Protein AF-A0A0B2UEQ8-F1 (afdb_monomer)

Mean predicted aligned error: 12.4 Å

Organism: NCBI:txid1354746

Solvent-accessible surface area (backbone atoms only — not comparable to full-atom values): 24844 Å² total; per-residue (Å²): 132,61,66,64,58,51,50,46,59,63,57,70,63,56,57,65,55,48,56,54,29,52,53,25,48,52,38,38,74,72,67,39,63,51,69,59,20,54,49,49,36,51,52,36,47,51,52,34,62,76,64,73,51,82,57,58,58,57,49,50,37,61,76,67,45,43,64,60,52,43,55,56,50,28,76,74,86,41,37,67,64,32,51,53,49,52,35,58,52,64,72,68,57,51,70,77,63,50,66,70,42,51,70,60,50,56,55,59,33,66,51,87,66,64,80,56,43,61,48,49,33,45,48,29,52,48,29,56,78,68,69,47,82,68,52,70,52,50,53,57,41,36,60,75,32,41,84,42,73,60,71,55,8,51,42,23,45,52,28,49,57,42,34,54,73,30,69,66,34,36,53,51,42,56,75,64,48,41,64,61,53,51,48,51,50,48,42,48,46,71,73,37,95,64,29,80,85,38,46,72,52,48,41,52,48,53,46,49,51,50,51,51,43,53,51,52,52,53,52,51,52,50,53,57,52,55,56,65,71,57,76,67,86,75,79,92,60,87,83,62,76,72,72,69,90,77,68,64,90,61,60,77,48,80,53,86,57,90,89,49,87,49,81,45,60,63,72,74,75,62,71,57,78,83,78,77,58,63,67,58,52,51,53,50,53,72,69,45,84,48,66,70,59,45,44,51,49,50,49,34,47,63,75,67,66,59,102,42,73,60,50,52,51,49,51,50,49,33,46,75,79,37,42,83,67,48,47,36,32,52,48,50,87,72,70,61,96,58,53,74,64,61,54,51,60,62,53,71,78,67,84,76,77,94,57,86,76,91,68,78,89,61,77,83,71,76,85,80,53,79,46,49,45,61,58,38,58,78,69,64,62,84,50,58,68,62,57,55,40,31,42,61,58,34,53,61,37,40,40,35,42,37,73,61,52,47,68,70,43,72,86,42,56,54,48,57,53,41,51,51,50,60,66,74,77,108

Secondary structure (DSSP, 8-state):
-HHHHHHHHHHTTS-HHHHHHHHHHHHHHTT-SHHHHHHHHHHHHHHHHHHT---HHHHHHHHTTHHHHHHHHTTTT-HHHHHHHHHHHHTT--HHHHHTTHHHHHHHTT---STTHHHHHHHHHHHHHHTPPPPHHHHHHHHTTTT-SSHHHHHHHHHHHHHHTSHHHHHHHHHTTHHHHHHHHHHHHHTSTTHHHHHHHHHHHHHHHHHHHHHHHHHHHHHHHHHHHT-S-----TT---------SS----B-STT--BPPPGGGG----S-S-HHHHHHHHHH---HHHHH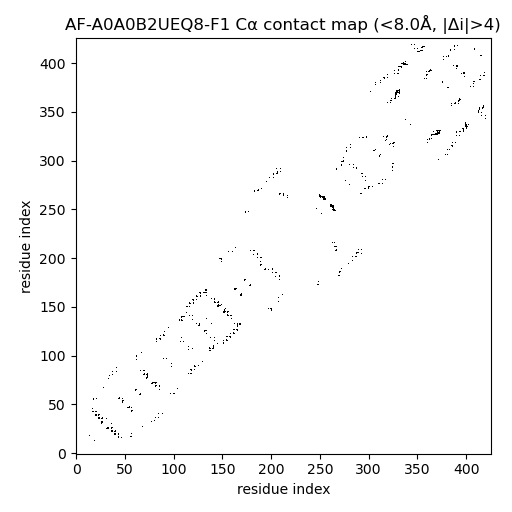HHHHHHHTT--SSHHHHHHHHHHHHH-HHHHHHHH---------HHHHHHHHTT---------PPP-------S---HHHHHHTT---HHHHHHHHHH-HHHHHHTHHHHHHHHTT-HHHHHHHHHHHHT-

Structure (mmCIF, N/CA/C/O backbone):
data_AF-A0A0B2UEQ8-F1
#
_entry.id   AF-A0A0B2UEQ8-F1
#
loop_
_atom_site.group_PDB
_atom_site.id
_atom_site.type_symbol
_atom_site.label_atom_id
_atom_site.label_alt_id
_atom_site.label_comp_id
_atom_site.label_asym_id
_atom_site.label_entity_id
_atom_site.label_seq_id
_atom_site.pdbx_PDB_ins_code
_atom_site.Cartn_x
_atom_site.Cartn_y
_atom_site.Cartn_z
_atom_site.occupancy
_atom_site.B_iso_or_equiv
_atom_site.auth_seq_id
_atom_site.auth_comp_id
_atom_site.auth_asym_id
_atom_site.auth_atom_id
_atom_site.pdbx_PDB_model_num
ATOM 1 N N . MET A 1 1 ? -13.756 -19.568 71.125 1.00 52.19 1 MET A N 1
ATOM 2 C CA . MET A 1 1 ? -13.970 -18.316 70.375 1.00 52.19 1 MET A CA 1
ATOM 3 C C . MET A 1 1 ? -14.085 -18.618 68.867 1.00 52.19 1 MET A C 1
ATOM 5 O O . MET A 1 1 ? -13.214 -18.201 68.130 1.00 52.19 1 MET A O 1
ATOM 9 N N . PRO A 1 2 ? -15.109 -19.362 68.379 1.00 66.31 2 PRO A N 1
ATOM 10 C CA . PRO A 1 2 ? -15.034 -19.987 67.044 1.00 66.31 2 PRO A CA 1
ATOM 11 C C . PRO A 1 2 ? -15.929 -19.342 65.970 1.00 66.31 2 PRO A C 1
ATOM 13 O O . PRO A 1 2 ? -15.647 -19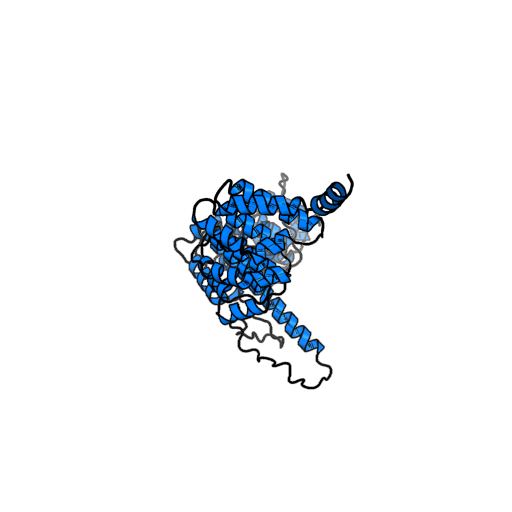.467 64.786 1.00 66.31 2 PRO A O 1
ATOM 16 N N . LEU A 1 3 ? -17.011 -18.649 66.350 1.00 45.44 3 LEU A N 1
ATOM 17 C CA . LEU A 1 3 ? -17.973 -18.103 65.383 1.00 45.44 3 LEU A CA 1
ATOM 18 C C . LEU A 1 3 ? -17.423 -16.861 64.665 1.00 45.44 3 LEU A C 1
ATOM 20 O O . LEU A 1 3 ? -17.676 -16.678 63.481 1.00 45.44 3 LEU A O 1
ATOM 24 N N . VAL A 1 4 ? -16.637 -16.040 65.372 1.00 52.25 4 VAL A N 1
ATOM 25 C CA . VAL A 1 4 ? -15.970 -14.866 64.793 1.00 52.25 4 VAL A CA 1
ATOM 26 C C . VAL A 1 4 ? -14.886 -15.314 63.818 1.00 52.25 4 VAL A C 1
ATOM 28 O O . VAL A 1 4 ? -14.927 -14.873 62.687 1.00 52.25 4 VAL A O 1
ATOM 31 N N . GLU A 1 5 ? -14.017 -16.269 64.170 1.00 47.88 5 GLU A N 1
ATOM 32 C CA . GLU A 1 5 ? -13.024 -16.826 63.232 1.00 47.88 5 GLU A CA 1
ATOM 33 C C . GLU A 1 5 ? -13.669 -17.544 62.034 1.00 47.88 5 GLU A C 1
ATOM 35 O O . GLU A 1 5 ? -13.173 -17.438 60.916 1.00 47.88 5 GLU A O 1
ATOM 40 N N . PHE A 1 6 ? -14.812 -18.213 62.226 1.00 51.78 6 PHE A N 1
ATOM 41 C CA . PHE A 1 6 ? -15.571 -18.839 61.141 1.00 51.78 6 PHE A CA 1
ATOM 42 C C . PHE A 1 6 ? -16.191 -17.800 60.193 1.00 51.78 6 PHE A C 1
ATOM 44 O O . PHE A 1 6 ? -16.035 -17.912 58.977 1.00 51.78 6 PHE A O 1
ATOM 51 N N . ILE A 1 7 ? -16.813 -16.742 60.725 1.00 51.69 7 ILE A N 1
ATOM 52 C CA . ILE A 1 7 ? -17.332 -15.617 59.931 1.00 51.69 7 ILE A CA 1
ATOM 53 C C . ILE A 1 7 ? -16.173 -14.864 59.261 1.00 51.69 7 ILE A C 1
ATOM 55 O O . ILE A 1 7 ? -16.246 -14.596 58.069 1.00 51.69 7 ILE A O 1
ATOM 59 N N . SER A 1 8 ? -15.060 -14.617 59.956 1.00 43.53 8 SER A N 1
ATOM 60 C CA . SER A 1 8 ? -13.831 -14.032 59.403 1.00 43.53 8 SER A CA 1
ATOM 61 C C . SER A 1 8 ? -13.186 -14.911 58.331 1.00 43.53 8 SER A C 1
ATOM 63 O O . SER A 1 8 ? -12.588 -14.377 57.408 1.00 43.53 8 SER A O 1
ATOM 65 N N . SER A 1 9 ? -13.336 -16.238 58.385 1.00 42.56 9 SER A N 1
ATOM 66 C CA . SER A 1 9 ? -12.863 -17.150 57.330 1.00 42.56 9 SER A CA 1
ATOM 67 C C . SER A 1 9 ? -13.749 -17.133 56.075 1.00 42.56 9 SER A C 1
ATOM 69 O O . SER A 1 9 ? -13.271 -17.421 54.976 1.00 42.56 9 SER A O 1
ATOM 71 N N . PHE A 1 10 ? -15.024 -16.751 56.223 1.00 44.25 10 PHE A N 1
ATOM 72 C CA . PHE A 1 10 ? -15.961 -16.527 55.118 1.00 44.25 10 PHE A CA 1
ATOM 73 C C . PHE A 1 10 ? -15.875 -15.101 54.553 1.00 44.25 10 PHE A C 1
ATOM 75 O O . PHE A 1 10 ? -15.985 -14.922 53.343 1.00 44.25 10 PHE A O 1
ATOM 82 N N . VAL A 1 11 ? -15.619 -14.103 55.403 1.00 45.91 11 VAL A N 1
ATOM 83 C CA . VAL A 1 11 ? -15.390 -12.699 55.022 1.00 45.91 11 VAL A CA 1
ATOM 84 C C . VAL A 1 11 ? -13.975 -12.508 54.455 1.00 45.91 11 VAL A C 1
ATOM 86 O O . VAL A 1 11 ? -13.795 -11.782 53.491 1.00 45.91 11 VAL A O 1
ATOM 89 N N . GLY A 1 12 ? -12.975 -13.241 54.951 1.00 43.78 12 GLY A N 1
ATOM 90 C CA . GLY A 1 12 ? -11.571 -13.202 54.510 1.00 43.78 12 GLY A CA 1
ATOM 91 C C . GLY A 1 12 ? -11.271 -13.940 53.199 1.00 43.78 12 GLY A C 1
ATOM 92 O O . GLY A 1 12 ? -10.117 -14.021 52.787 1.00 43.78 12 GLY A O 1
ATOM 93 N N . LYS A 1 13 ? -12.300 -14.470 52.527 1.00 44.12 13 LYS A N 1
ATOM 94 C CA . LYS A 1 13 ? -12.254 -14.834 51.099 1.00 44.12 13 LYS A CA 1
ATOM 95 C C . LYS A 1 13 ? -12.948 -13.781 50.229 1.00 44.12 13 LYS A C 1
ATOM 97 O O . LYS A 1 13 ? -13.421 -14.096 49.137 1.00 44.12 13 LYS A O 1
ATOM 102 N N . GLN A 1 14 ? -13.029 -12.543 50.713 1.00 50.50 14 GLN A N 1
ATOM 103 C CA . GLN A 1 14 ? -13.178 -11.387 49.844 1.00 50.50 14 GLN A CA 1
ATOM 104 C C . GLN A 1 14 ? -12.040 -11.413 48.819 1.00 50.50 14 GLN A C 1
ATOM 106 O O . GLN A 1 14 ? -10.875 -11.651 49.146 1.00 50.50 14 GLN A O 1
ATOM 111 N N . ASP A 1 15 ? -12.416 -11.320 47.548 1.00 68.25 15 ASP A N 1
ATOM 112 C CA . ASP A 1 15 ? -11.486 -11.371 46.432 1.00 68.25 15 ASP A CA 1
ATOM 113 C C . ASP A 1 15 ? -10.651 -10.092 46.521 1.00 68.25 15 ASP A C 1
ATOM 115 O O . ASP A 1 15 ? -11.119 -9.034 46.118 1.00 68.25 15 ASP A O 1
ATOM 119 N N . THR A 1 16 ? -9.456 -10.158 47.114 1.00 79.31 16 THR A N 1
ATOM 120 C CA . THR A 1 16 ? -8.614 -8.977 47.393 1.00 79.31 16 THR A CA 1
ATOM 121 C C . THR A 1 16 ? -8.403 -8.105 46.155 1.00 79.31 16 THR A C 1
ATOM 123 O O . THR A 1 16 ? -8.253 -6.896 46.262 1.00 79.31 16 THR A O 1
ATOM 126 N N . VAL A 1 17 ? -8.458 -8.707 44.964 1.00 83.75 17 VAL A N 1
ATOM 127 C CA . VAL A 1 17 ? -8.426 -8.010 43.673 1.00 83.75 17 VAL A CA 1
ATOM 128 C C . VAL A 1 17 ? -9.648 -7.106 43.466 1.00 83.75 17 VAL A C 1
ATOM 130 O O . VAL A 1 17 ? -9.498 -5.988 42.984 1.00 83.75 17 VAL A O 1
ATOM 133 N N . TYR A 1 18 ? -10.846 -7.568 43.826 1.00 84.56 18 TYR A N 1
ATOM 134 C CA . TYR A 1 18 ? -12.084 -6.800 43.699 1.00 84.56 18 TYR A CA 1
ATOM 135 C C . TYR A 1 18 ? -12.126 -5.620 44.668 1.00 84.56 18 TYR A C 1
ATOM 137 O O . TYR A 1 18 ? -12.512 -4.526 44.266 1.00 84.56 18 TYR A O 1
ATOM 145 N N . ASP A 1 19 ? -11.685 -5.808 45.912 1.00 84.06 19 ASP A N 1
ATOM 146 C CA . ASP A 1 19 ? -11.668 -4.717 46.893 1.00 84.06 19 ASP A CA 1
ATOM 147 C C . ASP A 1 19 ? -10.685 -3.613 46.475 1.00 84.06 19 ASP A C 1
ATOM 149 O O . ASP A 1 19 ? -11.060 -2.440 46.454 1.00 84.06 19 ASP A O 1
ATOM 153 N N . ILE A 1 20 ? -9.481 -3.991 46.018 1.00 89.00 20 ILE A N 1
ATOM 154 C CA . ILE A 1 20 ? -8.488 -3.057 45.456 1.00 89.00 20 ILE A CA 1
ATOM 155 C C . ILE A 1 20 ? -9.055 -2.326 44.230 1.00 89.00 20 ILE A C 1
ATOM 157 O O . ILE A 1 20 ? -8.870 -1.118 44.074 1.00 89.00 20 ILE A O 1
ATOM 161 N N . PHE A 1 21 ? -9.769 -3.038 43.353 1.00 90.50 21 PHE A N 1
ATOM 162 C CA . PHE A 1 21 ? -10.419 -2.434 42.192 1.00 90.50 21 PHE A CA 1
ATOM 163 C C . PHE A 1 21 ? -11.474 -1.394 42.600 1.00 90.50 21 PHE A C 1
ATOM 165 O O . PHE A 1 21 ? -11.519 -0.309 42.021 1.00 90.50 21 PHE A O 1
ATOM 172 N N . VAL A 1 22 ? -12.325 -1.712 43.581 1.00 88.62 22 VAL A N 1
ATOM 173 C CA . VAL A 1 22 ? -13.390 -0.814 44.047 1.00 88.62 22 VAL A CA 1
ATOM 174 C C . VAL A 1 22 ? -12.799 0.428 44.714 1.00 88.62 22 VAL A C 1
ATOM 176 O O . VAL A 1 22 ? -13.274 1.531 44.448 1.00 88.62 22 VAL A O 1
ATOM 179 N N . GLU A 1 23 ? -11.750 0.277 45.522 1.00 89.06 23 GLU A N 1
ATOM 180 C CA . GLU A 1 23 ? -11.034 1.396 46.145 1.00 89.06 23 GLU A CA 1
ATOM 181 C C . GLU A 1 23 ? -10.433 2.336 45.090 1.00 89.06 23 GLU A C 1
ATOM 183 O O . GLU A 1 23 ? -10.725 3.534 45.090 1.00 89.06 23 GLU A O 1
ATOM 188 N N . ALA A 1 24 ? -9.703 1.788 44.113 1.00 90.38 24 ALA A N 1
ATOM 189 C CA . ALA A 1 24 ? -9.145 2.568 43.008 1.00 90.38 24 ALA A CA 1
ATOM 190 C C . ALA A 1 24 ? -10.236 3.249 42.160 1.00 90.38 24 ALA A C 1
ATOM 192 O O . ALA A 1 24 ? -10.066 4.375 41.691 1.00 90.38 24 ALA A O 1
ATOM 193 N N . TRP A 1 25 ? -11.389 2.600 41.975 1.00 90.94 25 TRP A N 1
ATOM 194 C CA . TRP A 1 25 ? -12.541 3.215 41.317 1.00 90.94 25 TRP A CA 1
ATOM 195 C C . TRP A 1 25 ? -13.111 4.395 42.113 1.00 90.94 25 TRP A C 1
ATOM 197 O O . TRP A 1 25 ? -13.446 5.421 41.517 1.00 90.94 25 TRP A O 1
ATOM 207 N N . PHE A 1 26 ? -13.207 4.290 43.440 1.00 89.38 26 PHE A N 1
ATOM 208 C CA . PHE A 1 26 ? -13.657 5.400 44.279 1.00 89.38 26 PHE A CA 1
ATOM 209 C C . PHE A 1 26 ? -12.692 6.586 44.226 1.00 89.38 26 PHE A C 1
ATOM 211 O O . PHE A 1 26 ? -13.152 7.712 44.028 1.00 89.38 26 PHE A O 1
ATOM 218 N N . GLU A 1 27 ? -11.378 6.346 44.301 1.00 88.94 27 GLU A N 1
ATOM 219 C CA . GLU A 1 27 ? -10.378 7.409 44.125 1.00 88.94 27 GLU A CA 1
ATOM 220 C C . GLU A 1 27 ? -10.525 8.101 42.764 1.00 88.94 27 GLU A C 1
ATOM 222 O O . GLU A 1 27 ? -10.573 9.333 42.684 1.00 88.94 27 GLU A O 1
ATOM 227 N N . LEU A 1 28 ? -10.687 7.310 41.697 1.00 87.69 28 LEU A N 1
ATOM 228 C CA . LEU A 1 28 ? -10.875 7.825 40.345 1.00 87.69 28 LEU A CA 1
ATOM 229 C C . LEU A 1 28 ? -12.146 8.672 40.221 1.00 87.69 28 LEU A C 1
ATOM 231 O O . LEU A 1 28 ? -12.130 9.724 39.580 1.00 87.69 28 LEU A O 1
ATOM 235 N N . LYS A 1 29 ? -13.247 8.230 40.837 1.00 86.31 29 LYS A N 1
ATOM 236 C CA . LYS A 1 29 ? -14.534 8.935 40.827 1.00 86.31 29 LYS A CA 1
ATOM 237 C C . LYS A 1 29 ? -14.454 10.297 41.517 1.00 86.31 29 LYS A C 1
ATOM 239 O O . LYS A 1 29 ? -15.135 11.232 41.103 1.00 86.31 29 LYS A O 1
ATOM 244 N N . GLU A 1 30 ? -13.616 10.410 42.538 1.00 86.31 30 GLU A N 1
ATOM 245 C CA . GLU A 1 30 ? -13.347 11.661 43.249 1.00 86.31 30 GLU A CA 1
ATOM 246 C C . GLU A 1 30 ? -12.275 12.529 42.570 1.00 86.31 30 GLU A C 1
ATOM 248 O O . GLU A 1 30 ? -11.943 13.602 43.071 1.00 86.31 30 GLU A O 1
ATOM 253 N N . GLY A 1 31 ? -11.736 12.090 41.427 1.00 78.62 31 GLY A N 1
ATOM 254 C CA . GLY A 1 31 ? -10.714 12.816 40.673 1.00 78.62 31 GLY A CA 1
ATOM 255 C C . GLY A 1 31 ? -9.330 12.793 41.326 1.00 78.62 31 GLY A C 1
ATOM 256 O O . GLY A 1 31 ? -8.487 13.626 40.997 1.00 78.62 31 GLY A O 1
ATOM 257 N N . ARG A 1 32 ? -9.078 11.861 42.252 1.00 82.75 32 ARG A N 1
ATOM 258 C CA . ARG A 1 32 ? -7.807 11.733 42.975 1.00 82.75 32 ARG A CA 1
ATOM 259 C C . ARG A 1 32 ? -6.915 10.689 42.305 1.00 82.75 32 ARG A C 1
ATOM 261 O O . ARG A 1 32 ? -7.401 9.687 41.787 1.00 82.75 32 ARG A O 1
ATOM 268 N N . ASN A 1 33 ? -5.600 10.937 42.291 1.00 84.44 33 ASN A N 1
ATOM 269 C CA . ASN A 1 33 ? -4.583 9.994 41.804 1.00 84.44 33 ASN A CA 1
ATOM 270 C C . ASN A 1 33 ? -4.928 9.330 40.453 1.00 84.44 33 ASN A C 1
ATOM 272 O O . ASN A 1 33 ? -4.734 8.127 40.294 1.00 84.44 33 ASN A O 1
ATOM 276 N N . ILE A 1 34 ? -5.459 10.087 39.483 1.00 83.75 34 ILE A N 1
ATOM 277 C CA . ILE A 1 34 ? -6.109 9.544 38.272 1.00 83.75 34 ILE A CA 1
ATOM 278 C C . ILE A 1 34 ? -5.236 8.502 37.557 1.00 83.75 34 ILE A C 1
ATOM 280 O O . ILE A 1 34 ? -5.715 7.418 37.228 1.00 83.75 34 ILE A O 1
ATOM 284 N N . HIS A 1 35 ? -3.948 8.794 37.357 1.00 86.38 35 HIS A N 1
ATOM 285 C CA . HIS A 1 35 ? -3.027 7.881 36.677 1.00 86.38 35 HIS A CA 1
ATOM 286 C C . HIS A 1 35 ? -2.806 6.568 37.444 1.00 86.38 35 HIS A C 1
ATOM 288 O O . HIS A 1 35 ? -2.888 5.488 36.854 1.00 86.38 35 HIS A O 1
ATOM 294 N N . ASN A 1 36 ? -2.578 6.649 38.758 1.00 88.50 36 ASN A N 1
ATOM 295 C CA . ASN A 1 36 ? -2.389 5.468 39.601 1.00 88.50 36 ASN A CA 1
ATOM 296 C C . ASN A 1 36 ? -3.683 4.656 39.677 1.00 88.50 36 ASN A C 1
ATOM 298 O O . ASN A 1 36 ? -3.650 3.458 39.430 1.00 88.50 36 ASN A O 1
ATOM 302 N N . SER A 1 37 ? -4.825 5.312 39.892 1.00 89.62 37 SER A N 1
ATOM 303 C CA . SER A 1 37 ? -6.136 4.663 39.957 1.00 89.62 37 SER A CA 1
ATOM 304 C C . SER A 1 37 ? -6.473 3.909 38.669 1.00 89.62 37 SER A C 1
ATOM 306 O O . SER A 1 37 ? -6.866 2.744 38.714 1.00 89.62 37 SER A O 1
ATOM 308 N N . ILE A 1 38 ? -6.256 4.527 37.500 1.00 88.62 38 ILE A N 1
ATOM 309 C CA . ILE A 1 38 ? -6.434 3.870 36.195 1.00 88.62 38 ILE A CA 1
ATOM 310 C C . ILE A 1 38 ? -5.497 2.662 36.053 1.00 88.62 38 ILE A C 1
ATOM 312 O O . ILE A 1 38 ? -5.922 1.605 35.583 1.00 88.62 38 ILE A O 1
ATOM 316 N N . THR A 1 39 ? -4.240 2.797 36.480 1.00 89.25 39 THR A N 1
ATOM 317 C CA . THR A 1 39 ? -3.243 1.718 36.415 1.00 89.25 39 THR A CA 1
ATOM 318 C C . THR A 1 39 ? -3.643 0.541 37.305 1.00 89.25 39 THR A C 1
ATOM 320 O O . THR A 1 39 ? -3.698 -0.592 36.829 1.00 89.25 39 THR A O 1
ATOM 323 N N . THR A 1 40 ? -4.027 0.800 38.556 1.00 90.50 40 THR A N 1
ATOM 324 C CA . THR A 1 40 ? -4.488 -0.216 39.510 1.00 90.50 40 THR A CA 1
ATOM 325 C C . THR A 1 40 ? -5.743 -0.929 39.009 1.00 90.50 40 THR A C 1
ATOM 327 O O . THR A 1 40 ? -5.809 -2.160 39.035 1.00 90.50 40 THR A O 1
ATOM 330 N N . ILE A 1 41 ? -6.715 -0.186 38.468 1.00 90.56 41 ILE A N 1
ATOM 331 C CA . ILE A 1 41 ? -7.907 -0.764 37.831 1.00 90.56 41 ILE A CA 1
ATOM 332 C C . ILE A 1 41 ? -7.503 -1.697 36.681 1.00 90.56 41 ILE A C 1
ATOM 334 O O . ILE A 1 41 ? -8.006 -2.820 36.578 1.00 90.56 41 ILE A O 1
ATOM 338 N N . GLN A 1 42 ? -6.576 -1.264 35.824 1.00 88.12 42 GLN A N 1
ATOM 339 C CA . GLN A 1 42 ? -6.103 -2.057 34.691 1.00 88.12 42 GLN A CA 1
ATOM 340 C C . GLN A 1 42 ? -5.414 -3.357 35.142 1.00 88.12 42 GLN A C 1
ATOM 342 O O . GLN A 1 42 ? -5.646 -4.416 34.554 1.00 88.12 42 GLN A O 1
ATOM 347 N N . GLU A 1 43 ? -4.582 -3.297 36.182 1.00 88.31 43 GLU A N 1
ATOM 348 C CA . GLU A 1 43 ? -3.905 -4.463 36.756 1.00 88.31 43 GLU A CA 1
ATOM 349 C C . GLU A 1 43 ? -4.895 -5.467 37.347 1.00 88.31 43 GLU A C 1
ATOM 351 O O . GLU A 1 43 ? -4.769 -6.670 37.101 1.00 88.31 43 GLU A O 1
ATOM 356 N N . CYS A 1 44 ? -5.923 -4.989 38.054 1.00 88.19 44 CYS A N 1
ATOM 357 C CA . CYS A 1 44 ? -6.977 -5.843 38.596 1.00 88.19 44 CYS A CA 1
ATOM 358 C C . CYS A 1 44 ? -7.723 -6.591 37.481 1.00 88.19 44 CYS A C 1
ATOM 360 O O . CYS A 1 44 ? -7.874 -7.813 37.543 1.00 88.19 44 CYS A O 1
ATOM 362 N N . LEU A 1 45 ? -8.098 -5.890 36.406 1.00 87.00 45 LEU A N 1
ATOM 363 C CA . LEU A 1 45 ? -8.782 -6.491 35.255 1.00 87.00 45 LEU A CA 1
ATOM 364 C C . LEU A 1 45 ? -7.898 -7.507 34.515 1.00 87.00 45 LEU A C 1
ATOM 366 O O . LEU A 1 45 ? -8.369 -8.577 34.123 1.00 87.00 45 LEU A O 1
ATOM 370 N N . LYS A 1 46 ? -6.601 -7.217 34.363 1.00 84.12 46 LYS A N 1
ATOM 371 C CA . LYS A 1 46 ? -5.633 -8.153 33.772 1.00 84.12 46 LYS A CA 1
ATOM 372 C C . LYS A 1 46 ? -5.455 -9.403 34.639 1.00 84.12 46 LYS A C 1
ATOM 374 O O . LYS A 1 46 ? -5.371 -10.513 34.113 1.00 84.12 46 LYS A O 1
ATOM 379 N N . ASN A 1 47 ? -5.429 -9.239 35.959 1.00 83.56 47 ASN A N 1
ATOM 380 C CA . ASN A 1 47 ? -5.341 -10.349 36.904 1.00 83.56 47 ASN A CA 1
ATOM 381 C C . ASN A 1 47 ? -6.577 -11.258 36.841 1.00 83.56 47 ASN A C 1
ATOM 383 O O . ASN A 1 47 ? -6.420 -12.481 36.883 1.00 83.56 47 ASN A O 1
ATOM 387 N N . GLU A 1 48 ? -7.782 -10.695 36.699 1.00 82.50 48 GLU A N 1
ATOM 388 C CA . GLU A 1 48 ? -9.004 -11.485 36.483 1.00 82.50 48 GLU A CA 1
ATOM 389 C C . GLU A 1 48 ? -8.955 -12.275 35.170 1.00 82.50 48 GLU A C 1
ATOM 391 O O . GLU A 1 48 ? -9.301 -13.457 35.150 1.00 82.50 48 GLU A O 1
ATOM 396 N N . GLN A 1 49 ? -8.479 -11.647 34.089 1.00 78.50 49 GLN A N 1
ATOM 397 C CA . GLN A 1 49 ? -8.333 -12.280 32.775 1.00 78.50 49 GLN A CA 1
ATOM 398 C C . GLN A 1 49 ? -7.364 -13.470 32.799 1.00 78.50 49 GLN A C 1
ATOM 400 O O . GLN A 1 49 ? -7.701 -14.543 32.311 1.00 78.50 49 GLN A O 1
ATOM 405 N N . ILE A 1 50 ? -6.178 -13.315 33.399 1.00 78.38 50 ILE A N 1
ATOM 406 C CA . ILE A 1 50 ? -5.160 -14.382 33.448 1.00 78.38 50 ILE A CA 1
ATOM 407 C C . ILE A 1 50 ? -5.639 -15.576 34.279 1.00 78.38 50 ILE A C 1
ATOM 409 O O . ILE A 1 50 ? -5.355 -16.727 33.950 1.00 78.38 50 ILE A O 1
ATOM 413 N N . LYS A 1 51 ? -6.349 -15.315 35.380 1.00 75.12 51 LYS A N 1
ATOM 414 C CA . LYS A 1 51 ? -6.743 -16.362 36.327 1.00 75.12 51 LYS A CA 1
ATOM 415 C C . LYS A 1 51 ? -7.985 -17.148 35.887 1.00 75.12 51 LYS A C 1
ATOM 417 O O . LYS A 1 51 ? -8.305 -18.116 36.572 1.00 75.12 51 LYS A O 1
ATOM 422 N N . ASN A 1 52 ? -8.673 -16.762 34.800 1.00 63.22 52 ASN A N 1
ATOM 423 C CA . ASN A 1 52 ? -9.943 -17.362 34.345 1.00 63.22 52 ASN A CA 1
ATOM 424 C C . ASN A 1 52 ? -10.957 -17.570 35.494 1.00 63.22 52 ASN A C 1
ATOM 426 O O . ASN A 1 52 ? -11.686 -18.561 35.542 1.00 63.22 52 ASN A O 1
ATOM 430 N N . LYS A 1 53 ? -10.969 -16.649 36.465 1.00 62.75 53 LYS A N 1
ATOM 431 C CA . LYS A 1 53 ? -11.922 -16.636 37.584 1.00 62.75 53 LYS A CA 1
ATOM 432 C C . LYS A 1 53 ? -13.141 -15.783 37.217 1.00 62.75 53 LYS A C 1
ATOM 434 O O . LYS A 1 53 ? -13.169 -15.168 36.155 1.00 62.75 53 LYS A O 1
ATOM 439 N N . HIS A 1 54 ? -14.152 -15.748 38.089 1.00 66.12 54 HIS A N 1
ATOM 440 C CA . HIS A 1 54 ? -15.300 -14.847 37.942 1.00 66.12 54 HIS A CA 1
ATOM 441 C C . HIS A 1 54 ? -14.846 -13.418 37.586 1.00 66.12 54 HIS A C 1
ATOM 443 O O . HIS A 1 54 ? -14.041 -12.834 38.302 1.00 66.12 54 HIS A O 1
ATOM 449 N N . HIS A 1 55 ? -15.371 -12.865 36.490 1.00 77.94 55 HIS A N 1
ATOM 450 C CA . HIS A 1 55 ? -15.020 -11.540 35.960 1.00 77.94 55 HIS A CA 1
ATOM 451 C C . HIS A 1 55 ? -15.738 -10.401 36.708 1.00 77.94 55 HIS A C 1
ATOM 453 O O . HIS A 1 55 ? -16.427 -9.589 36.089 1.00 77.94 55 HIS A O 1
ATOM 459 N N . ARG A 1 56 ? -15.648 -10.369 38.042 1.00 80.62 56 ARG A N 1
ATOM 460 C CA . ARG A 1 56 ? -16.429 -9.449 38.888 1.00 80.62 56 ARG A CA 1
ATOM 461 C C . ARG A 1 56 ? -16.043 -7.985 38.691 1.00 80.62 56 ARG A C 1
ATOM 463 O O . ARG A 1 56 ? -16.937 -7.148 38.599 1.00 80.62 56 ARG A O 1
ATOM 470 N N . CYS A 1 57 ? -14.753 -7.666 38.594 1.00 85.12 57 CYS A N 1
ATOM 471 C CA . CYS A 1 57 ? -14.284 -6.301 38.342 1.00 85.12 57 CYS A CA 1
ATOM 472 C C . CYS A 1 57 ? -14.745 -5.827 36.961 1.00 85.12 57 CYS A C 1
ATOM 474 O O . CYS A 1 57 ? -15.267 -4.721 36.819 1.00 85.12 57 CYS A O 1
ATOM 476 N N . LEU A 1 58 ? -14.607 -6.681 35.939 1.00 85.12 58 LEU A N 1
ATOM 477 C CA . LEU A 1 58 ? -15.059 -6.352 34.585 1.00 85.12 58 LEU A CA 1
ATOM 478 C C . LEU A 1 58 ? -16.581 -6.156 34.521 1.00 85.12 58 LEU A C 1
ATOM 480 O O . LEU A 1 58 ? -17.057 -5.233 33.859 1.00 85.12 58 LEU A O 1
ATOM 484 N N . GLU A 1 59 ? -17.344 -7.010 35.202 1.00 85.00 59 GLU A N 1
ATOM 485 C CA . GLU A 1 59 ? -18.797 -6.877 35.315 1.00 85.00 59 GLU A CA 1
ATOM 486 C C . GLU A 1 59 ? -19.189 -5.574 35.990 1.00 85.00 59 GLU A C 1
ATOM 488 O O . GLU A 1 59 ? -19.950 -4.803 35.408 1.00 85.00 59 GLU A O 1
ATOM 493 N N . TYR A 1 60 ? -18.590 -5.276 37.142 1.00 85.81 60 TYR A N 1
ATOM 494 C CA . TYR A 1 60 ? -18.824 -4.024 37.846 1.00 85.81 60 TYR A CA 1
ATOM 495 C C . TYR A 1 60 ? -18.519 -2.814 36.959 1.00 85.81 60 TYR A C 1
ATOM 497 O O . TYR A 1 60 ? -19.313 -1.874 36.898 1.00 85.81 60 TYR A O 1
ATOM 505 N N . MET A 1 61 ? -17.393 -2.838 36.243 1.00 86.75 61 MET A N 1
ATOM 506 C CA . MET A 1 61 ? -16.967 -1.751 35.365 1.00 86.75 61 MET A CA 1
ATOM 507 C C . MET A 1 61 ? -17.992 -1.466 34.257 1.00 86.75 61 MET A C 1
ATOM 509 O O . MET A 1 61 ? -18.292 -0.304 33.966 1.00 86.75 61 MET A O 1
ATOM 513 N N . ILE A 1 62 ? -18.538 -2.517 33.642 1.00 84.12 62 ILE A N 1
ATOM 514 C CA . ILE A 1 62 ? -19.538 -2.399 32.574 1.00 84.12 62 ILE A CA 1
ATOM 515 C C . ILE A 1 62 ? -20.888 -1.964 33.145 1.00 84.12 62 ILE A C 1
ATOM 517 O O . ILE A 1 62 ? -21.519 -1.062 32.596 1.00 84.12 62 ILE A O 1
ATOM 521 N N . ASP A 1 63 ? -21.318 -2.569 34.252 1.00 83.81 63 ASP A N 1
ATOM 522 C CA . ASP A 1 63 ? -22.628 -2.325 34.863 1.00 83.81 63 ASP A CA 1
ATOM 523 C C . ASP A 1 63 ? -22.745 -0.903 35.425 1.00 83.81 63 ASP A C 1
ATOM 525 O O . ASP A 1 63 ? -23.802 -0.281 35.330 1.00 83.81 63 ASP A O 1
ATOM 529 N N . ASN A 1 64 ? -21.643 -0.354 35.943 1.00 82.62 64 ASN A N 1
ATOM 530 C CA . ASN A 1 64 ? -21.600 0.980 36.544 1.00 82.62 64 ASN A CA 1
ATOM 531 C C . ASN A 1 64 ? -21.145 2.081 35.571 1.00 82.62 64 ASN A C 1
ATOM 533 O O . ASN A 1 64 ? -20.856 3.196 36.003 1.00 82.62 64 ASN A O 1
ATOM 537 N N . ASN A 1 65 ? -21.090 1.806 34.261 1.00 80.88 65 ASN A N 1
ATOM 538 C CA . ASN A 1 65 ? -20.671 2.764 33.226 1.00 80.88 65 ASN A CA 1
ATOM 539 C C . ASN A 1 65 ? -19.306 3.427 33.505 1.00 80.88 65 ASN A C 1
ATOM 541 O O . ASN A 1 65 ? -19.074 4.575 33.117 1.00 80.88 65 ASN A O 1
ATOM 545 N N . VAL A 1 66 ? -18.382 2.705 34.144 1.00 83.06 66 VAL A N 1
ATOM 546 C CA . VAL A 1 66 ? -17.046 3.216 34.493 1.00 83.06 66 VAL A CA 1
ATOM 547 C C . VAL A 1 66 ? -16.308 3.695 33.242 1.00 83.06 66 VAL A C 1
ATOM 549 O O . VAL A 1 66 ? -15.714 4.767 33.247 1.00 83.06 66 VAL A O 1
ATOM 552 N N . LEU A 1 67 ? -16.431 2.973 32.124 1.00 85.31 67 LEU A N 1
ATOM 553 C CA . LEU A 1 67 ? -15.821 3.353 30.842 1.00 85.31 67 LEU A CA 1
ATOM 554 C C . LEU A 1 67 ? -16.282 4.727 30.341 1.00 85.31 67 LEU A C 1
ATOM 556 O O . LEU A 1 67 ? -15.481 5.507 29.832 1.00 85.31 67 LEU A O 1
ATOM 560 N N . TYR A 1 68 ? -17.564 5.047 30.516 1.00 85.62 68 TYR A N 1
ATOM 561 C CA . TYR A 1 68 ? -18.100 6.351 30.137 1.00 85.62 68 TYR A CA 1
ATOM 562 C C . TYR A 1 68 ? -17.553 7.467 31.030 1.00 85.62 68 TYR A C 1
ATOM 564 O O . TYR A 1 68 ? -17.238 8.553 30.544 1.00 85.62 68 TYR A O 1
ATOM 572 N N . PHE A 1 69 ? -17.401 7.196 32.326 1.00 85.00 69 PHE A N 1
ATOM 573 C CA . PHE A 1 69 ? -16.776 8.139 33.244 1.00 85.00 69 PHE A CA 1
ATOM 574 C C . PHE A 1 69 ? -15.308 8.392 32.881 1.00 85.00 69 PHE A C 1
ATOM 576 O O . PHE A 1 69 ? -14.905 9.546 32.765 1.00 85.00 69 PHE A O 1
ATOM 583 N N . VAL A 1 70 ? -14.533 7.335 32.614 1.00 84.69 70 VAL A N 1
ATOM 584 C CA . VAL A 1 70 ? -13.129 7.471 32.192 1.00 84.69 70 VAL A CA 1
ATOM 585 C C . VAL A 1 70 ? -13.014 8.246 30.881 1.00 84.69 70 VAL A C 1
ATOM 587 O O . VAL A 1 70 ? -12.162 9.122 30.764 1.00 84.69 70 VAL A O 1
ATOM 590 N N . TYR A 1 71 ? -13.909 8.002 29.921 1.00 85.06 71 TYR A N 1
ATOM 591 C CA . TYR A 1 71 ? -13.953 8.787 28.687 1.00 85.06 71 TYR A CA 1
ATOM 592 C C . TYR A 1 71 ? -14.170 10.284 28.962 1.00 85.06 71 TYR A C 1
ATOM 594 O O . TYR A 1 71 ? -13.454 11.118 28.414 1.00 85.06 71 TYR A O 1
ATOM 602 N N . LYS A 1 72 ? -15.083 10.633 29.878 1.00 83.12 72 LYS A N 1
ATOM 603 C CA . LYS A 1 72 ? -15.317 12.026 30.290 1.00 83.12 72 LYS A CA 1
ATOM 604 C C . LYS A 1 72 ? -14.138 12.665 31.019 1.00 83.12 72 LYS A C 1
ATOM 606 O O . LYS A 1 72 ? -13.896 13.851 30.816 1.00 83.12 72 LYS A O 1
ATOM 611 N N . LEU A 1 73 ? -13.397 11.910 31.834 1.00 75.94 73 LEU A N 1
ATOM 612 C CA . LEU A 1 73 ? -12.161 12.402 32.460 1.00 75.94 73 LEU A CA 1
ATOM 613 C C . LEU A 1 73 ? -11.121 12.825 31.413 1.00 75.94 73 LEU A C 1
ATOM 615 O O . LEU A 1 73 ? -10.350 13.758 31.637 1.00 75.94 73 LEU A O 1
ATOM 619 N N . GLY A 1 74 ? -11.134 12.180 30.243 1.00 65.88 74 GLY A N 1
ATOM 620 C CA . GLY A 1 74 ? -10.286 12.544 29.115 1.00 65.88 74 GLY A CA 1
ATOM 621 C C . GLY A 1 74 ? -10.546 13.943 28.542 1.00 65.88 74 GLY A C 1
ATOM 622 O O . GLY A 1 74 ? -9.694 14.457 27.827 1.00 65.88 74 GLY A O 1
ATOM 623 N N . CYS A 1 75 ? -11.669 14.591 28.864 1.00 66.44 75 CYS A N 1
ATOM 624 C CA . CYS A 1 75 ? -11.995 15.936 28.379 1.00 66.44 75 CYS A CA 1
ATOM 625 C C . CYS A 1 75 ? -11.352 17.078 29.190 1.00 66.44 75 CYS A C 1
ATOM 627 O O . CYS A 1 75 ? -11.582 18.235 28.848 1.00 66.44 75 CYS A O 1
ATOM 629 N N . VAL A 1 76 ? -10.604 16.777 30.261 1.00 67.75 76 VAL A N 1
ATOM 630 C CA . VAL A 1 76 ? -10.054 17.790 31.181 1.00 67.75 76 VAL A CA 1
ATOM 631 C C . VAL A 1 76 ? -8.527 17.888 31.044 1.00 67.75 76 VAL A C 1
ATOM 633 O O . VAL A 1 76 ? -8.063 18.814 30.392 1.00 67.75 76 VAL A O 1
ATOM 636 N N . GLU A 1 77 ? -7.741 16.927 31.562 1.00 62.91 77 GLU A N 1
ATOM 637 C CA . GLU A 1 77 ? -6.253 16.980 31.520 1.00 62.91 77 GLU A CA 1
ATOM 638 C C . GLU A 1 77 ? -5.545 15.611 31.348 1.00 62.91 77 GLU A C 1
ATOM 640 O O . GLU A 1 77 ? -4.320 15.535 31.278 1.00 62.91 77 GLU A O 1
ATOM 645 N N . HIS A 1 78 ? -6.284 14.502 31.207 1.00 74.00 78 HIS A N 1
ATOM 646 C CA . HIS A 1 78 ? -5.703 13.145 31.145 1.00 74.00 78 HIS A CA 1
ATOM 647 C C . HIS A 1 78 ? -6.140 12.341 29.918 1.00 74.00 78 HIS A C 1
ATOM 649 O O . HIS A 1 78 ? -6.279 11.117 29.979 1.00 74.00 78 HIS A O 1
ATOM 655 N N . LYS A 1 79 ? -6.349 13.026 28.788 1.00 79.69 79 LYS A N 1
ATOM 656 C CA . LYS A 1 79 ? -6.910 12.427 27.570 1.00 79.69 79 LYS A CA 1
ATOM 657 C C . LYS A 1 79 ? -6.154 11.186 27.105 1.00 79.69 79 LYS A C 1
ATOM 659 O O . LYS A 1 79 ? -6.769 10.140 26.935 1.00 79.69 79 LYS A O 1
ATOM 664 N N . HIS A 1 80 ? -4.831 11.268 26.972 1.00 82.12 80 HIS A N 1
ATOM 665 C CA . HIS A 1 80 ? -4.019 10.137 26.510 1.00 82.12 80 HIS A CA 1
ATOM 666 C C . HIS A 1 80 ? -4.107 8.926 27.446 1.00 82.12 80 HIS A C 1
ATOM 668 O O . HIS A 1 80 ? -4.342 7.816 26.983 1.00 82.12 80 HIS A O 1
ATOM 674 N N . VAL A 1 81 ? -4.021 9.140 28.764 1.00 84.19 81 VAL A N 1
ATOM 675 C CA . VAL A 1 81 ? -4.118 8.061 29.765 1.00 84.19 81 VAL A CA 1
ATOM 676 C C . VAL A 1 81 ? -5.492 7.386 29.709 1.00 84.19 81 VAL A C 1
ATOM 678 O O . VAL A 1 81 ? -5.583 6.159 29.749 1.00 84.19 81 VAL A O 1
ATOM 681 N N . ALA A 1 82 ? -6.561 8.178 29.581 1.00 85.50 82 ALA A N 1
ATOM 682 C CA . ALA A 1 82 ? -7.923 7.670 29.472 1.00 85.50 82 ALA A CA 1
ATOM 683 C C . ALA A 1 82 ? -8.138 6.874 28.175 1.00 85.50 82 ALA A C 1
ATOM 685 O O . ALA A 1 82 ? -8.663 5.763 28.223 1.00 85.50 82 ALA A O 1
ATOM 686 N N . ILE A 1 83 ? -7.713 7.407 27.024 1.00 86.94 83 ILE A N 1
ATOM 687 C CA . ILE A 1 83 ? -7.850 6.737 25.723 1.00 86.94 83 ILE A CA 1
ATOM 688 C C . ILE A 1 83 ? -7.030 5.441 25.683 1.00 86.94 83 ILE A C 1
ATOM 690 O O . ILE A 1 83 ? -7.566 4.411 25.277 1.00 86.94 83 ILE A O 1
ATOM 694 N N . ASP A 1 84 ? -5.789 5.448 26.171 1.00 86.06 84 ASP A N 1
ATOM 695 C CA . ASP A 1 84 ? -4.937 4.254 26.221 1.00 86.06 84 ASP A CA 1
ATOM 696 C C . ASP A 1 84 ? -5.531 3.162 27.109 1.00 86.06 84 ASP A C 1
ATOM 698 O O . ASP A 1 84 ? -5.532 1.982 26.745 1.00 86.06 84 ASP A O 1
ATOM 702 N N . PHE A 1 85 ? -6.055 3.543 28.276 1.00 88.94 85 PHE A N 1
ATOM 703 C CA . PHE A 1 85 ? -6.768 2.618 29.144 1.00 88.94 85 PHE A CA 1
ATOM 704 C C . PHE A 1 85 ? -7.977 2.020 28.421 1.00 88.94 85 PHE A C 1
ATOM 706 O O . PHE A 1 85 ? -8.089 0.799 28.322 1.00 88.94 85 PHE A O 1
ATOM 713 N N . LEU A 1 86 ? -8.847 2.859 27.855 1.00 89.94 86 LEU A N 1
ATOM 714 C CA . LEU A 1 86 ? -10.047 2.413 27.146 1.00 89.94 86 LEU A CA 1
ATOM 715 C C . LEU A 1 86 ? -9.707 1.478 25.975 1.00 89.94 86 LEU A C 1
ATOM 717 O O . LEU A 1 86 ? -10.345 0.434 25.832 1.00 89.94 86 LEU A O 1
ATOM 721 N N . ALA A 1 87 ? -8.673 1.796 25.195 1.00 88.81 87 ALA A N 1
ATOM 722 C CA . ALA A 1 87 ? -8.193 0.974 24.088 1.00 88.81 87 ALA A CA 1
ATOM 723 C C . ALA A 1 87 ? -7.734 -0.412 24.567 1.00 88.81 87 ALA A C 1
ATOM 725 O O . ALA A 1 87 ? -8.141 -1.434 24.007 1.00 88.81 87 ALA A O 1
ATOM 726 N N . LYS A 1 88 ? -6.936 -0.463 25.643 1.00 88.62 88 LYS A N 1
ATOM 727 C CA . LYS A 1 88 ? -6.470 -1.722 26.246 1.00 88.62 88 LYS A CA 1
ATOM 728 C C . LYS A 1 88 ? -7.626 -2.554 26.775 1.00 88.62 88 LYS A C 1
ATOM 730 O O . LYS A 1 88 ? -7.664 -3.751 26.535 1.00 88.62 88 LYS A O 1
ATOM 735 N N . ILE A 1 89 ? -8.575 -1.935 27.467 1.00 88.12 89 ILE A N 1
ATOM 736 C CA . ILE A 1 89 ? -9.741 -2.641 27.991 1.00 88.12 89 ILE A CA 1
ATOM 737 C C . ILE A 1 89 ? -10.578 -3.234 26.849 1.00 88.12 89 ILE A C 1
ATOM 739 O O . ILE A 1 89 ? -10.898 -4.423 26.852 1.00 88.12 89 ILE A O 1
ATOM 743 N N . MET A 1 90 ? -10.887 -2.444 25.820 1.00 87.69 90 MET A N 1
ATOM 744 C CA . MET A 1 90 ? -11.675 -2.904 24.670 1.00 87.69 90 MET A CA 1
ATOM 745 C C . MET A 1 90 ? -11.004 -4.041 23.892 1.00 87.69 90 MET A C 1
ATOM 747 O O . MET A 1 90 ? -11.702 -4.859 23.290 1.00 87.69 90 MET A O 1
ATOM 751 N N . SER A 1 91 ? -9.673 -4.142 23.937 1.00 86.12 91 SER A N 1
ATOM 752 C CA . SER A 1 91 ? -8.918 -5.199 23.265 1.00 86.12 91 SER A CA 1
ATOM 753 C C . SER A 1 91 ? -8.899 -6.546 24.010 1.00 86.12 91 SER A C 1
ATOM 755 O O . SER A 1 91 ? -8.293 -7.502 23.529 1.00 86.12 91 SER A O 1
ATOM 757 N N . PHE A 1 92 ? -9.581 -6.706 25.143 1.00 84.69 92 PHE A N 1
ATOM 758 C CA . PHE A 1 92 ? -9.682 -8.028 25.785 1.00 84.69 92 PHE A CA 1
ATOM 759 C C . PHE A 1 92 ? -11.072 -8.388 26.309 1.00 84.69 92 PHE A C 1
ATOM 761 O O . PHE A 1 92 ? -11.287 -9.500 26.797 1.00 84.69 92 PHE A O 1
ATOM 768 N N . ILE A 1 93 ? -12.039 -7.477 26.199 1.00 86.62 93 ILE A N 1
ATOM 769 C CA . ILE A 1 93 ? -13.423 -7.754 26.584 1.00 86.62 93 ILE A CA 1
ATOM 770 C C . ILE A 1 93 ? -14.011 -8.873 25.702 1.00 86.62 93 ILE A C 1
ATOM 772 O O . ILE A 1 93 ? -13.796 -8.903 24.489 1.00 86.62 93 ILE A O 1
ATOM 776 N N . SER A 1 94 ? -14.769 -9.788 26.317 1.00 86.50 94 SER A N 1
ATOM 777 C CA . SER A 1 94 ? -15.485 -10.866 25.625 1.00 86.50 94 SER A CA 1
ATOM 778 C C . SER A 1 94 ? -16.658 -10.347 24.787 1.00 86.50 94 SER A C 1
ATOM 780 O O . SER A 1 94 ? -17.174 -9.257 25.028 1.00 86.50 94 SER A O 1
ATOM 782 N N . TYR A 1 95 ? -17.125 -11.149 23.828 1.00 88.12 95 TYR A N 1
ATOM 783 C CA . TYR A 1 95 ? -18.220 -10.780 22.925 1.00 88.12 95 TYR A CA 1
ATOM 784 C C . TYR A 1 95 ? -19.455 -10.221 23.658 1.00 88.12 95 TYR A C 1
ATOM 786 O O . TYR A 1 95 ? -19.877 -9.098 23.383 1.00 88.12 95 TYR A O 1
ATOM 794 N N . ASP A 1 96 ? -19.993 -10.952 24.641 1.00 87.94 96 ASP A N 1
ATOM 795 C CA . ASP A 1 96 ? -21.229 -10.566 25.343 1.00 87.94 96 ASP A CA 1
ATOM 796 C C . ASP A 1 96 ? -21.097 -9.214 26.042 1.00 87.94 96 ASP A C 1
ATOM 798 O O . ASP A 1 96 ? -21.991 -8.370 26.011 1.00 87.94 96 ASP A O 1
ATOM 802 N N . LYS A 1 97 ? -19.941 -8.995 26.664 1.00 86.56 97 LYS A N 1
ATOM 803 C CA . LYS A 1 97 ? -1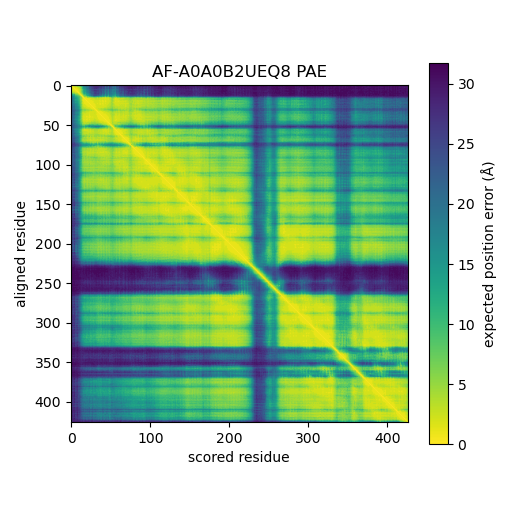9.618 -7.769 27.382 1.00 86.56 97 LYS A CA 1
ATOM 804 C C . LYS A 1 97 ? -19.371 -6.611 26.407 1.00 86.56 97 LYS A C 1
ATOM 806 O O . LYS A 1 97 ? -19.855 -5.508 26.649 1.00 86.56 97 LYS A O 1
ATOM 811 N N . PHE A 1 98 ? -18.724 -6.865 25.270 1.00 89.12 98 PHE A N 1
ATOM 812 C CA . PHE A 1 98 ? -18.507 -5.883 24.204 1.00 89.12 98 PHE A CA 1
ATOM 813 C C . PHE A 1 98 ? -19.836 -5.404 23.603 1.00 89.12 98 PHE A C 1
ATOM 815 O O . PHE A 1 98 ? -20.041 -4.207 23.399 1.00 89.12 98 PHE A O 1
ATOM 822 N N . MET A 1 99 ? -20.791 -6.317 23.403 1.00 88.69 99 MET A N 1
ATOM 823 C CA . MET A 1 99 ? -22.127 -5.997 22.888 1.00 88.69 99 MET A CA 1
ATOM 824 C C . MET A 1 99 ? -22.960 -5.112 23.823 1.00 88.69 99 MET A C 1
ATOM 826 O O . MET A 1 99 ? -23.898 -4.455 23.370 1.00 88.69 99 MET A O 1
ATOM 830 N N . ARG A 1 100 ? -22.612 -5.017 25.108 1.00 89.00 100 ARG A N 1
ATOM 831 C CA . ARG A 1 100 ? -23.265 -4.090 26.046 1.00 89.00 100 ARG A CA 1
ATOM 832 C C . ARG A 1 100 ? -22.763 -2.650 25.904 1.00 89.00 100 ARG A C 1
ATOM 834 O O . ARG A 1 100 ? -23.451 -1.727 26.327 1.00 89.00 100 ARG A O 1
ATOM 841 N N . LEU A 1 101 ? -21.618 -2.442 25.250 1.00 88.75 101 LEU A N 1
ATOM 842 C CA . LEU A 1 101 ? -20.983 -1.130 25.074 1.00 88.75 101 LEU A CA 1
ATOM 843 C C . LEU A 1 101 ? -21.447 -0.380 23.819 1.00 88.75 101 LEU A C 1
ATOM 845 O O . LEU A 1 101 ? -20.921 0.677 23.489 1.00 88.75 101 LEU A O 1
ATOM 849 N N . GLN A 1 102 ? -22.457 -0.879 23.112 1.00 86.56 102 GLN A N 1
ATOM 850 C CA . GLN A 1 102 ? -22.862 -0.304 21.828 1.00 86.56 102 GLN A CA 1
ATOM 851 C C . GLN A 1 102 ? -23.315 1.160 21.925 1.00 86.56 102 GLN A C 1
ATOM 853 O O . GLN A 1 102 ? -22.946 1.962 21.074 1.00 86.56 102 GLN A O 1
ATOM 858 N N . LYS A 1 103 ? -24.029 1.542 22.994 1.00 86.81 103 LYS A N 1
ATOM 859 C CA . LYS A 1 103 ? -24.413 2.949 23.229 1.00 86.81 103 LYS A CA 1
ATOM 860 C C . LYS A 1 103 ? -23.207 3.856 23.479 1.00 86.81 103 LYS A C 1
ATOM 862 O O . LYS A 1 103 ? -23.216 5.013 23.072 1.00 86.81 103 LYS A O 1
ATOM 867 N N . PHE A 1 104 ? -22.183 3.332 24.154 1.00 89.06 104 PHE A N 1
ATOM 868 C CA . PHE A 1 104 ? -20.930 4.049 24.372 1.00 89.06 104 PHE A CA 1
ATOM 869 C C . PHE A 1 104 ? -20.226 4.305 23.032 1.00 89.06 104 PHE A C 1
ATOM 871 O O . PHE A 1 104 ? -19.806 5.426 22.763 1.00 89.06 104 PHE A O 1
ATOM 878 N N . PHE A 1 105 ? -20.181 3.299 22.156 1.00 89.81 105 PHE A N 1
ATOM 879 C CA . PHE A 1 105 ? -19.597 3.444 20.826 1.00 89.81 105 PHE A CA 1
ATOM 880 C C . PHE A 1 105 ? -20.375 4.406 19.925 1.00 89.81 105 PHE A C 1
ATOM 882 O O . PHE A 1 105 ? -19.758 5.229 19.259 1.00 89.81 105 PHE A O 1
ATOM 889 N N . ASP A 1 106 ? -21.710 4.365 19.935 1.00 88.25 106 ASP A N 1
ATOM 890 C CA . ASP A 1 106 ? -22.521 5.310 19.154 1.00 88.25 106 ASP A CA 1
ATOM 891 C C . ASP A 1 106 ? -22.232 6.759 19.544 1.00 88.25 106 ASP A C 1
ATOM 893 O O . ASP A 1 106 ? -22.064 7.610 18.676 1.00 88.25 106 ASP A O 1
ATOM 897 N N . MET A 1 107 ? -22.102 7.030 20.844 1.00 88.19 107 MET A N 1
ATOM 898 C CA . MET A 1 107 ? -21.704 8.346 21.331 1.00 88.19 107 MET A CA 1
ATOM 899 C C . MET A 1 107 ? -20.299 8.725 20.851 1.00 88.19 107 MET A C 1
ATOM 901 O O . MET A 1 107 ? -20.107 9.818 20.323 1.00 88.19 107 MET A O 1
ATOM 905 N N . LEU A 1 108 ? -19.332 7.816 20.980 1.00 89.38 108 LEU A N 1
ATOM 906 C CA . LEU A 1 108 ? -17.955 8.045 20.549 1.00 89.38 108 LEU A CA 1
ATOM 907 C C . LEU A 1 108 ? -17.873 8.388 19.053 1.00 89.38 108 LEU A C 1
ATOM 909 O O . LEU A 1 108 ? -17.207 9.346 18.674 1.00 89.38 108 LEU A O 1
ATOM 913 N N . PHE A 1 109 ? -18.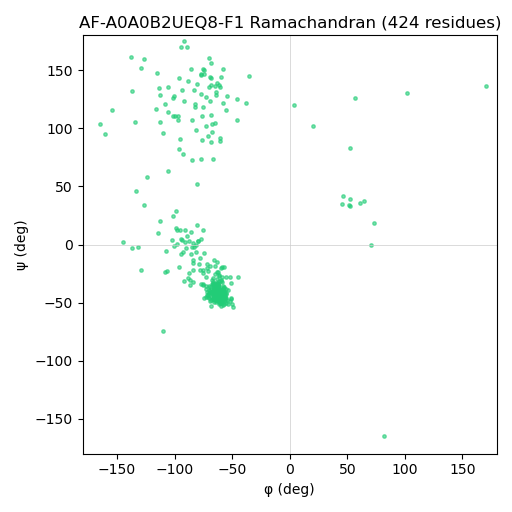621 7.680 18.203 1.00 91.19 109 PHE A N 1
ATOM 914 C CA . PHE A 1 109 ? -18.635 7.914 16.754 1.00 91.19 109 PHE A CA 1
ATOM 915 C C . PHE A 1 109 ? -19.410 9.171 16.331 1.00 91.19 109 PHE A C 1
ATOM 917 O O . PHE A 1 109 ? -19.369 9.559 15.165 1.00 91.19 109 PHE A O 1
ATOM 924 N N . THR A 1 110 ? -20.103 9.844 17.254 1.00 89.25 110 THR A N 1
ATOM 925 C CA . THR A 1 110 ? -20.666 11.180 16.991 1.00 89.25 110 THR A CA 1
ATOM 926 C C . THR A 1 110 ? -19.678 12.318 17.256 1.00 89.25 110 THR A C 1
ATOM 928 O O . THR A 1 110 ? -19.958 13.452 16.864 1.00 89.25 110 THR A O 1
ATOM 931 N N . SER A 1 111 ? -18.510 12.027 17.847 1.00 83.81 111 SER A N 1
ATOM 932 C CA . SER A 1 111 ? -17.451 13.007 18.118 1.00 83.81 111 SER A CA 1
ATOM 933 C C . SER A 1 111 ? -16.958 13.713 16.847 1.00 83.81 111 SER A C 1
ATOM 935 O O . SER A 1 111 ? -16.989 13.171 15.738 1.00 83.81 111 SER A O 1
ATOM 937 N N . ILE A 1 112 ? -16.489 14.951 17.018 1.00 83.56 112 ILE A N 1
ATOM 938 C CA . ILE A 1 112 ? -15.818 15.749 15.980 1.00 83.56 112 ILE A CA 1
ATOM 939 C C . ILE A 1 112 ? -14.288 15.624 16.100 1.00 83.56 112 ILE A C 1
ATOM 941 O O . ILE A 1 112 ? -13.575 15.901 15.142 1.00 83.56 112 ILE A O 1
ATOM 945 N N . SER A 1 113 ? -13.769 15.196 17.255 1.00 86.56 113 SER A N 1
ATOM 946 C CA . SER A 1 113 ? -12.329 15.083 17.498 1.00 86.56 113 SER A CA 1
ATOM 947 C C . SER A 1 113 ? -11.743 13.839 16.820 1.00 86.56 113 SER A C 1
ATOM 949 O O . SER A 1 113 ? -12.403 12.808 16.696 1.00 86.56 113 SER A O 1
ATOM 951 N N . SER A 1 114 ? -10.490 13.939 16.365 1.00 88.25 114 SER A N 1
ATOM 952 C CA . SER A 1 114 ? -9.715 12.808 15.836 1.00 88.25 114 SER A CA 1
ATOM 953 C C . SER A 1 114 ? -9.138 11.910 16.928 1.00 88.25 114 SER A C 1
ATOM 955 O O . SER A 1 114 ? -8.626 10.835 16.629 1.00 88.25 114 SER A O 1
ATOM 957 N N . ASP A 1 115 ? -9.180 12.339 18.187 1.00 83.62 115 ASP A N 1
ATOM 958 C CA . ASP A 1 115 ? -8.467 11.666 19.275 1.00 83.62 115 ASP A CA 1
ATOM 959 C C . ASP A 1 115 ? -9.108 10.318 19.626 1.00 83.62 115 ASP A C 1
ATOM 961 O O . ASP A 1 115 ? -8.447 9.417 20.141 1.00 83.62 115 ASP A O 1
ATOM 965 N N . GLU A 1 116 ? -10.391 10.141 19.299 1.00 88.12 116 GLU A N 1
ATOM 966 C CA . GLU A 1 116 ? -11.090 8.871 19.471 1.00 88.12 116 GLU A CA 1
ATOM 967 C C . GLU A 1 116 ? -10.828 7.856 18.341 1.00 88.12 116 GLU A C 1
ATOM 969 O O . GLU A 1 116 ? -11.310 6.722 18.419 1.00 88.12 116 GLU A O 1
ATOM 974 N N . LEU A 1 117 ? -10.018 8.190 17.325 1.00 91.06 117 LEU A N 1
ATOM 975 C CA . LEU A 1 117 ? -9.672 7.260 16.241 1.00 91.06 117 LEU A CA 1
ATOM 976 C C . LEU A 1 117 ? -8.935 6.014 16.738 1.00 91.06 117 LEU A C 1
ATOM 978 O O . LEU A 1 117 ? -9.131 4.937 16.178 1.00 91.06 117 LEU A O 1
ATOM 982 N N . ALA A 1 118 ? -8.150 6.121 17.813 1.00 88.06 118 ALA A N 1
ATOM 983 C CA . ALA A 1 118 ? -7.525 4.956 18.439 1.00 88.06 118 ALA A CA 1
ATOM 984 C C . ALA A 1 118 ? -8.581 3.961 18.957 1.00 88.06 118 ALA A C 1
ATOM 986 O O . ALA A 1 118 ? -8.465 2.753 18.754 1.00 88.06 118 ALA A O 1
ATOM 987 N N . LEU A 1 119 ? -9.664 4.461 19.558 1.00 90.81 119 LEU A N 1
ATOM 988 C CA . LEU A 1 119 ? -10.777 3.630 20.026 1.00 90.81 119 LEU A CA 1
ATOM 989 C C . LEU A 1 119 ? -11.611 3.090 18.860 1.00 90.81 119 LEU A C 1
ATOM 991 O O . LEU A 1 119 ? -12.056 1.941 18.905 1.00 90.81 119 LEU A O 1
ATOM 995 N N . ALA A 1 120 ? -11.781 3.876 17.793 1.00 93.19 120 ALA A N 1
ATOM 996 C CA . ALA A 1 120 ? -12.404 3.408 16.558 1.00 93.19 120 ALA A CA 1
ATOM 997 C C . ALA A 1 120 ? -11.604 2.265 15.912 1.00 93.19 120 ALA A C 1
ATOM 999 O O . ALA A 1 120 ? -12.205 1.301 15.438 1.00 93.19 120 ALA A O 1
ATOM 1000 N N . LEU A 1 121 ? -10.269 2.321 15.950 1.00 92.75 121 LEU A N 1
ATOM 1001 C CA . LEU A 1 121 ? -9.403 1.258 15.440 1.00 92.75 121 LEU A CA 1
ATOM 1002 C C . LEU A 1 121 ? -9.587 -0.039 16.230 1.00 92.75 121 LEU A C 1
ATOM 1004 O O . LEU A 1 121 ? -9.858 -1.081 15.635 1.00 92.75 121 LEU A O 1
ATOM 1008 N N . VAL A 1 122 ? -9.543 0.036 17.564 1.00 91.75 122 VAL A N 1
ATOM 1009 C CA . VAL A 1 122 ? -9.792 -1.126 18.435 1.00 91.75 122 VAL A CA 1
ATOM 1010 C C . VAL A 1 122 ? -11.190 -1.696 18.196 1.00 91.75 122 VAL A C 1
ATOM 1012 O O . VAL A 1 122 ? -11.364 -2.915 18.134 1.00 91.75 122 VAL A O 1
ATOM 1015 N N . TYR A 1 123 ? -12.198 -0.838 18.006 1.00 92.75 123 TYR A N 1
ATOM 1016 C CA . TYR A 1 123 ? -13.534 -1.289 17.627 1.00 92.75 123 TYR A CA 1
ATOM 1017 C C . TYR A 1 123 ? -13.518 -2.038 16.292 1.00 92.75 123 TYR A C 1
ATOM 1019 O O . TYR A 1 123 ? -14.125 -3.102 16.194 1.00 92.75 123 TYR A O 1
ATOM 1027 N N . CYS A 1 124 ? -12.831 -1.513 15.273 1.00 92.75 124 CYS A N 1
ATOM 1028 C CA . CYS A 1 124 ? -12.743 -2.148 13.961 1.00 92.75 124 CYS A CA 1
ATOM 1029 C C . CYS A 1 124 ? -12.096 -3.536 14.050 1.00 92.75 124 CYS A C 1
ATOM 1031 O O . CYS A 1 124 ? -12.617 -4.494 13.480 1.00 92.75 124 CYS A O 1
ATOM 1033 N N . GLU A 1 125 ? -11.014 -3.667 14.817 1.00 91.06 125 GLU A N 1
ATOM 1034 C CA . GLU A 1 125 ? -10.355 -4.947 15.083 1.00 91.06 125 GLU A CA 1
ATOM 1035 C C . GLU A 1 125 ? -11.300 -5.941 15.762 1.00 91.06 125 GLU A C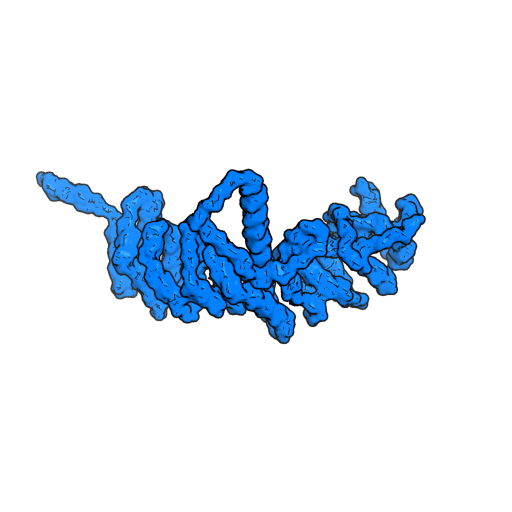 1
ATOM 1037 O O . GLU A 1 125 ? -11.458 -7.077 15.307 1.00 91.06 125 GLU A O 1
ATOM 1042 N N . ARG A 1 126 ? -11.987 -5.506 16.825 1.00 90.06 126 ARG A N 1
ATOM 1043 C CA . ARG A 1 126 ? -12.969 -6.335 17.537 1.00 90.06 126 ARG A CA 1
ATOM 1044 C C . ARG A 1 126 ? -14.132 -6.727 16.641 1.00 90.06 126 ARG A C 1
ATOM 1046 O O . ARG A 1 126 ? -14.569 -7.869 16.696 1.00 90.06 126 ARG A O 1
ATOM 1053 N N . ALA A 1 127 ? -14.610 -5.819 15.796 1.00 88.50 127 ALA A N 1
ATOM 1054 C CA . ALA A 1 127 ? -15.684 -6.098 14.856 1.00 88.50 127 ALA A CA 1
ATOM 1055 C C . ALA A 1 127 ? -15.290 -7.181 13.845 1.00 88.50 127 ALA A C 1
ATOM 1057 O O . ALA A 1 127 ? -16.114 -8.046 13.556 1.00 88.50 127 ALA A O 1
ATOM 1058 N N . VAL A 1 128 ? -14.039 -7.199 13.375 1.00 88.25 128 VAL A N 1
ATOM 1059 C CA . VAL A 1 128 ? -13.523 -8.289 12.531 1.00 88.25 128 VAL A CA 1
ATOM 1060 C C . VAL A 1 128 ? -13.465 -9.605 13.312 1.00 88.25 128 VAL A C 1
ATOM 1062 O O . VAL A 1 128 ? -13.986 -10.612 12.837 1.00 88.25 128 VAL A O 1
ATOM 1065 N N . VAL A 1 129 ? -12.882 -9.604 14.517 1.00 89.25 129 VAL A N 1
ATOM 1066 C CA . VAL A 1 129 ? -12.734 -10.813 15.356 1.00 89.25 129 VAL A CA 1
ATOM 1067 C C . VAL A 1 129 ? -14.087 -11.427 15.719 1.00 89.25 129 VAL A C 1
ATOM 1069 O O . VAL A 1 129 ? -14.257 -12.642 15.681 1.00 89.25 129 VAL A O 1
ATOM 1072 N N . PHE A 1 130 ? -15.057 -10.588 16.064 1.00 89.19 130 PHE A N 1
ATOM 1073 C CA . PHE A 1 130 ? -16.387 -11.001 16.501 1.00 89.19 130 PHE A CA 1
ATOM 1074 C C . PHE A 1 130 ? -17.396 -11.149 15.357 1.00 89.19 130 PHE A C 1
ATOM 1076 O O . PHE A 1 130 ? -18.540 -11.522 15.612 1.00 89.19 130 PHE A O 1
ATOM 1083 N N . GLY A 1 131 ? -17.012 -10.848 14.113 1.00 85.69 131 GLY A N 1
ATOM 1084 C CA . GLY A 1 131 ? -17.926 -10.879 12.969 1.00 85.69 131 GLY A CA 1
ATOM 1085 C C . GLY A 1 131 ? -19.101 -9.905 13.108 1.00 85.69 131 GLY A C 1
ATOM 1086 O O . GLY A 1 131 ? -20.222 -10.222 12.709 1.00 85.69 131 GLY A O 1
ATOM 1087 N N . LEU A 1 132 ? -18.872 -8.734 13.710 1.00 85.75 132 LEU A N 1
ATOM 1088 C CA . LEU A 1 132 ? -19.915 -7.734 13.925 1.00 85.75 132 LEU A CA 1
ATOM 1089 C C . LEU A 1 132 ? -20.274 -7.018 12.630 1.00 85.75 132 LEU A C 1
ATOM 1091 O O . LEU A 1 132 ? -19.418 -6.715 11.794 1.00 85.75 132 LEU A O 1
ATOM 1095 N N . LYS A 1 133 ? -21.552 -6.645 12.526 1.00 83.94 133 LYS A N 1
ATOM 1096 C CA . LYS A 1 133 ? -21.996 -5.713 11.496 1.00 83.94 133 LYS A CA 1
ATOM 1097 C C . LYS A 1 133 ? -21.440 -4.317 11.795 1.00 83.94 133 LYS A C 1
ATOM 1099 O O . LYS A 1 133 ? -21.692 -3.786 12.881 1.00 83.94 133 LYS A O 1
ATOM 1104 N N . PRO A 1 134 ? -20.698 -3.717 10.858 1.00 81.62 134 PRO A N 1
ATOM 1105 C CA . PRO A 1 134 ? -20.125 -2.399 11.040 1.00 81.62 134 PRO A CA 1
ATOM 1106 C C . PRO A 1 134 ? -21.214 -1.329 11.043 1.00 81.62 134 PRO A C 1
ATOM 1108 O O . PRO A 1 134 ? -22.223 -1.418 10.343 1.00 81.62 134 PRO A O 1
ATOM 1111 N N . ARG A 1 135 ? -21.007 -0.310 11.875 1.00 84.50 135 ARG A N 1
ATOM 1112 C CA . ARG A 1 135 ? -21.984 0.752 12.117 1.00 84.50 135 ARG A CA 1
ATOM 1113 C C . ARG A 1 135 ? -21.814 1.883 11.115 1.00 84.50 135 ARG A C 1
ATOM 1115 O O . ARG A 1 135 ? -20.697 2.313 10.843 1.00 84.50 135 ARG A O 1
ATOM 1122 N N . HIS A 1 136 ? -22.928 2.444 10.652 1.00 86.25 136 HIS A N 1
ATOM 1123 C CA . HIS A 1 136 ? -22.901 3.606 9.760 1.00 86.25 136 HIS A CA 1
ATOM 1124 C C . HIS A 1 136 ? -22.249 4.833 10.422 1.00 86.25 136 HIS A C 1
ATOM 1126 O O . HIS A 1 136 ? -21.516 5.573 9.770 1.00 86.25 136 HIS A O 1
ATOM 1132 N N . LEU A 1 137 ? -22.478 5.039 11.727 1.00 89.81 137 LEU A N 1
ATOM 1133 C CA . LEU A 1 137 ? -21.856 6.133 12.484 1.00 89.81 137 LEU A CA 1
ATOM 1134 C C . LEU A 1 137 ? -20.328 6.011 12.517 1.00 89.81 137 LEU A C 1
ATOM 1136 O O . LEU A 1 137 ? -19.642 7.000 12.289 1.00 89.81 137 LEU A O 1
ATOM 1140 N N . LEU A 1 138 ? -19.806 4.797 12.722 1.00 91.94 138 LEU A N 1
ATOM 1141 C CA . LEU A 1 138 ? -18.368 4.520 12.695 1.00 91.94 138 LEU A CA 1
ATOM 1142 C C . LEU A 1 138 ? -17.760 4.873 11.336 1.00 91.94 138 LEU A C 1
ATOM 1144 O O . LEU A 1 138 ? -16.746 5.559 11.278 1.00 91.94 138 LEU A O 1
ATOM 1148 N N . ILE A 1 139 ? -18.383 4.422 10.245 1.00 89.88 139 ILE A N 1
ATOM 1149 C CA . ILE A 1 139 ? -17.879 4.692 8.894 1.00 89.88 139 ILE A CA 1
ATOM 1150 C C . ILE A 1 139 ? -17.871 6.198 8.631 1.00 89.88 139 ILE A C 1
ATOM 1152 O O . ILE A 1 139 ? -16.834 6.736 8.261 1.00 89.88 139 ILE A O 1
ATOM 1156 N N . ASN A 1 140 ? -18.970 6.899 8.920 1.00 89.88 140 ASN A N 1
ATOM 1157 C CA . ASN A 1 140 ? -19.026 8.356 8.782 1.00 89.88 140 ASN A CA 1
ATOM 1158 C C . ASN A 1 140 ? -17.944 9.066 9.602 1.00 89.88 140 ASN A C 1
ATOM 1160 O O . ASN A 1 140 ? -17.337 10.015 9.113 1.00 89.88 140 ASN A O 1
ATOM 1164 N N . TYR A 1 141 ? -17.711 8.620 10.838 1.00 94.00 141 TYR A N 1
ATOM 1165 C CA . TYR A 1 141 ? -16.679 9.170 11.710 1.00 94.00 141 TYR A CA 1
ATOM 1166 C C . TYR A 1 141 ? -15.282 9.005 11.103 1.00 94.00 141 TYR A C 1
ATOM 1168 O O . TYR A 1 141 ? -14.563 9.989 10.951 1.00 94.00 141 TYR A O 1
ATOM 1176 N N . ILE A 1 142 ? -14.927 7.787 10.681 1.00 94.06 142 ILE A N 1
ATOM 1177 C CA . ILE A 1 142 ? -13.624 7.487 10.073 1.00 94.06 142 ILE A CA 1
ATOM 1178 C C . ILE A 1 142 ? -13.410 8.307 8.792 1.00 94.06 142 ILE A C 1
ATOM 1180 O O . ILE A 1 142 ? -12.335 8.871 8.582 1.00 94.06 142 ILE A O 1
ATOM 1184 N N . LEU A 1 143 ? -14.434 8.395 7.937 1.00 91.62 143 LEU A N 1
ATOM 1185 C CA . LEU A 1 143 ? -14.336 9.056 6.634 1.00 91.62 143 LEU A CA 1
ATOM 1186 C C . LEU A 1 143 ? -13.997 10.548 6.729 1.00 91.62 143 LEU A C 1
ATOM 1188 O O . LEU A 1 143 ? -13.345 11.067 5.825 1.00 91.62 143 LEU A O 1
ATOM 1192 N N . ARG A 1 144 ? -14.348 11.224 7.831 1.00 91.69 144 ARG A N 1
ATOM 1193 C CA . ARG A 1 144 ? -13.991 12.638 8.066 1.00 91.69 144 ARG A CA 1
ATOM 1194 C C . ARG A 1 144 ? -12.486 12.882 8.079 1.00 91.69 144 ARG A C 1
ATOM 1196 O O . ARG A 1 144 ? -12.049 13.961 7.701 1.00 91.69 144 ARG A O 1
ATOM 1203 N N . PHE A 1 145 ? -11.709 11.895 8.518 1.00 94.62 145 PHE A N 1
ATOM 1204 C CA . PHE A 1 145 ? -10.261 12.021 8.682 1.00 94.62 145 PHE A CA 1
ATOM 1205 C C . PHE A 1 145 ? -9.479 11.243 7.621 1.00 94.62 145 PHE A C 1
ATOM 1207 O O . PHE A 1 145 ? -8.261 11.356 7.562 1.00 94.62 145 PHE A O 1
ATOM 1214 N N . PHE A 1 146 ? -10.151 10.466 6.766 1.00 94.62 146 PHE A N 1
ATOM 1215 C CA . PHE A 1 146 ? -9.512 9.533 5.833 1.00 94.62 146 PHE A CA 1
ATOM 1216 C C . PHE A 1 146 ? -8.472 10.190 4.910 1.00 94.62 146 PHE A C 1
ATOM 1218 O O . PHE A 1 146 ? -7.421 9.604 4.648 1.00 94.62 146 PHE A O 1
ATOM 1225 N N . PHE A 1 147 ? -8.747 11.412 4.446 1.00 93.75 147 PHE A N 1
ATOM 1226 C CA . PHE A 1 147 ? -7.861 12.177 3.562 1.00 93.75 147 PHE A CA 1
ATOM 1227 C C . PHE A 1 147 ? -6.921 13.132 4.305 1.00 93.75 147 PHE A C 1
ATOM 1229 O O . PHE A 1 147 ? -6.172 13.862 3.660 1.00 93.75 147 PHE A O 1
ATOM 1236 N N . ASN A 1 148 ? -6.931 13.138 5.640 1.00 92.12 148 ASN A N 1
ATOM 1237 C CA . ASN A 1 148 ? -6.003 13.967 6.394 1.00 92.12 148 ASN A CA 1
ATOM 1238 C C . ASN A 1 148 ? -4.575 13.446 6.221 1.00 92.12 148 ASN A C 1
ATOM 1240 O O . ASN A 1 148 ? -4.326 12.231 6.178 1.00 92.12 148 ASN A O 1
ATOM 1244 N N . ASN A 1 149 ? -3.633 14.383 6.154 1.00 85.25 149 ASN A N 1
ATOM 1245 C CA . ASN A 1 149 ? -2.221 14.064 6.273 1.00 85.25 149 ASN A CA 1
ATOM 1246 C C . ASN A 1 149 ? -1.872 13.775 7.750 1.00 85.25 149 ASN A C 1
ATOM 1248 O O . ASN A 1 149 ? -2.512 14.302 8.663 1.00 85.25 149 ASN A O 1
ATOM 1252 N N . GLY A 1 150 ? -0.869 12.929 7.985 1.00 87.25 150 GLY A N 1
ATOM 1253 C CA . GLY A 1 150 ? -0.393 12.562 9.321 1.00 87.25 150 GLY A CA 1
ATOM 1254 C C . GLY A 1 150 ? -1.192 11.467 10.044 1.00 87.25 150 GLY A C 1
ATOM 1255 O O . GLY A 1 150 ? -1.996 10.739 9.457 1.00 87.25 150 GLY A O 1
ATOM 1256 N N . ILE A 1 151 ? -0.947 11.366 11.356 1.00 88.88 151 ILE A N 1
ATOM 1257 C CA . ILE A 1 151 ? -1.323 10.229 12.217 1.00 88.88 151 ILE A CA 1
ATOM 1258 C C . ILE A 1 151 ? -2.837 9.976 12.250 1.00 88.88 151 ILE A C 1
ATOM 1260 O O . ILE A 1 151 ? -3.275 8.826 12.241 1.00 88.88 151 ILE A O 1
ATOM 1264 N N . SER A 1 152 ? -3.666 11.022 12.292 1.00 90.69 152 SER A N 1
ATOM 1265 C CA . SER A 1 152 ? -5.128 10.857 12.312 1.00 90.69 152 SER A CA 1
ATOM 1266 C C . SER A 1 152 ? -5.636 10.220 11.016 1.00 90.69 152 SER A C 1
ATOM 1268 O O . SER A 1 152 ? -6.426 9.278 11.049 1.00 90.69 152 SER A O 1
ATOM 1270 N N . GLY A 1 153 ? -5.119 10.659 9.868 1.00 92.25 153 GLY A N 1
ATOM 1271 C CA . GLY A 1 153 ? -5.445 10.046 8.587 1.00 92.25 153 GLY A CA 1
ATOM 1272 C C . GLY A 1 153 ? -4.962 8.604 8.476 1.00 92.25 153 GLY A C 1
ATOM 1273 O O . GLY A 1 153 ? -5.685 7.760 7.953 1.00 92.25 153 GLY A O 1
ATOM 1274 N N . GLU A 1 154 ? -3.777 8.288 9.002 1.00 90.56 154 GLU A N 1
ATOM 1275 C CA . GLU A 1 154 ? -3.257 6.915 9.017 1.00 90.56 154 GLU A CA 1
ATOM 1276 C C . GLU A 1 154 ? -4.154 5.972 9.821 1.00 90.56 154 GLU A C 1
ATOM 1278 O O . GLU A 1 154 ? -4.547 4.920 9.312 1.00 90.56 154 GLU A O 1
ATOM 1283 N N . HIS A 1 155 ? -4.562 6.378 11.027 1.00 92.19 155 HIS A N 1
ATOM 1284 C CA . HIS A 1 155 ? -5.515 5.611 11.830 1.00 92.19 155 HIS A CA 1
ATOM 1285 C C . HIS A 1 155 ? -6.851 5.436 11.106 1.00 92.19 155 HIS A C 1
ATOM 1287 O O . HIS A 1 155 ? -7.403 4.335 11.091 1.00 92.19 155 HIS A O 1
ATOM 1293 N N . ALA A 1 156 ? -7.362 6.491 10.466 1.00 94.50 156 ALA A N 1
ATOM 1294 C CA . ALA A 1 156 ? -8.608 6.420 9.715 1.00 94.50 156 ALA A CA 1
ATOM 1295 C C . ALA A 1 156 ? -8.513 5.432 8.538 1.00 94.50 156 ALA A C 1
ATOM 1297 O O . ALA A 1 156 ? -9.381 4.573 8.367 1.00 94.50 156 ALA A O 1
ATOM 1298 N N . ARG A 1 157 ? -7.425 5.485 7.762 1.00 93.81 157 ARG A N 1
ATOM 1299 C CA . ARG A 1 157 ? -7.166 4.539 6.666 1.00 93.81 157 ARG A CA 1
ATOM 1300 C C . ARG A 1 157 ? -7.037 3.103 7.183 1.00 93.81 157 ARG A C 1
ATOM 1302 O O . ARG A 1 157 ? -7.650 2.204 6.605 1.00 93.81 157 ARG A O 1
ATOM 1309 N N . ALA A 1 158 ? -6.339 2.885 8.299 1.00 93.00 158 ALA A N 1
ATOM 1310 C CA . ALA A 1 158 ? -6.235 1.574 8.944 1.00 93.00 158 ALA A CA 1
ATOM 1311 C C . ALA A 1 158 ? -7.605 1.031 9.395 1.00 93.00 158 ALA A C 1
ATOM 1313 O O . ALA A 1 158 ? -7.917 -0.137 9.152 1.00 93.00 158 ALA A O 1
ATOM 1314 N N . CYS A 1 159 ? -8.467 1.882 9.962 1.00 93.69 159 CYS A N 1
ATOM 1315 C CA . CYS A 1 159 ? -9.836 1.505 10.312 1.00 93.69 159 CYS A CA 1
ATOM 1316 C C . CYS A 1 159 ? -10.613 1.016 9.081 1.00 93.69 159 CYS A C 1
ATOM 1318 O O . CYS A 1 159 ? -11.225 -0.050 9.125 1.00 93.69 159 CYS A O 1
ATOM 1320 N N . ILE A 1 160 ? -10.555 1.742 7.955 1.00 92.62 160 ILE A N 1
ATOM 1321 C CA . ILE A 1 160 ? -11.234 1.317 6.721 1.00 92.62 160 ILE A CA 1
ATOM 1322 C C . ILE A 1 160 ? -10.671 -0.012 6.196 1.00 92.62 160 ILE A C 1
ATOM 1324 O O . ILE A 1 160 ? -11.447 -0.851 5.742 1.00 92.62 160 ILE A O 1
ATOM 1328 N N . VAL A 1 161 ? -9.360 -0.257 6.292 1.00 90.81 161 VAL A N 1
ATOM 1329 C CA . VAL A 1 161 ? -8.754 -1.547 5.902 1.00 90.81 161 VAL A CA 1
ATOM 1330 C C . VAL A 1 161 ? -9.339 -2.711 6.711 1.00 90.81 161 VAL A C 1
ATOM 1332 O O . VAL A 1 161 ? -9.720 -3.735 6.131 1.00 90.81 161 VAL A O 1
ATOM 1335 N N . TYR A 1 162 ? -9.483 -2.551 8.030 1.00 90.00 162 TYR A N 1
ATOM 1336 C CA . TYR A 1 162 ? -10.179 -3.538 8.857 1.00 90.00 162 TYR A CA 1
ATOM 1337 C C . TYR A 1 162 ? -11.647 -3.683 8.446 1.00 90.00 162 TYR A C 1
ATOM 1339 O O . TYR A 1 162 ? -12.129 -4.801 8.277 1.00 90.00 162 TYR A O 1
ATOM 1347 N N . MET A 1 163 ? -12.348 -2.574 8.200 1.00 88.38 163 MET A N 1
ATOM 1348 C CA . MET A 1 163 ? -13.760 -2.600 7.809 1.00 88.38 163 MET A CA 1
ATOM 1349 C C . MET A 1 163 ? -14.010 -3.263 6.460 1.00 88.38 163 MET A C 1
ATOM 1351 O O . MET A 1 163 ? -14.954 -4.035 6.345 1.00 88.38 163 MET A O 1
ATOM 1355 N N . ILE A 1 164 ? -13.142 -3.084 5.467 1.00 85.56 164 ILE A N 1
ATOM 1356 C CA . ILE A 1 164 ? -13.246 -3.789 4.178 1.00 85.56 164 ILE A CA 1
ATOM 1357 C C . ILE A 1 164 ? -13.117 -5.312 4.348 1.00 85.56 164 ILE A C 1
ATOM 1359 O O . ILE A 1 164 ? -13.613 -6.076 3.521 1.00 85.56 164 ILE A O 1
ATOM 1363 N N . SER A 1 165 ? -12.487 -5.783 5.428 1.00 82.25 165 SER A N 1
ATOM 1364 C CA . SER A 1 165 ? -12.446 -7.217 5.735 1.00 82.25 165 SER A CA 1
ATOM 1365 C C . SER A 1 165 ? -13.798 -7.765 6.217 1.00 82.25 165 SER A C 1
ATOM 1367 O O . SER A 1 165 ? -14.014 -8.976 6.144 1.00 82.25 165 SER A O 1
ATOM 1369 N N . CYS A 1 166 ? -14.728 -6.902 6.637 1.00 81.75 166 CYS A N 1
ATOM 1370 C CA . CYS A 1 166 ? -16.110 -7.250 6.955 1.00 81.75 166 CYS A CA 1
ATOM 1371 C C . CYS A 1 166 ? -17.010 -7.081 5.719 1.00 81.75 166 CYS A C 1
ATOM 1373 O O . CYS A 1 166 ? -17.122 -5.986 5.167 1.00 81.75 166 CYS A O 1
ATOM 1375 N N . LYS A 1 167 ? -17.717 -8.149 5.317 1.00 75.12 167 LYS A N 1
ATOM 1376 C CA . LYS A 1 167 ? -18.573 -8.159 4.112 1.00 75.12 167 LYS A CA 1
ATOM 1377 C C . LYS A 1 167 ? -19.574 -6.993 4.082 1.00 75.12 167 LYS A C 1
ATOM 1379 O O . LYS A 1 167 ? -19.635 -6.272 3.091 1.00 75.12 167 LYS A O 1
ATOM 1384 N N . ASP A 1 168 ? -20.291 -6.779 5.182 1.00 75.69 168 ASP A N 1
ATOM 1385 C CA . ASP A 1 168 ? -21.337 -5.754 5.281 1.00 75.69 168 ASP A CA 1
ATOM 1386 C C . ASP A 1 168 ? -20.769 -4.318 5.196 1.00 75.69 168 ASP A C 1
ATOM 1388 O O . ASP A 1 168 ? -21.396 -3.442 4.604 1.00 75.69 168 ASP A O 1
ATOM 1392 N N . ALA A 1 169 ? -19.562 -4.057 5.724 1.00 76.62 169 ALA A N 1
ATOM 1393 C CA . ALA A 1 169 ? -18.912 -2.742 5.571 1.00 76.62 169 ALA A CA 1
ATOM 1394 C C . ALA A 1 169 ? -18.465 -2.516 4.140 1.00 76.62 169 ALA A C 1
ATOM 1396 O O . ALA A 1 169 ? -18.600 -1.414 3.620 1.00 76.62 169 ALA A O 1
ATOM 1397 N N . TYR A 1 170 ? -17.902 -3.544 3.515 1.00 79.31 170 TYR A N 1
ATOM 1398 C CA . TYR A 1 170 ? -17.468 -3.448 2.136 1.00 79.31 170 TYR A CA 1
ATOM 1399 C C . TYR A 1 170 ? -18.652 -3.144 1.203 1.00 79.31 170 TYR A C 1
ATOM 1401 O O . TYR A 1 170 ? -18.544 -2.252 0.364 1.00 79.31 170 TYR A O 1
ATOM 1409 N N . GLU A 1 171 ? -19.805 -3.793 1.395 1.00 76.81 171 GLU A N 1
ATOM 1410 C CA . GLU A 1 171 ? -21.041 -3.462 0.668 1.00 76.81 171 GLU A CA 1
ATOM 1411 C C . GLU A 1 171 ? -21.489 -2.012 0.915 1.00 76.81 171 GLU A C 1
ATOM 1413 O O . GLU A 1 171 ? -21.805 -1.293 -0.037 1.00 76.81 171 GLU A O 1
ATOM 1418 N N . LEU A 1 172 ? -21.433 -1.542 2.164 1.00 78.50 172 LEU A N 1
ATOM 1419 C CA . LEU A 1 172 ? -21.770 -0.160 2.506 1.00 78.50 172 LEU A CA 1
ATOM 1420 C C . LEU A 1 172 ? -20.823 0.849 1.835 1.00 78.50 172 LEU A C 1
ATOM 1422 O O . LEU A 1 172 ? -21.286 1.796 1.203 1.00 78.50 172 LEU A O 1
ATOM 1426 N N . LEU A 1 173 ? -19.509 0.621 1.879 1.00 80.31 173 LEU A N 1
ATOM 1427 C CA . LEU A 1 173 ? -18.518 1.483 1.225 1.00 80.31 173 LEU A CA 1
ATOM 1428 C C . LEU A 1 173 ? -18.704 1.516 -0.299 1.00 80.31 173 LEU A C 1
ATOM 1430 O O . LEU A 1 173 ? -18.535 2.565 -0.920 1.00 80.31 173 LEU A O 1
ATOM 1434 N N . ARG A 1 174 ? -19.090 0.391 -0.913 1.00 77.00 174 ARG A N 1
ATOM 1435 C CA . ARG A 1 174 ? -19.425 0.347 -2.346 1.00 77.00 174 ARG A CA 1
ATOM 1436 C C . ARG A 1 174 ? -20.654 1.171 -2.673 1.00 77.00 174 ARG A C 1
ATOM 1438 O O . ARG A 1 174 ? -20.624 1.916 -3.645 1.00 77.00 174 ARG A O 1
ATOM 1445 N N . SER A 1 175 ? -21.707 1.071 -1.861 1.00 69.50 175 SER A N 1
ATOM 1446 C CA . SER A 1 175 ? -22.929 1.852 -2.078 1.00 69.50 175 SER A CA 1
ATOM 1447 C C . SER A 1 175 ? -22.652 3.361 -2.061 1.00 69.50 175 SER A C 1
ATOM 1449 O O . SER A 1 175 ? -23.244 4.114 -2.829 1.00 69.50 175 SER A O 1
ATOM 1451 N N . MET A 1 176 ? -21.665 3.789 -1.269 1.00 68.94 176 MET A N 1
ATOM 1452 C CA . MET A 1 176 ? -21.228 5.181 -1.161 1.00 68.94 176 MET A CA 1
ATOM 1453 C C . MET A 1 176 ? -20.310 5.645 -2.302 1.00 68.94 176 MET A C 1
ATOM 1455 O O . MET A 1 176 ? -19.812 6.764 -2.237 1.00 68.94 176 MET A O 1
ATOM 1459 N N . HIS A 1 177 ? -20.032 4.808 -3.312 1.00 77.81 177 HIS A N 1
ATOM 1460 C CA . HIS A 1 177 ? -19.080 5.119 -4.394 1.00 77.81 177 HIS A CA 1
ATOM 1461 C C . HIS A 1 177 ? -17.716 5.575 -3.832 1.00 77.81 177 HIS A C 1
ATOM 1463 O O . HIS A 1 177 ? -17.015 6.434 -4.373 1.00 77.81 177 HIS A O 1
ATOM 1469 N N . PHE A 1 178 ? -17.341 4.996 -2.684 1.00 85.62 178 PHE A N 1
ATOM 1470 C CA . PHE A 1 178 ? -16.249 5.505 -1.864 1.00 85.62 178 PHE A CA 1
ATOM 1471 C C . PHE A 1 178 ? -14.908 5.436 -2.596 1.00 85.62 178 PHE A C 1
ATOM 1473 O O . PHE A 1 178 ? -14.156 6.405 -2.627 1.00 85.62 178 PHE A O 1
ATOM 1480 N N . ILE A 1 179 ? -14.613 4.304 -3.231 1.00 88.38 179 ILE A N 1
ATOM 1481 C CA . ILE A 1 179 ? -13.337 4.107 -3.924 1.00 88.38 179 ILE A CA 1
ATOM 1482 C C . ILE A 1 179 ? -13.184 5.005 -5.158 1.00 88.38 179 ILE A C 1
ATOM 1484 O O . ILE A 1 179 ? -12.069 5.428 -5.442 1.00 88.38 179 ILE A O 1
ATOM 1488 N N . GLU A 1 180 ? -14.270 5.371 -5.844 1.00 86.31 180 GLU A N 1
ATOM 1489 C CA . GLU A 1 180 ? -14.220 6.355 -6.935 1.00 86.31 180 GLU A CA 1
ATOM 1490 C C . GLU A 1 180 ? -13.806 7.726 -6.401 1.00 86.31 180 GLU A C 1
ATOM 1492 O O . GLU A 1 180 ? -12.921 8.367 -6.965 1.00 86.31 180 GLU A O 1
ATOM 1497 N N . THR A 1 181 ? -14.361 8.126 -5.251 1.00 89.69 181 THR A N 1
ATOM 1498 C CA . THR A 1 181 ? -13.938 9.339 -4.533 1.00 89.69 181 THR A CA 1
ATOM 1499 C C . THR A 1 181 ? -12.460 9.269 -4.150 1.00 89.69 181 THR A C 1
ATOM 1501 O O . THR A 1 181 ? -11.721 10.230 -4.362 1.00 89.69 181 THR A O 1
ATOM 1504 N N . VAL A 1 182 ? -11.994 8.126 -3.630 1.00 93.00 182 VAL A N 1
ATOM 1505 C CA . VAL A 1 182 ? -10.581 7.934 -3.269 1.00 93.00 182 VAL A CA 1
ATOM 1506 C C . VAL A 1 182 ? -9.675 8.050 -4.495 1.00 93.00 182 VAL A C 1
ATOM 1508 O O . VAL A 1 182 ? -8.661 8.741 -4.430 1.00 93.00 182 VAL A O 1
ATOM 1511 N N . ILE A 1 183 ? -10.035 7.429 -5.619 1.00 91.94 183 ILE A N 1
ATOM 1512 C CA . ILE A 1 183 ? -9.267 7.501 -6.868 1.00 91.94 183 ILE A CA 1
ATOM 1513 C C . ILE A 1 183 ? -9.266 8.925 -7.425 1.00 91.94 183 ILE A C 1
ATOM 1515 O O . ILE A 1 183 ? -8.200 9.427 -7.779 1.00 91.94 183 ILE A O 1
ATOM 1519 N N . SER A 1 184 ? -10.422 9.595 -7.458 1.00 92.06 184 SER A N 1
ATOM 1520 C CA . SER A 1 184 ? -10.525 10.998 -7.876 1.00 92.06 184 SER A CA 1
ATOM 1521 C C . SER A 1 184 ? -9.596 11.866 -7.042 1.00 92.06 184 SER A C 1
ATOM 1523 O O . SER A 1 184 ? -8.753 12.571 -7.591 1.00 92.06 184 SER A O 1
ATOM 1525 N N . LYS A 1 185 ? -9.657 11.729 -5.713 1.00 93.44 185 LYS A N 1
ATOM 1526 C CA . LYS A 1 185 ? -8.821 12.517 -4.812 1.00 93.44 185 LYS A CA 1
ATOM 1527 C C . LYS A 1 185 ? -7.336 12.194 -4.943 1.00 93.44 185 LYS A C 1
ATOM 1529 O O . LYS A 1 185 ? -6.505 13.090 -4.875 1.00 93.44 185 LYS A O 1
ATOM 1534 N N . THR A 1 186 ? -6.997 10.928 -5.171 1.00 95.31 186 THR A N 1
ATOM 1535 C CA . THR A 1 186 ? -5.614 10.495 -5.416 1.00 95.31 186 THR A CA 1
ATOM 1536 C C . THR A 1 186 ? -5.068 11.113 -6.703 1.00 95.31 186 THR A C 1
ATOM 1538 O O . THR A 1 186 ? -3.947 11.615 -6.711 1.00 95.31 186 THR A O 1
ATOM 1541 N N . ASN A 1 187 ? -5.870 11.135 -7.772 1.00 94.75 187 ASN A N 1
ATOM 1542 C CA . ASN A 1 187 ? -5.512 11.783 -9.032 1.00 94.75 187 ASN A CA 1
ATOM 1543 C C . ASN A 1 187 ? -5.400 13.313 -8.879 1.00 94.75 187 ASN A C 1
ATOM 1545 O O . ASN A 1 187 ? -4.480 13.899 -9.436 1.00 94.75 187 ASN A O 1
ATOM 1549 N N . GLU A 1 188 ? -6.287 13.955 -8.111 1.00 94.19 188 GLU A N 1
ATOM 1550 C CA . GLU A 1 188 ? -6.200 15.392 -7.803 1.00 94.19 188 GLU A CA 1
ATOM 1551 C C . GLU A 1 188 ? -4.913 15.739 -7.053 1.00 94.19 188 GLU A C 1
ATOM 1553 O O . GLU A 1 188 ? -4.225 16.682 -7.435 1.00 94.19 188 GLU A O 1
ATOM 1558 N N . ILE A 1 189 ? -4.576 14.969 -6.008 1.00 94.50 189 ILE A N 1
ATOM 1559 C CA . ILE A 1 189 ? -3.335 15.146 -5.239 1.00 94.50 189 ILE A CA 1
ATOM 1560 C C . ILE A 1 189 ? -2.132 15.044 -6.173 1.00 94.50 189 ILE A C 1
ATOM 1562 O O . ILE A 1 189 ? -1.249 15.891 -6.111 1.00 94.50 189 ILE A O 1
ATOM 1566 N N . TYR A 1 190 ? -2.125 14.052 -7.068 1.00 93.62 190 TYR A N 1
ATOM 1567 C CA . TYR A 1 190 ? -1.041 13.859 -8.028 1.00 93.62 190 TYR A CA 1
ATOM 1568 C C . TYR A 1 190 ? -0.808 15.075 -8.929 1.00 93.62 190 TYR A C 1
ATOM 1570 O O . TYR A 1 190 ? 0.328 15.347 -9.295 1.00 93.62 190 TYR A O 1
ATOM 1578 N N . THR A 1 191 ? -1.862 15.794 -9.309 1.00 93.19 191 THR A N 1
ATOM 1579 C CA . THR A 1 191 ? -1.766 16.984 -10.169 1.00 93.19 191 THR A CA 1
ATOM 1580 C C . THR A 1 191 ? -1.700 18.300 -9.393 1.00 93.19 191 THR A C 1
ATOM 1582 O O . THR A 1 191 ? -1.776 19.358 -10.006 1.00 93.19 191 THR A O 1
ATOM 1585 N N . SER A 1 192 ? -1.630 18.248 -8.062 1.00 91.94 192 SER A N 1
ATOM 1586 C CA . SER A 1 192 ? -1.632 19.433 -7.203 1.00 91.94 192 SER A CA 1
ATOM 1587 C C . SER A 1 192 ? -0.274 20.134 -7.204 1.00 91.94 192 SER A C 1
ATOM 1589 O O . SER A 1 192 ? 0.763 19.474 -7.187 1.00 91.94 192 SER A O 1
ATOM 1591 N N . ASP A 1 193 ? -0.279 21.463 -7.102 1.00 88.69 193 ASP A N 1
ATOM 1592 C CA . ASP A 1 193 ? 0.944 22.270 -6.987 1.00 88.69 193 ASP A CA 1
ATOM 1593 C C . ASP A 1 193 ? 1.736 21.964 -5.698 1.00 88.69 193 ASP A C 1
ATOM 1595 O O . ASP A 1 193 ? 2.946 22.156 -5.648 1.00 88.69 193 ASP A O 1
ATOM 1599 N N . CYS A 1 194 ? 1.071 21.446 -4.658 1.00 87.88 194 CYS A N 1
ATOM 1600 C CA . CYS A 1 194 ? 1.688 21.017 -3.395 1.00 87.88 194 CYS A CA 1
ATOM 1601 C C . CYS A 1 194 ? 1.921 19.496 -3.313 1.00 87.88 194 CYS A C 1
ATOM 1603 O O . CYS A 1 194 ? 1.880 18.914 -2.224 1.00 87.88 194 CYS A O 1
ATOM 1605 N N . PHE A 1 195 ? 2.121 18.824 -4.456 1.00 92.69 195 PHE A N 1
ATOM 1606 C CA . PHE A 1 195 ? 2.275 17.367 -4.499 1.00 92.69 195 PHE A CA 1
ATOM 1607 C C . PHE A 1 195 ? 3.403 16.855 -3.598 1.00 92.69 195 PHE A C 1
ATOM 1609 O O . PHE A 1 195 ? 3.190 15.873 -2.888 1.00 92.69 195 PHE A O 1
ATOM 1616 N N . ASP A 1 196 ? 4.547 17.543 -3.567 1.00 88.56 196 ASP A N 1
ATOM 1617 C CA . ASP A 1 196 ? 5.722 17.127 -2.792 1.00 88.56 196 ASP A CA 1
ATOM 1618 C C . ASP A 1 196 ? 5.417 16.991 -1.287 1.00 88.56 196 ASP A C 1
ATOM 1620 O O . ASP A 1 196 ? 5.814 16.018 -0.648 1.00 88.56 196 ASP A O 1
ATOM 1624 N N . GLU A 1 197 ? 4.610 17.895 -0.721 1.00 89.69 197 GLU A N 1
ATOM 1625 C CA . GLU A 1 197 ? 4.164 17.826 0.684 1.00 89.69 197 GLU A CA 1
ATOM 1626 C C . GLU A 1 197 ? 3.147 16.696 0.931 1.00 89.69 197 GLU A C 1
ATOM 1628 O O . GLU A 1 197 ? 2.939 16.242 2.062 1.00 89.69 197 GLU A O 1
ATOM 1633 N N . CYS A 1 198 ? 2.499 16.235 -0.138 1.00 92.31 198 CYS A N 1
ATOM 1634 C CA . CYS A 1 198 ? 1.451 15.227 -0.116 1.00 92.31 198 CYS A CA 1
ATOM 1635 C C . CYS A 1 198 ? 1.939 13.826 -0.509 1.00 92.31 198 CYS A C 1
ATOM 1637 O O . CYS A 1 198 ? 1.127 12.897 -0.464 1.00 92.31 198 CYS A O 1
ATOM 1639 N N . ILE A 1 199 ? 3.219 13.629 -0.854 1.00 92.19 199 ILE A N 1
ATOM 1640 C CA . ILE A 1 199 ? 3.762 12.319 -1.262 1.00 92.19 199 ILE A CA 1
ATOM 1641 C C . ILE A 1 199 ? 3.427 11.206 -0.251 1.00 92.19 199 ILE A C 1
ATOM 1643 O O . ILE A 1 199 ? 2.931 10.159 -0.685 1.00 92.19 199 ILE A O 1
ATOM 1647 N N . PRO A 1 200 ? 3.586 11.390 1.080 1.00 91.94 200 PRO A N 1
ATOM 1648 C CA . PRO A 1 200 ? 3.257 10.337 2.045 1.00 91.94 200 PRO A CA 1
ATOM 1649 C C . PRO A 1 200 ? 1.781 9.921 1.992 1.00 91.94 200 PRO A C 1
ATOM 1651 O O . PRO A 1 200 ? 1.454 8.730 1.965 1.00 91.94 200 PRO A O 1
ATOM 1654 N N . LEU A 1 201 ? 0.877 10.903 1.914 1.00 94.06 201 LEU A N 1
ATOM 1655 C CA . LEU A 1 201 ? -0.555 10.656 1.770 1.00 94.06 201 LEU A CA 1
ATOM 1656 C C . LEU A 1 201 ? -0.852 9.962 0.438 1.00 94.06 201 LEU A C 1
ATOM 1658 O O . LEU A 1 201 ? -1.561 8.959 0.419 1.00 94.06 201 LEU A O 1
ATOM 1662 N N . TYR A 1 202 ? -0.288 10.459 -0.661 1.00 94.88 202 TYR A N 1
ATOM 1663 C CA . TYR A 1 202 ? -0.468 9.902 -1.996 1.00 94.88 202 TYR A CA 1
ATOM 1664 C C . TYR A 1 202 ? -0.070 8.423 -2.055 1.00 94.88 202 TYR A C 1
ATOM 1666 O O . TYR A 1 202 ? -0.854 7.584 -2.500 1.00 94.88 202 TYR A O 1
ATOM 1674 N N . VAL A 1 203 ? 1.106 8.074 -1.527 1.00 93.88 203 VAL A N 1
ATOM 1675 C CA . VAL A 1 203 ? 1.566 6.683 -1.448 1.00 93.88 203 VAL A CA 1
ATOM 1676 C C . VAL A 1 203 ? 0.626 5.838 -0.587 1.00 93.88 203 VAL A C 1
ATOM 1678 O O . VAL A 1 203 ? 0.267 4.727 -0.984 1.00 93.88 203 VAL A O 1
ATOM 1681 N N . SER A 1 204 ? 0.180 6.355 0.563 1.00 93.19 204 SER A N 1
ATOM 1682 C CA . SER A 1 204 ? -0.785 5.659 1.424 1.00 93.19 204 SER A CA 1
ATOM 1683 C C . SER A 1 204 ? -2.101 5.367 0.687 1.00 93.19 204 SER A C 1
ATOM 1685 O O . SER A 1 204 ? -2.638 4.260 0.780 1.00 93.19 204 SER A O 1
ATOM 1687 N N . LEU A 1 205 ? -2.589 6.315 -0.120 1.00 95.06 205 LEU A N 1
ATOM 1688 C CA . LEU A 1 205 ? -3.780 6.131 -0.949 1.00 95.06 205 LEU A CA 1
ATOM 1689 C C . LEU A 1 205 ? -3.552 5.110 -2.074 1.00 95.06 205 LEU A C 1
ATOM 1691 O O . LEU A 1 205 ? -4.405 4.250 -2.283 1.00 95.06 205 LEU A O 1
ATOM 1695 N N . LEU A 1 206 ? -2.395 5.115 -2.745 1.00 94.81 206 LEU A N 1
ATOM 1696 C CA . LEU A 1 206 ? -2.048 4.090 -3.742 1.00 94.81 206 LEU A CA 1
ATOM 1697 C C . LEU A 1 206 ? -2.024 2.679 -3.134 1.00 94.81 206 LEU A C 1
ATOM 1699 O O . LEU A 1 206 ? -2.542 1.727 -3.727 1.00 94.81 206 LEU A O 1
ATOM 1703 N N . GLN A 1 207 ? -1.448 2.533 -1.939 1.00 91.88 207 GLN A N 1
ATOM 1704 C CA . GLN A 1 207 ? -1.438 1.265 -1.207 1.00 91.88 207 GLN A CA 1
ATOM 1705 C C . GLN A 1 207 ? -2.860 0.823 -0.844 1.00 91.88 207 GLN A C 1
ATOM 1707 O O . GLN A 1 207 ? -3.216 -0.339 -1.061 1.00 91.88 207 GLN A O 1
ATOM 1712 N N . PHE A 1 208 ? -3.689 1.750 -0.357 1.00 91.69 208 PHE A N 1
ATOM 1713 C CA . PHE A 1 208 ? -5.093 1.495 -0.058 1.00 91.69 208 PHE A CA 1
ATOM 1714 C C . PHE A 1 208 ? -5.873 1.034 -1.298 1.00 91.69 208 PHE A C 1
ATOM 1716 O O . PHE A 1 208 ? -6.533 -0.004 -1.253 1.00 91.69 208 PHE A O 1
ATOM 1723 N N . ILE A 1 209 ? -5.761 1.749 -2.422 1.00 91.56 209 ILE A N 1
ATOM 1724 C CA . ILE A 1 209 ? -6.445 1.400 -3.676 1.00 91.56 209 ILE A CA 1
ATOM 1725 C C . ILE A 1 209 ? -5.989 0.019 -4.159 1.00 91.56 209 ILE A C 1
ATOM 1727 O O . ILE A 1 209 ? -6.815 -0.807 -4.547 1.00 91.56 209 ILE A O 1
ATOM 1731 N N . SER A 1 210 ? -4.688 -0.284 -4.080 1.00 90.00 210 SER A N 1
ATOM 1732 C CA . SER A 1 210 ? -4.186 -1.613 -4.439 1.00 90.00 210 SER A CA 1
ATOM 1733 C C . SER A 1 210 ? -4.734 -2.717 -3.536 1.00 90.00 210 SER A C 1
ATOM 1735 O O . SER A 1 210 ? -4.991 -3.821 -4.019 1.00 90.00 210 SER A O 1
ATOM 1737 N N . TYR A 1 211 ? -4.878 -2.459 -2.235 1.00 88.69 211 TYR A N 1
ATOM 1738 C CA . TYR A 1 211 ? -5.478 -3.414 -1.309 1.00 88.69 211 TYR A CA 1
ATOM 1739 C C . TYR A 1 211 ? -6.958 -3.638 -1.637 1.00 88.69 211 TYR A C 1
ATOM 1741 O O . TYR A 1 211 ? -7.406 -4.785 -1.708 1.00 88.69 211 TYR A O 1
ATOM 1749 N N . TYR A 1 212 ? -7.693 -2.553 -1.892 1.00 87.31 212 TYR A N 1
ATOM 1750 C CA . TYR A 1 212 ? -9.099 -2.590 -2.276 1.00 87.31 212 TYR A CA 1
ATOM 1751 C C . TYR A 1 212 ? -9.313 -3.406 -3.558 1.00 87.31 212 TYR A C 1
ATOM 1753 O O . TYR A 1 212 ? -10.100 -4.350 -3.550 1.00 87.31 212 TYR A O 1
ATOM 1761 N N . SER A 1 213 ? -8.546 -3.115 -4.615 1.00 84.38 213 SER A N 1
ATOM 1762 C CA . SER A 1 213 ? -8.551 -3.859 -5.885 1.00 84.38 213 SER A CA 1
ATOM 1763 C C . SER A 1 213 ? -8.407 -5.369 -5.668 1.00 84.38 213 SER A C 1
ATOM 1765 O O . SER A 1 213 ? -9.232 -6.169 -6.116 1.00 84.38 213 SER A O 1
ATOM 1767 N N . LYS A 1 214 ? -7.389 -5.773 -4.897 1.00 83.81 214 LYS A N 1
ATOM 1768 C CA . LYS A 1 214 ? -7.135 -7.185 -4.605 1.00 83.81 214 LYS A CA 1
ATOM 1769 C C . LYS A 1 214 ? -8.318 -7.837 -3.887 1.00 83.81 214 LYS A C 1
ATOM 1771 O O . LYS A 1 214 ? -8.690 -8.962 -4.217 1.00 83.81 214 LYS A O 1
ATOM 1776 N N . LYS A 1 215 ? -8.924 -7.134 -2.926 1.00 82.75 215 LYS A N 1
ATOM 1777 C CA . LYS A 1 215 ? -10.104 -7.624 -2.202 1.00 82.75 215 LYS A CA 1
ATOM 1778 C C . LYS A 1 215 ? -11.317 -7.788 -3.110 1.00 82.75 215 LYS A C 1
ATOM 1780 O O . LYS A 1 215 ? -12.008 -8.797 -2.985 1.00 82.75 215 LYS A O 1
ATOM 1785 N N . GLU A 1 216 ? -11.554 -6.863 -4.036 1.00 78.75 216 GLU A N 1
ATOM 1786 C CA . GLU A 1 216 ? -12.640 -6.998 -5.012 1.00 78.75 216 GLU A CA 1
ATOM 1787 C C . GLU A 1 216 ? -12.461 -8.240 -5.891 1.00 78.75 216 GLU A C 1
ATOM 1789 O O . GLU A 1 216 ? -13.392 -9.035 -6.044 1.00 78.75 216 GLU A O 1
ATOM 1794 N N . ILE A 1 217 ? -11.248 -8.446 -6.414 1.00 78.06 217 ILE A N 1
ATOM 1795 C CA . ILE A 1 217 ? -10.905 -9.609 -7.242 1.00 78.06 217 ILE A CA 1
ATOM 1796 C C . ILE A 1 217 ? -11.094 -10.910 -6.449 1.00 78.06 217 ILE A C 1
ATOM 1798 O O . ILE A 1 217 ? -11.672 -11.872 -6.959 1.00 78.06 217 ILE A O 1
ATOM 1802 N N . ASP A 1 218 ? -10.655 -10.948 -5.188 1.00 79.06 218 ASP A N 1
ATOM 1803 C CA . ASP A 1 218 ? -10.829 -12.110 -4.312 1.00 79.06 218 ASP A CA 1
ATOM 1804 C C . ASP A 1 218 ? -12.314 -12.435 -4.075 1.00 79.06 218 ASP A C 1
ATOM 1806 O O . ASP A 1 218 ? -12.707 -13.605 -4.115 1.00 79.06 218 ASP A O 1
ATOM 1810 N N . ILE A 1 219 ? -13.152 -11.419 -3.849 1.00 75.06 219 ILE A N 1
ATOM 1811 C CA . ILE A 1 219 ? -14.601 -11.585 -3.656 1.00 75.06 219 ILE A CA 1
ATOM 1812 C C . ILE A 1 219 ? -15.257 -12.093 -4.941 1.00 75.06 219 ILE A C 1
ATOM 1814 O O . ILE A 1 219 ? -16.013 -13.066 -4.895 1.00 75.06 219 ILE A O 1
ATOM 1818 N N . TYR A 1 220 ? -14.926 -11.497 -6.087 1.00 72.25 220 TYR A N 1
ATOM 1819 C CA . TYR A 1 220 ? -15.422 -11.928 -7.393 1.00 72.25 220 TYR A CA 1
ATOM 1820 C C . TYR A 1 220 ?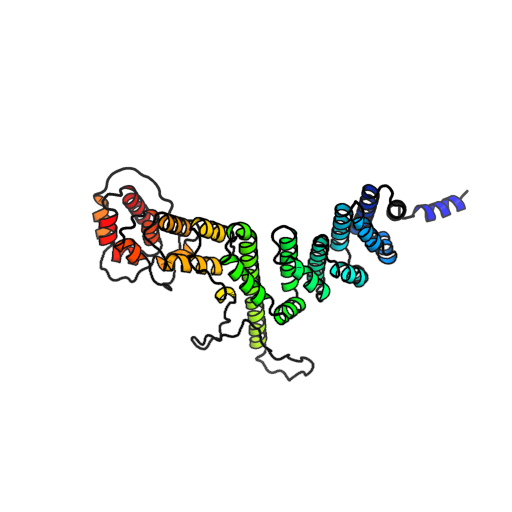 -15.070 -13.396 -7.679 1.00 72.25 220 TYR A C 1
ATOM 1822 O O . TYR A 1 220 ? -15.939 -14.208 -8.005 1.00 72.25 220 TYR A O 1
ATOM 1830 N N . ASN A 1 221 ? -13.809 -13.775 -7.456 1.00 75.00 221 ASN A N 1
ATOM 1831 C CA . ASN A 1 221 ? -13.341 -15.146 -7.648 1.00 75.00 221 ASN A CA 1
ATOM 1832 C C . ASN A 1 221 ? -14.050 -16.148 -6.726 1.00 75.00 221 ASN A C 1
ATOM 1834 O O . ASN A 1 221 ? -14.310 -17.278 -7.138 1.00 75.00 221 ASN A O 1
ATOM 1838 N N . ARG A 1 222 ? -14.383 -15.763 -5.486 1.00 73.44 222 ARG A N 1
ATOM 1839 C CA . ARG A 1 222 ? -15.161 -16.616 -4.569 1.00 73.44 222 ARG A CA 1
ATOM 1840 C C . ARG A 1 222 ? -16.584 -16.846 -5.074 1.00 73.44 222 ARG A C 1
ATOM 1842 O O . ARG A 1 222 ? -17.044 -17.984 -5.035 1.00 73.44 222 ARG A O 1
ATOM 1849 N N . ILE A 1 223 ? -17.249 -15.802 -5.569 1.00 69.19 223 ILE A N 1
ATOM 1850 C CA . ILE A 1 223 ? -18.613 -15.896 -6.112 1.00 69.19 223 ILE A CA 1
ATOM 1851 C C . ILE A 1 223 ? -18.634 -16.812 -7.345 1.00 69.19 223 ILE A C 1
ATOM 1853 O O . ILE A 1 223 ? -19.433 -17.745 -7.386 1.00 69.19 223 ILE A O 1
ATOM 1857 N N . ASN A 1 224 ? -17.703 -16.627 -8.287 1.00 65.69 224 ASN A N 1
ATOM 1858 C CA . ASN A 1 224 ? -17.607 -17.466 -9.488 1.00 65.69 224 ASN A CA 1
ATOM 1859 C C . ASN A 1 224 ? -17.261 -18.934 -9.186 1.00 65.69 224 ASN A C 1
ATOM 1861 O O . ASN A 1 224 ? -17.700 -19.845 -9.883 1.00 65.69 224 ASN A O 1
ATOM 1865 N N . ARG A 1 225 ? -16.462 -19.199 -8.145 1.00 62.88 225 ARG A N 1
ATOM 1866 C CA . ARG A 1 225 ? -16.186 -20.580 -7.715 1.00 62.88 225 ARG A CA 1
ATOM 1867 C C . ARG A 1 225 ? -17.416 -21.230 -7.086 1.00 62.88 225 ARG A C 1
ATOM 1869 O O . ARG A 1 225 ? -17.671 -22.399 -7.353 1.00 62.88 225 ARG A O 1
ATOM 1876 N N . ALA A 1 226 ? -18.185 -20.486 -6.292 1.00 59.62 226 ALA A N 1
ATOM 1877 C CA . ALA A 1 226 ? -19.416 -20.989 -5.684 1.00 59.62 226 ALA A CA 1
ATOM 1878 C C . ALA A 1 226 ? -20.500 -21.299 -6.733 1.00 59.62 226 ALA A C 1
ATOM 1880 O O . ALA A 1 226 ? -21.184 -22.313 -6.610 1.00 59.62 226 ALA A O 1
ATOM 1881 N N . SER A 1 227 ? -20.622 -20.487 -7.789 1.00 55.25 227 SER A N 1
ATOM 1882 C CA . SER A 1 227 ? -21.563 -20.748 -8.888 1.00 55.25 227 SER A CA 1
ATOM 1883 C C . SER A 1 227 ? -21.156 -21.946 -9.753 1.00 55.25 227 SER A C 1
ATOM 1885 O O . SER A 1 227 ? -22.020 -22.721 -10.157 1.00 55.25 227 SER A O 1
ATOM 1887 N N . ASN A 1 228 ? -19.857 -22.165 -9.979 1.00 50.72 228 ASN A N 1
ATOM 1888 C CA . ASN A 1 228 ? -19.377 -23.301 -10.774 1.00 50.72 228 ASN A CA 1
ATOM 1889 C C . ASN A 1 228 ? -19.512 -24.657 -10.057 1.00 50.72 228 ASN A C 1
ATOM 1891 O O . ASN A 1 228 ? -19.692 -25.678 -10.718 1.00 50.72 228 ASN A O 1
ATOM 1895 N N . ILE A 1 229 ? -19.483 -24.677 -8.719 1.00 51.72 229 ILE A N 1
ATOM 1896 C CA . ILE A 1 229 ? -19.686 -25.898 -7.915 1.00 51.72 229 ILE A CA 1
ATOM 1897 C C . ILE A 1 229 ? -21.183 -26.270 -7.815 1.00 51.72 229 ILE A C 1
ATOM 1899 O O . ILE A 1 229 ? -21.518 -27.433 -7.613 1.00 51.72 229 ILE A O 1
ATOM 1903 N N . GLY A 1 230 ? -22.098 -25.316 -8.026 1.00 41.25 230 GLY A N 1
ATOM 1904 C CA . GLY A 1 230 ? -23.554 -25.512 -7.947 1.00 41.25 230 GLY A CA 1
ATOM 1905 C C . GLY A 1 230 ? -24.241 -26.018 -9.224 1.00 41.25 230 GLY A C 1
ATOM 1906 O O . GLY A 1 230 ? -25.466 -26.021 -9.285 1.00 41.25 230 GLY A O 1
ATOM 1907 N N . SER A 1 231 ? -23.497 -26.451 -10.247 1.00 37.00 231 SER A N 1
ATOM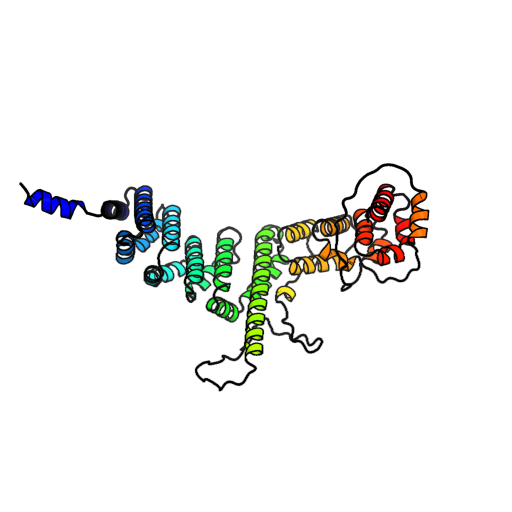 1908 C CA . SER A 1 231 ? -24.063 -26.932 -11.524 1.00 37.00 231 SER A CA 1
ATOM 1909 C C . SER A 1 231 ? -24.581 -28.384 -11.493 1.00 37.00 231 SER A C 1
ATOM 1911 O O . SER A 1 231 ? -24.849 -28.976 -12.536 1.00 37.00 231 SER A O 1
ATOM 1913 N N . GLY A 1 232 ? -24.794 -28.948 -10.300 1.00 35.09 232 GLY A N 1
ATOM 1914 C CA . GLY A 1 232 ? -25.551 -30.181 -10.086 1.00 35.09 232 GLY A CA 1
ATOM 1915 C C . GLY A 1 232 ? -26.873 -29.885 -9.381 1.00 35.09 232 GLY A C 1
ATOM 1916 O O . GLY A 1 232 ? -26.886 -29.751 -8.166 1.00 35.09 232 GLY A O 1
ATOM 1917 N N . ILE A 1 233 ? -27.949 -29.753 -10.166 1.00 44.62 233 ILE A N 1
ATOM 1918 C CA . ILE A 1 233 ? -29.383 -29.825 -9.810 1.00 44.62 233 ILE A CA 1
ATOM 1919 C C . ILE A 1 233 ? -29.697 -29.602 -8.317 1.00 44.62 233 ILE A C 1
ATOM 1921 O O . ILE A 1 233 ? -29.638 -30.547 -7.535 1.00 44.62 233 ILE A O 1
ATOM 1925 N N . GLN A 1 234 ? -30.174 -28.410 -7.935 1.00 32.16 234 GLN A N 1
ATOM 1926 C CA . GLN A 1 234 ? -31.031 -28.282 -6.749 1.00 32.16 234 GLN A CA 1
ATOM 1927 C C . GLN A 1 234 ? -31.966 -27.061 -6.802 1.00 32.16 234 GLN A C 1
ATOM 1929 O O . GLN A 1 234 ? -31.549 -25.909 -6.834 1.00 32.16 234 GLN A O 1
ATOM 1934 N N . VAL A 1 235 ? -33.257 -27.402 -6.845 1.00 33.00 235 VAL A N 1
ATOM 1935 C CA . VAL A 1 235 ? -34.469 -26.707 -6.386 1.00 33.00 235 VAL A CA 1
ATOM 1936 C C . VAL A 1 235 ? -34.267 -25.295 -5.816 1.00 33.00 235 VAL A C 1
ATOM 1938 O O . VAL A 1 235 ? -33.639 -25.108 -4.775 1.00 33.00 235 VAL A O 1
ATOM 1941 N N . PHE A 1 236 ? -34.916 -24.320 -6.463 1.00 28.89 236 PHE A N 1
ATOM 1942 C CA . PHE A 1 236 ? -35.142 -22.964 -5.959 1.00 28.89 236 PHE A CA 1
ATOM 1943 C C . PHE A 1 236 ? -35.633 -22.995 -4.505 1.00 28.89 236 PHE A C 1
ATOM 1945 O O . PHE A 1 236 ? -36.780 -23.340 -4.227 1.00 28.89 236 PHE A O 1
ATOM 1952 N N . ASN A 1 237 ? -34.764 -22.608 -3.574 1.00 27.66 237 ASN A N 1
ATOM 1953 C CA . ASN A 1 237 ? -35.118 -22.395 -2.179 1.00 27.66 237 ASN A CA 1
ATOM 1954 C C . ASN A 1 237 ? -35.369 -20.885 -1.981 1.00 27.66 237 ASN A C 1
ATOM 1956 O O . ASN A 1 237 ? -34.411 -20.108 -1.999 1.00 27.66 237 ASN A O 1
ATOM 1960 N N . PRO A 1 238 ? -36.623 -20.420 -1.808 1.00 31.69 238 PRO A N 1
ATOM 1961 C CA . PRO A 1 238 ? -36.982 -18.997 -1.872 1.00 31.69 238 PRO A CA 1
ATOM 1962 C C . PRO A 1 238 ? -36.560 -18.182 -0.633 1.00 31.69 238 PRO A C 1
ATOM 1964 O O . PRO A 1 238 ? -36.987 -17.044 -0.468 1.00 31.69 238 PRO A O 1
ATOM 1967 N N . LYS A 1 239 ? -35.710 -18.732 0.246 1.00 27.11 239 LYS A N 1
ATOM 1968 C CA . LYS A 1 239 ? -35.110 -18.002 1.379 1.00 27.11 239 LYS A CA 1
ATOM 1969 C C . LYS A 1 239 ? -33.744 -17.386 1.072 1.00 27.11 239 LYS A C 1
ATOM 1971 O O . LYS A 1 239 ? -33.243 -16.613 1.882 1.00 27.11 239 LYS A O 1
ATOM 1976 N N . TYR A 1 240 ? -33.173 -17.667 -0.096 1.00 29.41 240 TYR A N 1
ATOM 1977 C CA . TYR A 1 240 ? -32.107 -16.845 -0.653 1.00 29.41 240 TYR A CA 1
ATOM 1978 C C . TYR A 1 240 ? -32.751 -15.849 -1.605 1.00 29.41 240 TYR A C 1
ATOM 1980 O O . TYR A 1 240 ? -32.906 -16.118 -2.795 1.00 29.41 240 TYR A O 1
ATOM 1988 N N . THR A 1 241 ? -33.126 -14.678 -1.092 1.00 26.44 241 THR A N 1
ATOM 1989 C CA . THR A 1 241 ? -33.198 -13.488 -1.937 1.00 26.44 241 THR A CA 1
ATOM 1990 C C . THR A 1 241 ? -31.790 -13.262 -2.471 1.00 26.44 241 THR A C 1
ATOM 1992 O O . THR A 1 241 ? -30.955 -12.615 -1.841 1.00 26.44 241 THR A O 1
ATOM 1995 N N . CYS A 1 242 ? -31.500 -13.885 -3.613 1.00 31.55 242 CYS A N 1
ATOM 1996 C CA . CYS A 1 242 ? -30.415 -13.497 -4.483 1.00 31.55 242 CYS A CA 1
ATOM 1997 C C . CYS A 1 242 ? -30.745 -12.061 -4.880 1.00 31.55 242 CYS A C 1
ATOM 1999 O O . CYS A 1 242 ? -31.543 -11.815 -5.784 1.00 31.55 242 CYS A O 1
ATOM 2001 N N . HIS A 1 243 ? -30.230 -11.102 -4.111 1.00 29.95 243 HIS A N 1
ATOM 2002 C CA . HIS A 1 243 ? -30.152 -9.744 -4.596 1.00 29.95 243 HIS A CA 1
ATOM 2003 C C . HIS A 1 243 ? -29.379 -9.846 -5.903 1.00 29.95 243 HIS A C 1
ATOM 2005 O O . HIS A 1 243 ? -28.233 -10.305 -5.917 1.00 29.95 243 HIS A O 1
ATOM 2011 N N . ASN A 1 244 ? -30.066 -9.504 -6.995 1.00 30.06 244 ASN A N 1
ATOM 2012 C CA . ASN A 1 244 ? -29.461 -9.245 -8.290 1.00 30.06 244 ASN A CA 1
ATOM 2013 C C . ASN A 1 244 ? -28.101 -8.565 -8.080 1.00 30.06 244 ASN A C 1
ATOM 2015 O O . ASN A 1 244 ? -27.993 -7.739 -7.165 1.00 30.06 244 ASN A O 1
ATOM 2019 N N . PRO A 1 245 ? -27.087 -8.841 -8.916 1.00 35.44 245 PRO A N 1
ATOM 2020 C CA . PRO A 1 245 ? -25.874 -8.041 -8.959 1.00 35.44 245 PRO A CA 1
ATOM 2021 C C . PRO A 1 245 ? -26.246 -6.646 -9.484 1.00 35.44 245 PRO A C 1
ATOM 2023 O O . PRO A 1 245 ? -25.998 -6.297 -10.632 1.00 35.44 245 PRO A O 1
ATOM 2026 N N . ALA A 1 246 ? -26.910 -5.854 -8.649 1.00 33.47 246 ALA A N 1
ATOM 2027 C CA . ALA A 1 246 ? -27.117 -4.444 -8.847 1.00 33.47 246 ALA A CA 1
ATOM 2028 C C . ALA A 1 246 ? -25.747 -3.801 -8.637 1.00 33.47 246 ALA A C 1
ATOM 2030 O O . ALA A 1 246 ? -25.306 -3.559 -7.516 1.00 33.47 246 ALA A O 1
ATOM 2031 N N . THR A 1 247 ? -25.060 -3.652 -9.770 1.00 39.91 247 THR A N 1
ATOM 2032 C CA . THR A 1 247 ? -24.106 -2.583 -10.065 1.00 39.91 247 THR A CA 1
ATOM 2033 C C . THR A 1 247 ? -23.011 -2.401 -9.019 1.00 39.91 247 THR A C 1
ATOM 2035 O O . THR A 1 247 ? -23.052 -1.504 -8.182 1.00 39.91 247 THR A O 1
ATOM 2038 N N . SER A 1 248 ? -21.960 -3.217 -9.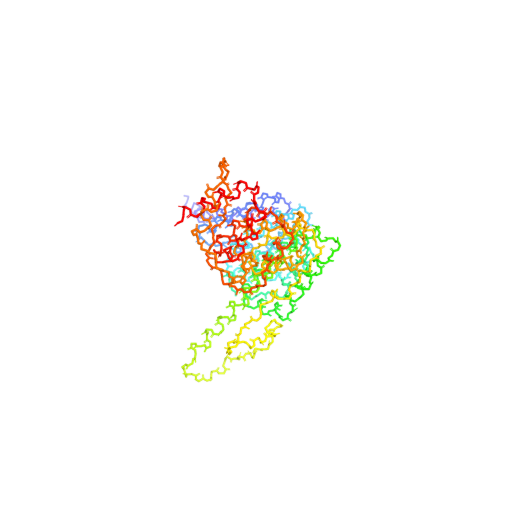139 1.00 36.94 248 SER A N 1
ATOM 2039 C CA . SER A 1 248 ? -20.623 -2.733 -8.793 1.00 36.94 248 SER A CA 1
ATOM 2040 C C . SER A 1 248 ? -20.340 -1.501 -9.661 1.00 36.94 248 SER A C 1
ATOM 2042 O O . SER A 1 248 ? -20.338 -1.672 -10.882 1.00 36.94 248 SER A O 1
ATOM 2044 N N . PRO A 1 249 ? -20.047 -0.314 -9.105 1.00 39.81 249 PRO A N 1
ATOM 2045 C CA . PRO A 1 249 ? -19.653 0.852 -9.909 1.00 39.81 249 PRO A CA 1
ATOM 2046 C C . PRO A 1 249 ? -18.391 0.581 -10.758 1.00 39.81 249 PRO A C 1
ATOM 2048 O O . PRO A 1 249 ? -18.143 1.193 -11.787 1.00 39.81 249 PRO A O 1
ATOM 2051 N N . ILE A 1 250 ? -17.627 -0.439 -10.368 1.00 45.31 250 ILE A N 1
ATOM 2052 C CA . ILE A 1 250 ? -16.246 -0.668 -10.785 1.00 45.31 250 ILE A CA 1
ATOM 2053 C C . ILE A 1 250 ? -16.076 -1.815 -11.784 1.00 45.31 250 ILE A C 1
ATOM 2055 O O . ILE A 1 250 ? -15.106 -1.856 -12.534 1.00 45.31 250 ILE A O 1
ATOM 2059 N N . LEU A 1 251 ? -17.027 -2.755 -11.830 1.00 41.50 251 LEU A N 1
ATOM 2060 C CA . LEU A 1 251 ? -16.981 -3.868 -12.790 1.00 41.50 251 LEU A CA 1
ATOM 2061 C C . LEU A 1 251 ? -17.701 -3.538 -14.102 1.00 41.50 251 LEU A C 1
ATOM 2063 O O . LEU A 1 251 ? -17.920 -4.425 -14.927 1.00 41.50 251 LEU A O 1
ATOM 2067 N N . HIS A 1 252 ? -18.041 -2.271 -14.337 1.00 36.62 252 HIS A N 1
ATOM 2068 C CA . HIS A 1 252 ? -18.534 -1.830 -15.633 1.00 36.62 252 HIS A CA 1
ATOM 2069 C C . HIS A 1 252 ? -17.374 -1.503 -16.577 1.00 36.62 252 HIS A C 1
ATOM 2071 O O . HIS A 1 252 ? -17.107 -0.358 -16.916 1.00 36.62 252 HIS A O 1
ATOM 2077 N N . THR A 1 253 ? -16.705 -2.552 -17.053 1.00 37.47 253 THR A N 1
ATOM 2078 C CA . THR A 1 253 ? -16.320 -2.674 -18.469 1.00 37.47 253 THR A CA 1
ATOM 2079 C C . THR A 1 253 ? -15.931 -4.121 -18.748 1.00 37.47 253 THR A C 1
ATOM 2081 O O . THR A 1 253 ? -14.866 -4.602 -18.372 1.00 37.47 253 THR A O 1
ATOM 2084 N N . LEU A 1 254 ? -16.848 -4.834 -19.398 1.00 38.09 254 LEU A N 1
ATOM 2085 C CA . LEU A 1 254 ? -16.637 -6.170 -19.939 1.00 38.09 254 LEU A CA 1
ATOM 2086 C C . LEU A 1 254 ? -15.625 -6.049 -21.088 1.00 38.09 254 LEU A C 1
ATOM 2088 O O . LEU A 1 254 ? -15.991 -5.610 -22.176 1.00 38.09 254 LEU A O 1
ATOM 2092 N N . VAL A 1 255 ? -14.361 -6.426 -20.889 1.00 37.12 255 VAL A N 1
ATOM 2093 C CA . VAL A 1 255 ? -13.461 -6.627 -22.035 1.00 37.12 255 VAL A CA 1
ATOM 2094 C C . VAL A 1 255 ? -13.742 -8.021 -22.585 1.00 37.12 255 VAL A C 1
ATOM 2096 O O . VAL A 1 255 ? -13.260 -9.019 -22.052 1.00 37.12 255 VAL A O 1
ATOM 2099 N N . GLN A 1 256 ? -14.542 -8.104 -23.651 1.00 35.66 256 GLN A N 1
ATOM 2100 C CA . GLN A 1 256 ? -14.627 -9.313 -24.471 1.00 35.66 256 GLN A CA 1
ATOM 2101 C C . GLN A 1 256 ? -13.295 -9.497 -25.206 1.00 35.66 256 GLN A C 1
ATOM 2103 O O . GLN A 1 256 ? -13.109 -9.037 -26.330 1.00 35.66 256 GLN A O 1
ATOM 2108 N N . LYS A 1 257 ? -12.352 -10.190 -24.574 1.00 35.12 257 LYS A N 1
ATOM 2109 C CA . LYS A 1 257 ? -11.311 -10.917 -25.297 1.00 35.12 257 LYS A CA 1
ATOM 2110 C C . LYS A 1 257 ? -11.497 -12.399 -25.000 1.00 35.12 257 LYS A C 1
ATOM 2112 O O . LYS A 1 257 ? -11.421 -12.817 -23.853 1.00 35.12 257 LYS A O 1
ATOM 2117 N N . GLU A 1 258 ? -11.788 -13.163 -26.051 1.00 36.06 258 GLU A N 1
ATOM 2118 C CA . GLU A 1 258 ? -11.732 -14.634 -26.053 1.00 36.06 258 GLU A CA 1
ATOM 2119 C C . GLU A 1 258 ? -12.728 -15.354 -25.119 1.00 36.06 258 GLU A C 1
ATOM 2121 O O . GLU A 1 258 ? -12.412 -16.381 -24.528 1.00 36.06 258 GLU A O 1
ATOM 2126 N N . GLY A 1 259 ? -13.959 -14.846 -24.980 1.00 39.88 259 GLY A N 1
ATOM 2127 C CA . GLY A 1 259 ? -15.054 -15.589 -24.328 1.00 39.88 259 GLY A CA 1
ATOM 2128 C C . GLY A 1 259 ? -14.940 -15.771 -22.805 1.00 39.88 259 GLY A C 1
ATOM 2129 O O . GLY A 1 259 ? -15.853 -16.323 -22.195 1.00 39.88 259 GLY A O 1
ATOM 2130 N N . LEU A 1 260 ? -13.877 -15.264 -22.173 1.00 39.00 260 LEU A N 1
ATOM 2131 C CA . LEU A 1 260 ? -13.697 -15.222 -20.722 1.00 39.00 260 LEU A CA 1
ATOM 2132 C C . LEU A 1 260 ? -13.900 -13.788 -20.222 1.00 39.00 260 LEU A C 1
ATOM 2134 O O . LEU A 1 260 ? -13.121 -12.889 -20.530 1.00 39.00 260 LEU A O 1
ATOM 2138 N N . LEU A 1 261 ? -14.957 -13.572 -19.438 1.00 45.00 261 LEU A N 1
ATOM 2139 C CA . LEU A 1 261 ? -15.227 -12.299 -18.767 1.00 45.00 261 LEU A CA 1
ATOM 2140 C C . LEU A 1 261 ? -14.122 -12.024 -17.736 1.00 45.00 261 LEU A C 1
ATOM 2142 O O . LEU A 1 261 ? -14.101 -12.651 -16.677 1.00 45.00 261 LEU A O 1
ATOM 2146 N N . GLN A 1 262 ? -13.194 -11.111 -18.036 1.00 45.62 262 GLN A N 1
ATOM 2147 C CA . GLN A 1 262 ? -12.195 -10.663 -17.064 1.00 45.62 262 GLN A CA 1
ATOM 2148 C C . GLN A 1 262 ? -12.676 -9.399 -16.336 1.00 45.62 262 GLN A C 1
ATOM 2150 O O . GLN A 1 262 ? -13.148 -8.467 -16.991 1.00 45.62 262 GLN A O 1
ATOM 2155 N N . PRO A 1 263 ? -12.567 -9.346 -14.996 1.00 52.22 263 PRO A N 1
ATOM 2156 C CA . PRO A 1 263 ? -12.860 -8.135 -14.242 1.00 52.22 263 PRO A CA 1
ATOM 2157 C C . PRO A 1 263 ? -11.867 -7.028 -14.619 1.00 52.22 263 PRO A C 1
ATOM 2159 O O . PRO A 1 263 ? -10.656 -7.255 -14.639 1.00 52.22 263 PRO A O 1
ATOM 2162 N N . CYS A 1 264 ? -12.379 -5.832 -14.914 1.00 53.75 264 CYS A N 1
ATOM 2163 C CA . CYS A 1 264 ? -11.552 -4.645 -15.107 1.00 53.75 264 CYS A CA 1
ATOM 2164 C C . CYS A 1 264 ? -11.086 -4.152 -13.728 1.00 53.75 264 CYS A C 1
ATOM 2166 O O . CYS A 1 264 ? -11.902 -3.839 -12.866 1.00 53.75 264 CYS A O 1
ATOM 2168 N N . ASP A 1 265 ? -9.777 -4.143 -13.494 1.00 69.25 265 ASP A N 1
ATOM 2169 C CA . ASP A 1 265 ? -9.174 -3.741 -12.221 1.00 69.25 265 ASP A CA 1
ATOM 2170 C C . ASP A 1 265 ? -9.273 -2.215 -12.034 1.00 69.25 265 ASP A C 1
ATOM 2172 O O . ASP A 1 265 ? -8.799 -1.492 -12.908 1.00 69.25 265 ASP A O 1
ATOM 2176 N N . VAL A 1 266 ? -9.818 -1.710 -10.909 1.00 75.88 266 VAL A N 1
ATOM 2177 C CA . VAL A 1 266 ? -9.895 -0.261 -10.559 1.00 75.88 266 VAL A CA 1
ATOM 2178 C C . VAL A 1 266 ? -8.612 0.508 -10.814 1.00 75.88 266 VAL A C 1
ATOM 2180 O O . VAL A 1 266 ? -8.653 1.712 -11.059 1.00 75.88 266 VAL A O 1
ATOM 2183 N N . LEU A 1 267 ? -7.469 -0.175 -10.754 1.00 82.81 267 LEU A N 1
ATOM 2184 C CA . LEU A 1 267 ? -6.169 0.426 -10.990 1.00 82.81 267 LEU A CA 1
ATOM 2185 C C . LEU A 1 267 ? -6.056 1.092 -12.367 1.00 82.81 267 LEU A C 1
ATOM 2187 O O . LEU A 1 267 ? -5.183 1.934 -12.523 1.00 82.81 267 LEU A O 1
ATOM 2191 N N . HIS A 1 268 ? -6.909 0.770 -13.348 1.00 80.75 268 HIS A N 1
ATOM 2192 C CA . HIS A 1 268 ? -6.933 1.458 -14.647 1.00 80.75 268 HIS A CA 1
ATOM 2193 C C . HIS A 1 268 ? -7.435 2.914 -14.581 1.00 80.75 268 HIS A C 1
ATOM 2195 O O . HIS A 1 268 ? -7.210 3.676 -15.518 1.00 80.75 268 HIS A O 1
ATOM 2201 N N . LEU A 1 269 ? -8.128 3.299 -13.503 1.00 86.00 269 LEU A N 1
ATOM 2202 C CA . LEU A 1 269 ? -8.646 4.657 -13.297 1.00 86.00 269 LEU A CA 1
ATOM 2203 C C . LEU A 1 269 ? -7.595 5.611 -12.704 1.00 86.00 269 LEU A C 1
ATOM 2205 O O . LEU A 1 269 ? -7.798 6.830 -12.686 1.00 86.00 269 LEU A O 1
ATOM 2209 N N . LEU A 1 270 ? -6.481 5.070 -12.204 1.00 89.31 270 LEU A N 1
ATOM 2210 C CA . LEU A 1 270 ? -5.346 5.865 -11.751 1.00 89.31 270 LEU A CA 1
ATOM 2211 C C . LEU A 1 270 ? -4.647 6.496 -12.957 1.00 89.31 270 LEU A C 1
ATOM 2213 O O . LEU A 1 270 ? -4.415 5.848 -13.978 1.00 89.31 270 LEU A O 1
ATOM 2217 N N . LYS A 1 271 ? -4.305 7.777 -12.835 1.00 88.56 271 LYS A N 1
ATOM 2218 C CA . LYS A 1 271 ? -3.641 8.541 -13.892 1.00 88.56 271 LYS A CA 1
ATOM 2219 C C . LYS A 1 271 ? -2.229 8.901 -13.448 1.00 88.56 271 LYS A C 1
ATOM 2221 O O . LYS A 1 271 ? -2.046 9.489 -12.390 1.00 88.56 271 LYS A O 1
ATOM 2226 N N . PHE A 1 272 ? -1.252 8.601 -14.300 1.00 89.81 272 PHE A N 1
ATOM 2227 C CA . PHE A 1 272 ? 0.162 8.908 -14.065 1.00 89.81 272 PHE A CA 1
ATOM 2228 C C . PHE A 1 272 ? 0.756 9.743 -15.211 1.00 89.81 272 PHE A C 1
ATOM 2230 O O . PHE A 1 272 ? 1.685 9.275 -15.867 1.00 89.81 272 PHE A O 1
ATOM 2237 N N . PRO A 1 273 ? 0.223 10.935 -15.551 1.00 89.75 273 PRO A N 1
ATOM 2238 C CA . PRO A 1 273 ? 0.849 11.769 -16.574 1.00 89.75 273 PRO A CA 1
ATOM 2239 C C . PRO A 1 273 ? 2.279 12.141 -16.164 1.00 89.75 273 PRO A C 1
ATOM 2241 O O . PRO A 1 273 ? 2.557 12.339 -14.980 1.00 89.75 273 PRO A O 1
ATOM 2244 N N . TYR A 1 274 ? 3.184 12.224 -17.142 1.00 89.19 274 TYR A N 1
ATOM 2245 C CA . TYR A 1 274 ? 4.581 12.565 -16.888 1.00 89.19 274 TYR A CA 1
ATOM 2246 C C . TYR A 1 274 ? 4.727 14.074 -16.629 1.00 89.19 274 TYR A C 1
ATOM 2248 O O . TYR A 1 274 ? 4.860 14.845 -17.576 1.00 89.19 274 TYR A O 1
ATOM 2256 N N . ILE A 1 275 ? 4.621 14.487 -15.360 1.00 91.06 275 ILE A N 1
ATOM 2257 C CA . ILE A 1 275 ? 4.650 15.906 -14.940 1.00 91.06 275 ILE A CA 1
ATOM 2258 C C . ILE A 1 275 ? 5.648 16.212 -13.811 1.00 91.06 275 ILE A C 1
ATOM 2260 O O . ILE A 1 275 ? 6.066 17.356 -13.675 1.00 91.06 275 ILE A O 1
ATOM 2264 N N . HIS A 1 276 ? 6.041 15.205 -13.025 1.00 91.38 276 HIS A N 1
ATOM 2265 C CA . HIS A 1 276 ? 6.961 15.359 -11.889 1.00 91.38 276 HIS A CA 1
ATOM 2266 C C . HIS A 1 276 ? 8.420 15.083 -12.257 1.00 91.38 276 HIS A C 1
ATOM 2268 O O . HIS A 1 276 ? 8.715 14.560 -13.331 1.00 91.38 276 HIS A O 1
ATOM 2274 N N . SER A 1 277 ? 9.337 15.392 -11.338 1.00 91.25 277 SER A N 1
ATOM 2275 C CA . SER A 1 277 ? 10.753 15.041 -11.482 1.00 91.25 277 SER A CA 1
ATOM 2276 C C . SER A 1 277 ? 10.985 13.525 -11.390 1.00 91.25 277 SER A C 1
ATOM 2278 O O . SER A 1 277 ? 10.222 12.795 -10.751 1.00 91.25 277 SER A O 1
ATOM 2280 N N . ILE A 1 278 ? 12.091 13.038 -11.962 1.00 92.56 278 ILE A N 1
ATOM 2281 C CA . ILE A 1 278 ? 12.497 11.628 -11.838 1.00 92.56 278 ILE A CA 1
ATOM 2282 C C . ILE A 1 278 ? 12.688 11.194 -10.381 1.00 92.56 278 ILE A C 1
ATOM 2284 O O . ILE A 1 278 ? 12.297 10.081 -10.025 1.00 92.56 278 ILE A O 1
ATOM 2288 N N . ASN A 1 279 ? 13.228 12.064 -9.526 1.00 92.00 279 ASN A N 1
ATOM 2289 C CA . ASN A 1 279 ? 13.428 11.752 -8.110 1.00 92.00 279 ASN A CA 1
ATOM 2290 C C . ASN A 1 279 ? 12.097 11.481 -7.402 1.00 92.00 279 ASN A C 1
ATOM 2292 O O . ASN A 1 279 ? 11.987 10.500 -6.670 1.00 92.00 279 ASN A O 1
ATOM 2296 N N . THR A 1 280 ? 11.069 12.275 -7.705 1.00 92.56 280 THR A N 1
ATOM 2297 C CA . THR A 1 280 ? 9.710 12.076 -7.192 1.00 92.56 280 THR A CA 1
ATOM 2298 C C . THR A 1 280 ? 9.156 10.706 -7.606 1.00 92.56 280 THR A C 1
ATOM 2300 O O . THR A 1 280 ? 8.601 9.975 -6.789 1.00 92.56 280 THR A O 1
ATOM 2303 N N . TYR A 1 281 ? 9.353 10.288 -8.862 1.00 93.31 281 TYR A N 1
ATOM 2304 C CA . TYR A 1 281 ? 8.931 8.951 -9.299 1.00 93.31 281 TYR A CA 1
ATOM 2305 C C . TYR A 1 281 ? 9.694 7.826 -8.607 1.00 93.31 281 TYR A C 1
ATOM 2307 O O . TYR A 1 281 ? 9.089 6.810 -8.263 1.00 93.31 281 TYR A O 1
ATOM 2315 N N . ILE A 1 282 ? 11.003 7.987 -8.402 1.00 94.00 282 ILE A N 1
ATOM 2316 C CA . ILE A 1 282 ? 11.816 7.019 -7.661 1.00 94.00 282 ILE A CA 1
ATOM 2317 C C . ILE A 1 282 ? 11.278 6.882 -6.233 1.00 94.00 282 ILE A C 1
ATOM 2319 O O . ILE A 1 282 ? 11.036 5.759 -5.792 1.00 94.00 282 ILE A O 1
ATOM 2323 N N . GLU A 1 283 ? 10.998 7.991 -5.549 1.00 94.50 283 GLU A N 1
ATOM 2324 C CA . GLU A 1 283 ? 10.423 7.992 -4.201 1.00 94.50 283 GLU A CA 1
ATOM 2325 C C . GLU A 1 283 ? 9.069 7.263 -4.149 1.00 94.50 283 GLU A C 1
ATOM 2327 O O . GLU A 1 283 ? 8.858 6.380 -3.310 1.00 94.50 283 GLU A O 1
ATOM 2332 N N . ILE A 1 284 ? 8.163 7.543 -5.094 1.00 93.94 284 ILE A N 1
ATOM 2333 C CA . ILE A 1 284 ? 6.870 6.847 -5.183 1.00 93.94 284 ILE A CA 1
ATOM 2334 C C . ILE A 1 284 ? 7.078 5.344 -5.429 1.00 93.94 284 ILE A C 1
ATOM 2336 O O . ILE A 1 284 ? 6.426 4.510 -4.792 1.00 93.94 284 ILE A O 1
ATOM 2340 N N . LEU A 1 285 ? 7.982 4.963 -6.338 1.00 94.31 285 LEU A N 1
ATOM 2341 C CA . LEU A 1 285 ? 8.262 3.562 -6.674 1.00 94.31 285 LEU A CA 1
ATOM 2342 C C . LEU A 1 285 ? 8.889 2.787 -5.507 1.00 94.31 285 LEU A C 1
ATOM 2344 O O . LEU A 1 285 ? 8.579 1.602 -5.338 1.00 94.31 285 LEU A O 1
ATOM 2348 N N . GLN A 1 286 ? 9.739 3.432 -4.705 1.00 93.75 286 GLN A N 1
ATOM 2349 C CA . GLN A 1 286 ? 10.343 2.847 -3.504 1.00 93.75 286 GLN A CA 1
ATOM 2350 C C . GLN A 1 286 ? 9.282 2.534 -2.446 1.00 93.75 286 GLN A C 1
ATOM 2352 O O . GLN A 1 286 ? 9.289 1.444 -1.874 1.00 93.75 286 GLN A O 1
ATOM 2357 N N . ASN A 1 287 ? 8.323 3.442 -2.250 1.00 91.88 287 ASN A N 1
ATOM 2358 C CA . ASN A 1 287 ? 7.333 3.341 -1.175 1.00 91.88 287 ASN A CA 1
ATOM 2359 C C . ASN A 1 287 ? 6.007 2.670 -1.593 1.00 91.88 287 ASN A C 1
ATOM 2361 O O . ASN A 1 287 ? 5.164 2.335 -0.758 1.00 91.88 287 ASN A O 1
ATOM 2365 N N . THR A 1 288 ? 5.804 2.407 -2.885 1.00 91.12 288 THR A N 1
ATOM 2366 C CA . THR A 1 288 ? 4.637 1.659 -3.373 1.00 91.12 288 THR A CA 1
ATOM 2367 C C . THR A 1 288 ? 4.877 0.151 -3.255 1.00 91.12 288 THR A C 1
ATOM 2369 O O . THR A 1 288 ? 5.908 -0.355 -3.679 1.00 91.12 288 THR A O 1
ATOM 2372 N N . GLY A 1 289 ? 3.920 -0.618 -2.726 1.00 84.38 289 GLY A N 1
ATOM 2373 C CA . GLY A 1 289 ? 4.028 -2.089 -2.660 1.00 84.38 289 GLY A CA 1
ATOM 2374 C C . GLY A 1 289 ? 3.512 -2.823 -3.907 1.00 84.38 289 GLY A C 1
ATOM 2375 O O . GLY A 1 289 ? 3.929 -3.940 -4.204 1.00 84.38 289 GLY A O 1
ATOM 2376 N N . SER A 1 290 ? 2.602 -2.200 -4.658 1.00 88.25 290 SER A N 1
ATOM 2377 C CA . SER A 1 290 ? 1.861 -2.838 -5.752 1.00 88.25 290 SER A CA 1
ATOM 2378 C C . SER A 1 290 ? 2.642 -2.880 -7.065 1.00 88.25 290 SER A C 1
ATOM 2380 O O . SER A 1 290 ? 2.941 -1.837 -7.644 1.00 88.25 290 SER A O 1
ATOM 2382 N N . SER A 1 291 ? 2.924 -4.079 -7.584 1.00 85.88 291 SER A N 1
ATOM 2383 C CA . SER A 1 291 ? 3.599 -4.255 -8.880 1.00 85.88 291 SER A CA 1
ATOM 2384 C C . SER A 1 291 ? 2.791 -3.694 -10.052 1.00 85.88 291 SER A C 1
ATOM 2386 O O . SER A 1 291 ? 3.387 -3.150 -10.978 1.00 85.88 291 SER A O 1
ATOM 2388 N N . SER A 1 292 ? 1.458 -3.779 -10.003 1.00 86.00 292 SER A N 1
ATOM 2389 C CA . SER A 1 292 ? 0.569 -3.228 -11.032 1.00 86.00 292 SER A CA 1
ATOM 2390 C C . SER A 1 292 ? 0.676 -1.706 -11.107 1.00 86.00 292 SER A C 1
ATOM 2392 O O . SER A 1 292 ? 0.831 -1.161 -12.196 1.00 86.00 292 SER A O 1
ATOM 2394 N N . ILE A 1 293 ? 0.672 -1.024 -9.956 1.00 90.44 293 ILE A N 1
ATOM 2395 C CA . ILE A 1 293 ? 0.841 0.435 -9.894 1.00 90.44 293 ILE A CA 1
ATOM 2396 C C . ILE A 1 293 ? 2.246 0.828 -10.362 1.00 90.44 293 ILE A C 1
ATOM 2398 O O . ILE A 1 293 ? 2.382 1.686 -11.231 1.00 90.44 293 ILE A O 1
ATOM 2402 N N . LYS A 1 294 ? 3.293 0.146 -9.872 1.00 91.88 294 LYS A N 1
ATOM 2403 C CA . LYS A 1 294 ? 4.670 0.384 -10.339 1.00 91.88 294 LYS A CA 1
ATOM 2404 C C . LYS A 1 294 ? 4.796 0.229 -11.850 1.00 91.88 294 LYS A C 1
ATOM 2406 O O . LYS A 1 294 ? 5.451 1.039 -12.493 1.00 91.88 294 LYS A O 1
ATOM 2411 N N . ALA A 1 295 ? 4.163 -0.792 -12.426 1.00 89.12 295 ALA A N 1
ATOM 2412 C CA . ALA A 1 295 ? 4.194 -1.023 -13.863 1.00 89.12 295 ALA A CA 1
ATOM 2413 C C . ALA A 1 295 ? 3.545 0.122 -14.653 1.00 89.12 295 ALA A C 1
ATOM 2415 O O . ALA A 1 295 ? 4.046 0.443 -15.727 1.00 89.12 295 ALA A O 1
ATOM 2416 N N . GLN A 1 296 ? 2.469 0.731 -14.140 1.00 89.44 296 GLN A N 1
ATOM 2417 C CA . GLN A 1 296 ? 1.820 1.888 -14.765 1.00 89.44 296 GLN A CA 1
ATOM 2418 C C . GLN A 1 296 ? 2.673 3.159 -14.672 1.00 89.44 296 GLN A C 1
ATOM 2420 O O . GLN A 1 296 ? 2.801 3.867 -15.666 1.00 89.44 296 GLN A O 1
ATOM 2425 N N . ILE A 1 297 ? 3.309 3.408 -13.523 1.00 92.19 297 ILE A N 1
ATOM 2426 C CA . ILE A 1 297 ? 4.239 4.536 -13.343 1.00 92.19 297 ILE A CA 1
ATOM 2427 C C . ILE A 1 297 ? 5.453 4.385 -14.270 1.00 92.19 297 ILE A C 1
ATOM 2429 O O . ILE A 1 297 ? 5.833 5.317 -14.970 1.00 92.19 297 ILE A O 1
ATOM 2433 N N . ILE A 1 298 ? 6.050 3.190 -14.326 1.00 92.25 298 ILE A N 1
ATOM 2434 C CA . ILE A 1 298 ? 7.163 2.923 -15.246 1.00 92.25 298 ILE A CA 1
ATOM 2435 C C . ILE A 1 298 ? 6.696 3.116 -16.694 1.00 92.25 298 ILE A C 1
ATOM 2437 O O . ILE A 1 298 ? 7.388 3.755 -17.475 1.00 92.25 298 ILE A O 1
ATOM 2441 N N . ASP A 1 299 ? 5.517 2.609 -17.066 1.00 90.00 299 ASP A N 1
ATOM 2442 C CA . ASP A 1 299 ? 4.964 2.781 -18.417 1.00 90.00 299 ASP A CA 1
ATOM 2443 C C . ASP A 1 299 ? 4.814 4.253 -18.815 1.00 90.00 299 ASP A C 1
ATOM 2445 O O . ASP A 1 299 ? 5.140 4.608 -19.948 1.00 90.00 299 ASP A O 1
ATOM 2449 N N . SER A 1 300 ? 4.355 5.113 -17.902 1.00 89.88 300 SER A N 1
ATOM 2450 C CA . SER A 1 300 ? 4.138 6.525 -18.210 1.00 89.88 300 SER A CA 1
ATOM 2451 C C . SER A 1 300 ? 5.434 7.297 -18.445 1.00 89.88 300 SER A C 1
ATOM 2453 O O . SER A 1 300 ? 5.478 8.139 -19.344 1.00 89.88 300 SER A O 1
ATOM 2455 N N . ILE A 1 301 ? 6.497 6.974 -17.708 1.00 91.75 301 ILE A N 1
ATOM 2456 C CA . ILE A 1 301 ? 7.819 7.589 -17.887 1.00 91.75 301 ILE A CA 1
ATOM 2457 C C . ILE A 1 301 ? 8.486 7.044 -19.151 1.00 91.75 301 ILE A C 1
ATOM 2459 O O . ILE A 1 301 ? 8.968 7.808 -19.980 1.00 91.75 301 ILE A O 1
ATOM 2463 N N . ILE A 1 302 ? 8.452 5.723 -19.357 1.00 90.50 302 ILE A N 1
ATOM 2464 C CA . ILE A 1 302 ? 9.095 5.074 -20.508 1.00 90.50 302 ILE A CA 1
ATOM 2465 C C . ILE A 1 302 ? 8.487 5.532 -21.840 1.00 90.50 302 ILE A C 1
ATOM 2467 O O . ILE A 1 302 ? 9.210 5.687 -22.821 1.00 90.50 302 ILE A O 1
ATOM 2471 N N . LYS A 1 303 ? 7.178 5.809 -21.886 1.00 87.25 303 LYS A N 1
ATOM 2472 C CA . LYS A 1 303 ? 6.516 6.380 -23.072 1.00 87.25 303 LYS A CA 1
ATOM 2473 C C . LYS A 1 303 ? 6.990 7.789 -23.431 1.00 87.25 303 LYS A C 1
ATOM 2475 O O . LYS A 1 303 ? 6.885 8.164 -24.593 1.00 87.25 303 LYS A O 1
ATOM 2480 N N . ASN A 1 304 ? 7.486 8.546 -22.457 1.00 87.69 304 ASN A N 1
ATOM 2481 C CA . ASN A 1 304 ? 7.931 9.930 -22.620 1.00 87.69 304 ASN A CA 1
ATOM 2482 C C . ASN A 1 304 ? 9.449 10.075 -22.447 1.00 87.69 304 ASN A C 1
ATOM 2484 O O . ASN A 1 304 ? 9.938 11.169 -22.172 1.00 87.69 304 ASN A O 1
ATOM 2488 N N . ILE A 1 305 ? 10.193 8.975 -22.586 1.00 87.44 305 ILE A N 1
ATOM 2489 C CA . ILE A 1 305 ? 11.632 8.965 -22.356 1.00 87.44 305 ILE A CA 1
ATOM 2490 C C . ILE A 1 305 ? 12.358 9.915 -23.318 1.00 87.44 305 ILE A C 1
ATOM 2492 O O . ILE A 1 305 ? 12.076 9.967 -24.514 1.00 87.44 305 ILE A O 1
ATOM 2496 N N . GLN A 1 306 ? 13.318 10.665 -22.782 1.00 87.81 306 GLN A N 1
ATOM 2497 C CA . GLN A 1 306 ? 14.176 11.583 -23.532 1.00 87.81 306 GLN A CA 1
ATOM 2498 C C . GLN A 1 306 ? 15.647 11.275 -23.247 1.00 87.81 306 GLN A C 1
ATOM 2500 O O . GLN A 1 306 ? 15.975 10.662 -22.231 1.00 87.81 306 GLN A O 1
ATOM 2505 N N . ASN A 1 307 ? 16.545 11.718 -24.129 1.00 87.00 307 ASN A N 1
ATOM 2506 C CA . ASN A 1 307 ? 17.987 11.568 -23.941 1.00 87.00 307 ASN A CA 1
ATOM 2507 C C . ASN A 1 307 ? 18.513 12.594 -22.919 1.00 87.00 307 ASN A C 1
ATOM 2509 O O . ASN A 1 307 ? 19.123 13.598 -23.280 1.00 87.00 307 ASN A O 1
ATOM 2513 N N . THR A 1 308 ? 18.210 12.368 -21.641 1.00 89.00 308 THR A N 1
ATOM 2514 C CA . THR A 1 308 ? 18.664 13.187 -20.511 1.00 89.00 308 THR A CA 1
ATOM 2515 C C . THR A 1 308 ? 19.288 12.300 -19.438 1.00 89.00 308 THR A C 1
ATOM 2517 O O . THR A 1 308 ? 18.911 11.137 -19.276 1.00 89.00 308 THR A O 1
ATOM 2520 N N . ASN A 1 309 ? 20.226 12.853 -18.664 1.00 87.81 309 ASN A N 1
ATOM 2521 C CA . ASN A 1 309 ? 20.875 12.117 -17.574 1.00 87.81 309 ASN A CA 1
ATOM 2522 C C . ASN A 1 309 ? 19.859 11.586 -16.549 1.00 87.81 309 ASN A C 1
ATOM 2524 O O . ASN A 1 309 ? 20.013 10.472 -16.059 1.00 87.81 309 ASN A O 1
ATOM 2528 N N . GLU A 1 310 ? 18.794 12.339 -16.266 1.00 89.12 310 GLU A N 1
ATOM 2529 C CA . GLU A 1 310 ? 17.741 11.928 -15.329 1.00 89.12 310 GLU A CA 1
ATOM 2530 C C . GLU A 1 310 ? 16.991 10.676 -15.802 1.00 89.12 310 GLU A C 1
ATOM 2532 O O . GLU A 1 310 ? 16.793 9.744 -15.025 1.00 89.12 310 GLU A O 1
ATOM 2537 N N . HIS A 1 311 ? 16.634 10.589 -17.086 1.00 90.19 311 HIS A N 1
ATOM 2538 C CA . HIS A 1 311 ? 15.977 9.397 -17.627 1.00 90.19 311 HIS A CA 1
ATOM 2539 C C . HIS A 1 311 ? 16.899 8.173 -17.648 1.00 90.19 311 HIS A C 1
ATOM 2541 O O . HIS A 1 311 ? 16.443 7.052 -17.422 1.00 90.19 311 HIS A O 1
ATOM 2547 N N . ILE A 1 312 ? 18.198 8.372 -17.882 1.00 89.75 312 ILE A N 1
ATOM 2548 C CA . ILE A 1 312 ? 19.188 7.290 -17.813 1.00 89.75 312 ILE A CA 1
ATOM 2549 C C . ILE A 1 312 ? 19.308 6.780 -16.369 1.00 89.75 312 ILE A C 1
ATOM 2551 O O . ILE A 1 312 ? 19.300 5.570 -16.139 1.00 89.75 312 ILE A O 1
ATOM 2555 N N . LEU A 1 313 ? 19.340 7.685 -15.385 1.00 90.75 313 LEU A N 1
ATOM 2556 C CA . LEU A 1 313 ? 19.318 7.324 -13.964 1.00 90.75 313 LEU A CA 1
ATOM 2557 C C . LEU A 1 313 ? 18.037 6.571 -13.588 1.00 90.75 313 LEU A C 1
ATOM 2559 O O . LEU A 1 313 ? 18.104 5.564 -12.883 1.00 90.75 313 LEU A O 1
ATOM 2563 N N . PHE A 1 314 ? 16.884 6.997 -14.106 1.00 93.88 314 PHE A N 1
ATOM 2564 C CA . PHE A 1 314 ? 15.618 6.296 -13.907 1.00 93.88 314 PHE A CA 1
ATOM 2565 C C . PHE A 1 314 ? 15.646 4.864 -14.457 1.00 93.88 314 PHE A C 1
ATOM 2567 O O . PHE A 1 314 ? 15.198 3.932 -13.784 1.00 93.88 314 PHE A O 1
ATOM 2574 N N . LEU A 1 315 ? 16.187 4.670 -15.666 1.00 92.38 315 LEU A N 1
ATOM 2575 C CA . LEU A 1 315 ? 16.348 3.344 -16.265 1.00 92.38 315 LEU A CA 1
ATOM 2576 C C . LEU A 1 315 ? 17.248 2.448 -15.415 1.00 92.38 315 LEU A C 1
ATOM 2578 O O . LEU A 1 315 ? 16.863 1.311 -15.133 1.00 92.38 315 LEU A O 1
ATOM 2582 N N . ARG A 1 316 ? 18.399 2.963 -14.961 1.00 92.44 316 ARG A N 1
ATOM 2583 C CA . ARG A 1 316 ? 19.299 2.235 -14.052 1.00 92.44 316 ARG A CA 1
ATOM 2584 C C . ARG A 1 316 ? 18.579 1.813 -12.779 1.00 92.44 316 ARG A C 1
ATOM 2586 O O . ARG A 1 316 ? 18.571 0.627 -12.459 1.00 92.44 316 ARG A O 1
ATOM 2593 N N . TYR A 1 317 ? 17.899 2.752 -12.121 1.00 94.44 317 TYR A N 1
ATOM 2594 C CA . TYR A 1 317 ? 17.096 2.465 -10.934 1.00 94.44 317 TYR A CA 1
ATOM 2595 C C . TYR A 1 317 ? 16.059 1.363 -11.205 1.00 94.44 317 TYR A C 1
ATOM 2597 O O . TYR A 1 317 ? 15.937 0.412 -10.433 1.00 94.44 317 TYR A O 1
ATOM 2605 N N . CYS A 1 318 ? 15.334 1.439 -12.325 1.00 93.25 318 CYS A N 1
ATOM 2606 C CA . CYS A 1 318 ? 14.342 0.429 -12.686 1.00 93.25 318 CYS A CA 1
ATOM 2607 C C . CYS A 1 318 ? 14.961 -0.947 -12.948 1.00 93.25 318 CYS A C 1
ATOM 2609 O O . CYS A 1 318 ? 14.347 -1.953 -12.599 1.00 93.25 318 CYS A O 1
ATOM 2611 N N . ILE A 1 319 ? 16.150 -1.015 -13.549 1.00 92.38 319 ILE A N 1
ATOM 2612 C CA . ILE A 1 319 ? 16.867 -2.277 -13.759 1.00 92.38 319 ILE A CA 1
ATOM 2613 C C . ILE A 1 319 ? 17.266 -2.882 -12.415 1.00 92.38 319 ILE A C 1
ATOM 2615 O O . ILE A 1 319 ? 17.012 -4.060 -12.185 1.00 92.38 319 ILE A O 1
ATOM 2619 N N . GLU A 1 320 ? 17.834 -2.087 -11.513 1.00 91.00 320 GLU A N 1
ATOM 2620 C CA . GLU A 1 320 ? 18.311 -2.561 -10.213 1.00 91.00 320 GLU A CA 1
ATOM 2621 C C . GLU A 1 320 ? 17.159 -2.970 -9.284 1.00 91.00 320 GLU A C 1
ATOM 2623 O O . GLU A 1 320 ? 17.170 -4.065 -8.717 1.00 91.00 320 GLU A O 1
ATOM 2628 N N . ALA A 1 321 ? 16.138 -2.119 -9.149 1.00 89.94 321 ALA A N 1
ATOM 2629 C CA . ALA A 1 321 ? 15.057 -2.302 -8.182 1.00 89.94 321 ALA A CA 1
ATOM 2630 C C . ALA A 1 321 ? 13.851 -3.071 -8.745 1.00 89.94 321 ALA A C 1
ATOM 2632 O O . ALA A 1 321 ? 13.146 -3.772 -8.009 1.00 89.94 321 ALA A O 1
ATOM 2633 N N . HIS A 1 322 ? 13.563 -2.936 -10.043 1.00 90.19 322 HIS A N 1
ATOM 2634 C CA . HIS A 1 322 ? 12.345 -3.452 -10.683 1.00 90.19 322 HIS A CA 1
ATOM 2635 C C . HIS A 1 322 ? 12.609 -4.203 -12.006 1.00 90.19 322 HIS A C 1
ATOM 2637 O O . HIS A 1 322 ? 11.852 -4.027 -12.971 1.00 90.19 322 HIS A O 1
ATOM 2643 N N . PRO A 1 323 ? 13.606 -5.111 -12.071 1.00 88.06 323 PRO A N 1
ATOM 2644 C CA . PRO A 1 323 ? 14.086 -5.689 -13.329 1.00 88.06 323 PRO A CA 1
ATOM 2645 C C . PRO A 1 323 ? 12.981 -6.381 -14.141 1.00 88.06 323 PRO A C 1
ATOM 2647 O O . PRO A 1 323 ? 12.914 -6.259 -15.363 1.00 88.06 323 PRO A O 1
ATOM 2650 N N . ARG A 1 324 ? 12.044 -7.062 -13.467 1.00 85.75 324 ARG A N 1
ATOM 2651 C CA . ARG A 1 324 ? 10.911 -7.742 -14.121 1.00 85.75 324 ARG A CA 1
ATOM 2652 C C . ARG A 1 324 ? 9.912 -6.786 -14.780 1.00 85.75 324 ARG A C 1
ATOM 2654 O O . ARG A 1 324 ? 9.245 -7.184 -15.728 1.00 85.75 324 ARG A O 1
ATOM 2661 N N . LEU A 1 325 ? 9.775 -5.564 -14.264 1.00 87.31 325 LEU A N 1
ATOM 2662 C CA . LEU A 1 325 ? 8.815 -4.582 -14.774 1.00 87.31 325 LEU A CA 1
ATOM 2663 C C . LEU A 1 325 ? 9.377 -3.804 -15.966 1.00 87.31 325 LEU A C 1
ATOM 2665 O O . LEU A 1 325 ? 8.612 -3.457 -16.862 1.00 87.31 325 LEU A O 1
ATOM 2669 N N . ILE A 1 326 ? 10.692 -3.563 -15.995 1.00 89.31 326 ILE A N 1
ATOM 2670 C CA . ILE A 1 326 ? 11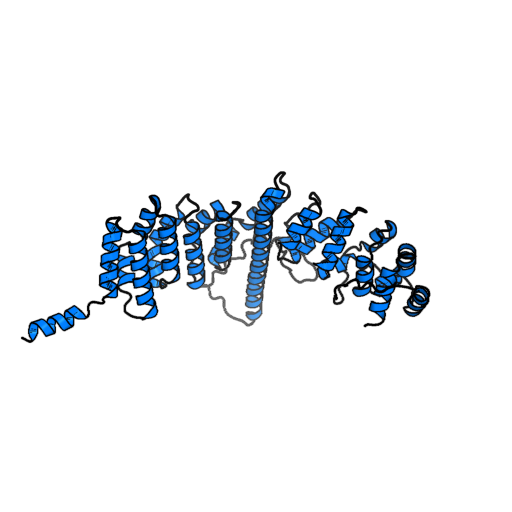.355 -2.815 -17.075 1.00 89.31 326 ILE A CA 1
ATOM 2671 C C . ILE A 1 326 ? 11.765 -3.696 -18.263 1.00 89.31 326 ILE A C 1
ATOM 2673 O O . ILE A 1 326 ? 11.748 -3.253 -19.409 1.00 89.31 326 ILE A O 1
ATOM 2677 N N . ALA A 1 327 ? 12.076 -4.969 -18.022 1.00 87.25 327 ALA A N 1
ATOM 2678 C CA . ALA A 1 327 ? 12.535 -5.886 -19.060 1.00 87.25 327 ALA A CA 1
ATOM 2679 C C . ALA A 1 327 ? 11.621 -5.990 -20.307 1.00 87.25 327 ALA A C 1
ATOM 2681 O O . ALA A 1 327 ? 12.166 -5.989 -21.409 1.00 87.25 327 ALA A O 1
ATOM 2682 N N . PRO A 1 328 ? 10.270 -5.983 -20.222 1.00 86.81 328 PRO A N 1
ATOM 2683 C CA . PRO A 1 328 ? 9.410 -5.968 -21.410 1.00 86.81 328 PRO A CA 1
ATOM 2684 C C . PRO A 1 328 ? 9.667 -4.816 -22.393 1.00 86.81 328 PRO A C 1
ATOM 2686 O O . PRO A 1 328 ? 9.409 -4.986 -23.581 1.00 86.81 328 PRO A O 1
ATOM 2689 N N . TYR A 1 329 ? 10.160 -3.664 -21.925 1.00 87.75 329 TYR A N 1
ATOM 2690 C CA . TYR A 1 329 ? 10.460 -2.507 -22.778 1.00 87.75 329 TYR A CA 1
ATOM 2691 C C . TYR A 1 329 ? 11.845 -2.602 -23.429 1.00 87.75 329 TYR A C 1
ATOM 2693 O O . TYR A 1 329 ? 12.130 -1.909 -24.401 1.00 87.75 329 TYR A O 1
ATOM 2701 N N . LEU A 1 330 ? 12.716 -3.477 -22.935 1.00 87.62 330 LEU A N 1
ATOM 2702 C CA . LEU A 1 330 ? 14.084 -3.638 -23.428 1.00 87.62 330 LEU A CA 1
ATOM 2703 C C . LEU A 1 330 ? 14.229 -4.815 -24.411 1.00 87.62 330 LEU A C 1
ATOM 2705 O O . LEU A 1 330 ? 15.308 -5.051 -24.945 1.00 87.62 330 LEU A O 1
ATOM 2709 N N . ILE A 1 331 ? 13.135 -5.529 -24.698 1.00 82.81 331 ILE A N 1
ATOM 2710 C CA . ILE A 1 331 ? 13.098 -6.638 -25.658 1.00 82.81 331 ILE A CA 1
ATOM 2711 C C . ILE A 1 331 ? 12.522 -6.147 -26.997 1.00 82.81 331 ILE A C 1
ATOM 2713 O O . ILE A 1 331 ? 11.327 -5.879 -27.103 1.00 82.81 331 ILE A O 1
ATOM 2717 N N . GLY A 1 332 ? 13.360 -6.069 -28.033 1.00 72.31 332 GLY A N 1
ATOM 2718 C CA . GLY A 1 332 ? 12.980 -5.675 -29.397 1.00 72.31 332 GLY A CA 1
ATOM 2719 C C . GLY A 1 332 ? 12.539 -6.840 -30.296 1.00 72.31 332 GLY A C 1
ATOM 2720 O O . GLY A 1 332 ? 12.709 -8.012 -29.950 1.00 72.31 332 GLY A O 1
ATOM 2721 N N . ARG A 1 333 ? 11.985 -6.520 -31.480 1.00 66.00 333 ARG A N 1
ATOM 2722 C CA . ARG A 1 333 ? 11.780 -7.505 -32.563 1.00 66.00 333 ARG A CA 1
ATOM 2723 C C . ARG A 1 333 ? 13.149 -7.994 -33.051 1.00 66.00 333 ARG A C 1
ATOM 2725 O O . ARG A 1 333 ? 14.054 -7.186 -33.218 1.00 66.00 333 ARG A O 1
ATOM 2732 N N . CYS A 1 334 ? 13.286 -9.298 -33.272 1.00 62.16 334 CYS A N 1
ATOM 2733 C CA . CYS A 1 334 ? 14.542 -9.896 -33.725 1.00 62.16 334 CYS A CA 1
ATOM 2734 C C . CYS A 1 334 ? 14.505 -10.084 -35.235 1.00 62.16 334 CYS A C 1
ATOM 2736 O O . CYS A 1 334 ? 13.777 -10.956 -35.689 1.00 62.16 334 CYS A O 1
ATOM 2738 N N . ASN A 1 335 ? 15.310 -9.313 -35.962 1.00 54.03 335 ASN A N 1
ATOM 2739 C CA . ASN A 1 335 ? 15.704 -9.604 -37.336 1.00 54.03 335 ASN A CA 1
ATOM 2740 C C . ASN A 1 335 ? 17.219 -9.367 -37.409 1.00 54.03 335 ASN A C 1
ATOM 2742 O O . ASN A 1 335 ? 17.652 -8.219 -37.351 1.00 54.03 335 ASN A O 1
ATOM 2746 N N . GLY A 1 336 ? 18.024 -10.427 -37.458 1.00 55.00 336 GLY A N 1
ATOM 2747 C CA . GLY A 1 336 ? 19.478 -10.312 -37.558 1.00 55.00 336 GLY A CA 1
ATOM 2748 C C . GLY A 1 336 ? 20.182 -11.650 -37.355 1.00 55.00 336 GLY A C 1
ATOM 2749 O O . GLY A 1 336 ? 19.848 -12.382 -36.427 1.00 55.00 336 GLY A O 1
ATOM 2750 N N . ASP A 1 337 ? 21.171 -11.924 -38.205 1.00 50.50 337 ASP A N 1
ATOM 2751 C CA . ASP A 1 337 ? 21.915 -13.187 -38.266 1.00 50.50 337 ASP A CA 1
ATOM 2752 C C . ASP A 1 337 ? 23.322 -13.019 -37.673 1.00 50.50 337 ASP A C 1
ATOM 2754 O O . ASP A 1 337 ? 24.326 -13.124 -38.371 1.00 50.50 337 ASP A O 1
ATOM 2758 N N . TRP A 1 338 ? 23.412 -12.700 -36.380 1.00 59.12 338 TRP A N 1
ATOM 2759 C CA . TRP A 1 338 ? 24.700 -12.694 -35.674 1.00 59.12 338 TRP A CA 1
ATOM 2760 C C . TRP A 1 338 ? 24.845 -13.963 -34.842 1.00 59.12 338 TRP A C 1
ATOM 2762 O O . TRP A 1 338 ? 23.985 -14.265 -34.012 1.00 59.12 338 TRP A O 1
ATOM 2772 N N . SER A 1 339 ? 25.941 -14.700 -35.045 1.00 61.50 339 SER A N 1
ATOM 2773 C CA . SER A 1 339 ? 26.238 -15.894 -34.256 1.00 61.50 339 SER A CA 1
ATOM 2774 C C . SER A 1 339 ? 26.983 -15.538 -32.963 1.00 61.50 339 SER A C 1
ATOM 2776 O O . SER A 1 339 ? 27.753 -14.577 -32.895 1.00 61.50 339 SER A O 1
ATOM 2778 N N . ALA A 1 340 ? 26.799 -16.348 -31.917 1.00 62.53 340 ALA A N 1
ATOM 2779 C CA . ALA A 1 340 ? 27.535 -16.198 -30.659 1.00 62.53 340 ALA A CA 1
ATOM 2780 C C . ALA A 1 340 ? 29.066 -16.293 -30.850 1.00 62.53 340 ALA A C 1
ATOM 2782 O O . ALA A 1 340 ? 29.826 -15.696 -30.087 1.00 62.53 340 ALA A O 1
ATOM 2783 N N . ILE A 1 341 ? 29.512 -17.020 -31.880 1.00 65.00 341 ILE A N 1
ATOM 2784 C CA . ILE A 1 341 ? 30.926 -17.233 -32.207 1.00 65.00 341 ILE A CA 1
ATOM 2785 C C . ILE A 1 341 ? 31.557 -15.940 -32.741 1.00 65.00 341 ILE A C 1
ATOM 2787 O O . ILE A 1 341 ? 32.618 -15.545 -32.258 1.00 65.00 341 ILE A O 1
ATOM 2791 N N . ASP A 1 342 ? 30.884 -15.233 -33.652 1.00 66.75 342 ASP A N 1
ATOM 2792 C CA . ASP A 1 342 ? 31.379 -13.968 -34.231 1.00 66.75 342 ASP A CA 1
ATOM 2793 C C . ASP A 1 342 ? 31.540 -12.876 -33.162 1.00 66.75 342 ASP A C 1
ATOM 2795 O O . ASP A 1 342 ? 32.447 -12.036 -33.189 1.00 66.75 342 ASP A O 1
ATOM 2799 N N . ILE A 1 343 ? 30.667 -12.924 -32.161 1.00 67.62 343 ILE A N 1
ATOM 2800 C CA . ILE A 1 343 ? 30.649 -12.015 -31.019 1.00 67.62 343 ILE A CA 1
ATOM 2801 C C . ILE A 1 343 ? 31.820 -12.298 -30.071 1.00 67.62 343 ILE A C 1
ATOM 2803 O O . ILE A 1 343 ? 32.511 -11.369 -29.647 1.00 67.62 343 ILE A O 1
ATOM 2807 N N . LEU A 1 344 ? 32.102 -13.572 -29.791 1.00 66.00 344 LEU A N 1
ATOM 2808 C CA . LEU A 1 344 ? 33.265 -13.985 -29.002 1.00 66.00 344 LEU A CA 1
ATOM 2809 C C . LEU A 1 344 ? 34.591 -13.643 -29.696 1.00 66.00 344 LEU A C 1
ATOM 2811 O O . LEU A 1 344 ? 35.511 -13.150 -29.042 1.00 66.00 344 LEU A O 1
ATOM 2815 N N . GLN A 1 345 ? 34.679 -13.843 -31.014 1.00 68.75 345 GLN A N 1
ATOM 2816 C CA . GLN A 1 345 ? 35.853 -13.461 -31.806 1.00 68.75 345 GLN A CA 1
ATOM 2817 C C . GLN A 1 345 ? 36.086 -11.946 -31.779 1.00 68.75 345 GLN A C 1
ATOM 2819 O O . GLN A 1 345 ? 37.217 -11.498 -31.606 1.00 68.75 345 GLN A O 1
ATOM 2824 N N . THR A 1 346 ? 35.011 -11.157 -31.852 1.00 64.75 346 THR A N 1
ATOM 2825 C CA . THR A 1 346 ? 35.071 -9.695 -31.725 1.00 64.75 346 THR A CA 1
ATOM 2826 C C . THR A 1 346 ? 35.564 -9.254 -30.339 1.00 64.75 346 THR A C 1
ATOM 2828 O O . THR A 1 346 ? 36.343 -8.309 -30.234 1.00 64.75 346 THR A O 1
ATOM 2831 N N . MET A 1 347 ? 35.165 -9.950 -29.269 1.00 64.88 347 MET A N 1
ATOM 2832 C CA . MET A 1 347 ? 35.592 -9.637 -27.898 1.00 64.88 347 MET A CA 1
ATOM 2833 C C . MET A 1 347 ? 37.032 -10.051 -27.578 1.00 64.88 347 MET A C 1
ATOM 2835 O O . MET A 1 347 ? 37.635 -9.498 -26.658 1.00 64.88 347 MET A O 1
ATOM 2839 N N . HIS A 1 348 ? 37.611 -11.001 -28.319 1.00 60.94 348 HIS A N 1
ATOM 2840 C CA . HIS A 1 348 ? 38.986 -11.458 -28.093 1.00 60.94 348 HIS A CA 1
ATOM 2841 C C . HIS A 1 348 ? 40.059 -10.390 -28.377 1.00 60.94 348 HIS A C 1
ATOM 2843 O O . HIS A 1 348 ? 41.196 -10.563 -27.942 1.00 60.94 348 HIS A O 1
ATOM 2849 N N . GLY A 1 349 ? 39.703 -9.282 -29.037 1.00 59.16 349 GLY A N 1
ATOM 2850 C CA . GLY A 1 349 ? 40.590 -8.142 -29.293 1.00 59.16 349 GLY A CA 1
ATOM 2851 C C . GLY A 1 349 ? 40.689 -7.098 -28.169 1.00 59.16 349 GLY A C 1
ATOM 2852 O O . GLY A 1 349 ? 41.438 -6.137 -28.324 1.00 59.16 349 GLY A O 1
ATOM 2853 N N . VAL A 1 350 ? 39.957 -7.244 -27.055 1.00 60.06 350 VAL A N 1
ATOM 2854 C CA . VAL A 1 350 ? 39.873 -6.226 -25.986 1.00 60.06 350 VAL A CA 1
ATOM 2855 C C . VAL A 1 350 ? 40.637 -6.682 -24.731 1.00 60.06 350 VAL A C 1
ATOM 2857 O O . VAL A 1 350 ? 40.313 -7.717 -24.151 1.00 60.06 350 VAL A O 1
ATOM 2860 N N . ASN A 1 351 ? 41.637 -5.903 -24.288 1.00 53.31 351 ASN A N 1
ATOM 2861 C CA . ASN A 1 351 ? 42.450 -6.167 -23.086 1.00 53.31 351 ASN A CA 1
ATOM 2862 C C . ASN A 1 351 ? 42.262 -5.093 -21.983 1.00 53.31 351 ASN A C 1
ATOM 2864 O O . ASN A 1 351 ? 42.163 -3.909 -22.289 1.00 53.31 351 ASN A O 1
ATOM 2868 N N . HIS A 1 352 ? 42.364 -5.546 -20.717 1.00 53.78 352 HIS A N 1
ATOM 2869 C CA . HIS A 1 352 ? 42.610 -4.827 -19.437 1.00 53.78 352 HIS A CA 1
ATOM 2870 C C . HIS A 1 352 ? 41.451 -4.513 -18.450 1.00 53.78 352 HIS A C 1
ATOM 2872 O O . HIS A 1 352 ? 40.454 -3.899 -18.796 1.00 53.78 352 HIS A O 1
ATOM 2878 N N . GLN A 1 353 ? 41.743 -4.877 -17.182 1.00 53.19 353 GLN A N 1
ATOM 2879 C CA . GLN A 1 353 ? 41.150 -4.638 -15.841 1.00 53.19 353 GLN A CA 1
ATOM 2880 C C . GLN A 1 353 ? 39.685 -5.014 -15.532 1.00 53.19 353 GLN A C 1
ATOM 2882 O O . GLN A 1 353 ? 38.730 -4.574 -16.155 1.00 53.19 353 GLN A O 1
ATOM 2887 N N . SER A 1 354 ? 39.526 -5.803 -14.459 1.00 53.62 354 SER A N 1
ATOM 2888 C CA . SER A 1 354 ? 38.264 -6.351 -13.961 1.00 53.62 354 SER A CA 1
ATOM 2889 C C . SER A 1 354 ? 37.518 -5.373 -13.050 1.00 53.62 354 SER A C 1
ATOM 2891 O O . SER A 1 354 ? 37.878 -5.203 -11.884 1.00 53.62 354 SER A O 1
ATOM 2893 N N . GLN A 1 355 ? 36.425 -4.804 -13.547 1.00 57.88 355 GLN A N 1
ATOM 2894 C CA . GLN A 1 355 ? 35.356 -4.264 -12.710 1.00 57.88 355 GLN A CA 1
ATOM 2895 C C . GLN A 1 355 ? 34.104 -5.104 -12.925 1.00 57.88 355 GLN A C 1
ATOM 2897 O O . GLN A 1 355 ? 33.772 -5.440 -14.060 1.00 57.88 355 GLN A O 1
ATOM 2902 N N . THR A 1 356 ? 33.430 -5.469 -11.838 1.00 65.50 356 THR A N 1
ATOM 2903 C CA . THR A 1 356 ? 32.233 -6.311 -11.888 1.00 65.50 356 THR A CA 1
ATOM 2904 C C . THR A 1 356 ? 30.987 -5.447 -11.745 1.00 65.50 356 THR A C 1
ATOM 2906 O O . THR A 1 356 ? 30.708 -4.902 -10.678 1.00 65.50 356 THR A O 1
ATOM 2909 N N . ILE A 1 357 ? 30.225 -5.327 -12.831 1.00 77.00 357 ILE A N 1
ATOM 2910 C CA . ILE A 1 357 ? 28.871 -4.774 -12.794 1.00 77.00 357 ILE A CA 1
ATOM 2911 C C . ILE A 1 357 ? 27.944 -5.906 -12.361 1.00 77.00 357 ILE A C 1
ATOM 2913 O O . ILE A 1 357 ? 27.870 -6.953 -13.006 1.00 77.00 357 ILE A O 1
ATOM 2917 N N . LYS A 1 358 ? 27.225 -5.713 -11.254 1.00 76.69 358 LYS A N 1
ATOM 2918 C CA . LYS A 1 358 ? 26.206 -6.669 -10.815 1.00 76.69 358 LYS A CA 1
ATOM 2919 C C . LYS A 1 358 ? 24.962 -6.499 -11.679 1.00 76.69 358 LYS A C 1
ATOM 2921 O O . LYS A 1 358 ? 24.269 -5.494 -11.568 1.00 76.69 358 LYS A O 1
ATOM 2926 N N . VAL A 1 359 ? 24.675 -7.491 -12.517 1.00 77.69 359 VAL A N 1
ATOM 2927 C CA . VAL A 1 359 ? 23.476 -7.501 -13.364 1.00 77.69 359 VAL A CA 1
ATOM 2928 C C . VAL A 1 359 ? 22.409 -8.393 -12.722 1.00 77.69 359 VAL A C 1
ATOM 2930 O O . VAL A 1 359 ? 22.707 -9.542 -12.390 1.00 77.69 359 VAL A O 1
ATOM 2933 N N . PRO A 1 360 ? 21.171 -7.909 -12.528 1.00 79.69 360 PRO A N 1
ATOM 2934 C CA . PRO A 1 360 ? 20.098 -8.715 -11.954 1.00 79.69 360 PRO A CA 1
ATOM 2935 C C . PRO A 1 360 ? 19.772 -9.951 -12.804 1.00 79.69 360 PRO A C 1
ATOM 2937 O O . PRO A 1 360 ? 19.608 -9.858 -14.021 1.00 79.69 360 PRO A O 1
ATOM 2940 N N . HIS A 1 361 ? 19.600 -11.108 -12.159 1.00 71.50 361 HIS A N 1
ATOM 2941 C CA . HIS A 1 361 ? 19.095 -12.312 -12.821 1.00 71.50 361 HIS A CA 1
ATOM 2942 C C . HIS A 1 361 ? 17.578 -12.224 -13.019 1.00 71.50 361 HIS A C 1
ATOM 2944 O O . HIS A 1 361 ? 16.826 -11.965 -12.076 1.00 71.50 361 HIS A O 1
ATOM 2950 N N . VAL A 1 362 ? 17.111 -12.482 -14.241 1.00 68.69 362 VAL A N 1
ATOM 2951 C CA . VAL A 1 362 ? 15.689 -12.422 -14.593 1.00 68.69 362 VAL A CA 1
ATOM 2952 C C . VAL A 1 362 ? 15.324 -13.610 -15.473 1.00 68.69 362 VAL A C 1
ATOM 2954 O O . VAL A 1 362 ? 16.016 -13.904 -16.441 1.00 68.69 362 VAL A O 1
ATOM 2957 N N . CYS A 1 363 ? 14.226 -14.294 -15.144 1.00 55.47 363 CYS A N 1
ATOM 2958 C CA . CYS A 1 363 ? 13.679 -15.364 -15.979 1.00 55.47 363 CYS A CA 1
ATOM 2959 C C . CYS A 1 363 ? 12.977 -14.785 -17.215 1.00 55.47 363 CYS A C 1
ATOM 2961 O O . CYS A 1 363 ? 12.394 -13.705 -17.130 1.00 55.47 363 CYS A O 1
ATOM 2963 N N . HIS A 1 364 ? 12.980 -15.534 -18.325 1.00 56.81 364 HIS A N 1
ATOM 2964 C CA . HIS A 1 364 ? 12.349 -15.167 -19.598 1.00 56.81 364 HIS A CA 1
ATOM 2965 C C . HIS A 1 364 ? 11.007 -14.447 -19.424 1.00 56.81 364 HIS A C 1
ATOM 2967 O O . HIS A 1 364 ? 10.062 -14.989 -18.843 1.00 56.81 364 HIS A O 1
ATOM 2973 N N . ILE A 1 365 ? 10.917 -13.232 -19.963 1.00 63.31 365 ILE A N 1
ATOM 2974 C CA . ILE A 1 365 ? 9.696 -12.429 -19.923 1.00 63.31 365 ILE A CA 1
ATOM 2975 C C . ILE A 1 365 ? 9.043 -12.430 -21.299 1.00 63.31 365 ILE A C 1
ATOM 2977 O O . ILE A 1 365 ? 9.703 -12.265 -22.324 1.00 63.31 365 ILE A O 1
ATOM 2981 N N . ARG A 1 366 ? 7.720 -12.615 -21.325 1.00 56.22 366 ARG A N 1
ATOM 2982 C CA . ARG A 1 366 ? 6.937 -12.545 -22.561 1.00 56.22 366 ARG A CA 1
ATOM 2983 C C . ARG A 1 366 ? 6.903 -11.110 -23.095 1.00 56.22 366 ARG A C 1
ATOM 2985 O O . ARG A 1 366 ? 6.699 -10.158 -22.342 1.00 56.22 366 ARG A O 1
ATOM 2992 N N . ARG A 1 367 ? 7.062 -10.973 -24.413 1.00 61.25 367 ARG A N 1
ATOM 2993 C CA . ARG A 1 367 ? 6.949 -9.699 -25.136 1.00 61.25 367 ARG A CA 1
ATOM 2994 C C . ARG A 1 367 ? 5.509 -9.204 -25.119 1.00 61.25 367 ARG A C 1
ATOM 2996 O O . ARG A 1 367 ? 4.680 -9.789 -25.803 1.00 61.25 367 ARG A O 1
ATOM 3003 N N . ASN A 1 368 ? 5.239 -8.111 -24.407 1.00 55.22 368 ASN A N 1
ATOM 3004 C CA . ASN A 1 368 ? 3.893 -7.528 -24.336 1.00 55.22 368 ASN A CA 1
ATOM 3005 C C . ASN A 1 368 ? 3.848 -6.001 -24.569 1.00 55.22 368 ASN A C 1
ATOM 3007 O O . ASN A 1 368 ? 2.757 -5.438 -24.546 1.00 55.22 368 ASN A O 1
ATOM 3011 N N . LYS A 1 369 ? 4.985 -5.311 -24.771 1.00 67.56 369 LYS A N 1
ATOM 3012 C CA . LYS A 1 369 ? 5.045 -3.835 -24.850 1.00 67.56 369 LYS A CA 1
ATOM 3013 C C . LYS A 1 369 ? 5.963 -3.324 -25.968 1.00 67.56 369 LYS A C 1
ATOM 3015 O O . LYS A 1 369 ? 6.795 -4.070 -26.477 1.00 67.56 369 LYS A O 1
ATOM 3020 N N . THR A 1 370 ? 5.789 -2.057 -26.356 1.00 76.81 370 THR A N 1
ATOM 3021 C CA . THR A 1 370 ? 6.663 -1.361 -27.317 1.00 76.81 370 THR A CA 1
ATOM 3022 C C . THR A 1 370 ? 8.071 -1.240 -26.742 1.00 76.81 370 THR A C 1
ATOM 3024 O O . THR A 1 370 ? 8.238 -0.792 -25.608 1.00 76.81 370 THR A O 1
ATOM 3027 N N . SER A 1 371 ? 9.077 -1.651 -27.514 1.00 83.50 371 SER A N 1
ATOM 3028 C CA . SER A 1 371 ? 10.468 -1.617 -27.068 1.00 83.50 371 SER A CA 1
ATOM 3029 C C . SER A 1 371 ? 11.082 -0.224 -27.208 1.00 83.50 371 SER A C 1
ATOM 3031 O O . SER A 1 371 ? 10.920 0.408 -28.249 1.00 83.50 371 SER A O 1
ATOM 3033 N N . ILE A 1 372 ? 11.844 0.209 -26.202 1.00 88.56 372 ILE A N 1
ATOM 3034 C CA . ILE A 1 372 ? 12.675 1.421 -26.241 1.00 88.56 372 ILE A CA 1
ATOM 3035 C C . ILE A 1 372 ? 14.105 1.158 -26.724 1.00 88.56 372 ILE A C 1
ATOM 3037 O O . ILE A 1 372 ? 14.911 2.079 -26.762 1.00 88.56 372 ILE A O 1
ATOM 3041 N N . LEU A 1 373 ? 14.449 -0.079 -27.100 1.00 88.75 373 LEU A N 1
ATOM 3042 C CA . LEU A 1 373 ? 15.813 -0.427 -27.508 1.00 88.75 373 LEU A CA 1
ATOM 3043 C C . LEU A 1 373 ? 16.315 0.443 -28.667 1.00 88.75 373 LEU A C 1
ATOM 3045 O O . LEU A 1 373 ? 17.417 0.978 -28.593 1.00 88.75 373 LEU A O 1
ATOM 3049 N N . MET A 1 374 ? 15.493 0.623 -29.705 1.00 87.06 374 MET A N 1
ATOM 3050 C CA . MET A 1 374 ? 15.865 1.469 -30.844 1.00 87.06 374 MET A CA 1
ATOM 3051 C C . MET A 1 374 ? 16.047 2.921 -30.427 1.00 87.06 374 MET A C 1
ATOM 3053 O O . MET A 1 374 ? 17.017 3.541 -30.830 1.00 87.06 374 MET A O 1
ATOM 3057 N N . PHE A 1 375 ? 15.202 3.430 -29.527 1.00 88.88 375 PHE A N 1
ATOM 3058 C CA . PHE A 1 375 ? 15.398 4.762 -28.966 1.00 88.88 375 PHE A CA 1
ATOM 3059 C C . PHE A 1 375 ? 16.771 4.896 -28.283 1.00 88.88 375 PHE A C 1
ATOM 3061 O O . PHE A 1 375 ? 17.459 5.889 -28.516 1.00 88.88 375 PHE A O 1
ATOM 3068 N N . LEU A 1 376 ? 17.202 3.902 -27.492 1.00 90.69 376 LEU A N 1
ATOM 3069 C CA . LEU A 1 376 ? 18.524 3.913 -26.847 1.00 90.69 376 LEU A CA 1
ATOM 3070 C C . LEU A 1 376 ? 19.666 3.919 -27.873 1.00 90.69 376 LEU A C 1
ATOM 3072 O O . LEU A 1 376 ? 20.635 4.661 -27.708 1.00 90.69 376 LEU A O 1
ATOM 3076 N N . ILE A 1 377 ? 19.539 3.110 -28.929 1.00 89.31 377 ILE A N 1
ATOM 3077 C CA . ILE A 1 377 ? 20.535 2.987 -30.000 1.00 89.31 377 ILE A CA 1
ATOM 3078 C C . ILE A 1 377 ? 20.610 4.272 -30.832 1.00 89.31 377 ILE A C 1
ATOM 3080 O O . ILE A 1 377 ? 21.688 4.850 -30.979 1.00 89.31 377 ILE A O 1
ATOM 3084 N N . ASP A 1 378 ? 19.471 4.748 -31.333 1.00 89.19 378 ASP A N 1
ATOM 3085 C CA . ASP A 1 378 ? 19.373 5.905 -32.227 1.00 89.19 378 ASP A CA 1
ATOM 3086 C C . ASP A 1 378 ? 19.867 7.186 -31.542 1.00 89.19 378 ASP A C 1
ATOM 3088 O O . ASP A 1 378 ? 20.530 8.019 -32.162 1.00 89.19 378 ASP A O 1
ATOM 3092 N N . ASN A 1 379 ? 19.620 7.315 -30.233 1.00 87.31 379 ASN A N 1
ATOM 3093 C CA . ASN A 1 379 ? 20.087 8.443 -29.424 1.00 87.31 379 ASN A CA 1
ATOM 3094 C C . ASN A 1 379 ? 21.496 8.247 -28.839 1.00 87.31 379 ASN A C 1
ATOM 3096 O O . ASN A 1 379 ? 21.967 9.110 -28.098 1.00 87.31 379 ASN A O 1
ATOM 3100 N N . LYS A 1 380 ? 22.179 7.139 -29.161 1.00 87.38 380 LYS A N 1
ATOM 3101 C CA . LYS A 1 380 ? 23.524 6.795 -28.666 1.00 87.38 380 LYS A CA 1
ATOM 3102 C C . LYS A 1 380 ? 23.641 6.847 -27.134 1.00 87.38 380 LYS A C 1
ATOM 3104 O O . LYS A 1 380 ? 24.660 7.283 -26.598 1.00 87.38 380 LYS A O 1
ATOM 3109 N N . ILE A 1 381 ? 22.610 6.393 -26.421 1.00 88.06 381 ILE A N 1
ATOM 3110 C CA . ILE A 1 381 ? 22.605 6.336 -24.953 1.00 88.06 381 ILE A CA 1
ATOM 3111 C C . ILE A 1 381 ? 23.538 5.209 -24.507 1.00 88.06 381 ILE A C 1
ATOM 3113 O O . ILE A 1 381 ? 23.193 4.033 -24.580 1.00 88.06 381 ILE A O 1
ATOM 3117 N N . CYS A 1 382 ? 24.744 5.563 -24.069 1.00 85.25 382 CYS A N 1
ATOM 3118 C CA . CYS A 1 382 ? 25.801 4.601 -23.763 1.00 85.25 382 CYS A CA 1
ATOM 3119 C C . CYS A 1 382 ? 25.789 4.189 -22.282 1.00 85.25 382 CYS A C 1
ATOM 3121 O O . CYS A 1 382 ? 26.581 4.679 -21.478 1.00 85.25 382 CYS A O 1
ATOM 3123 N N . ASP A 1 383 ? 24.864 3.296 -21.917 1.00 89.31 383 ASP A N 1
ATOM 3124 C CA . ASP A 1 383 ? 24.683 2.820 -20.542 1.00 89.31 383 ASP A CA 1
ATOM 3125 C C . ASP A 1 383 ? 25.039 1.333 -20.359 1.00 89.31 383 ASP A C 1
ATOM 3127 O O . ASP A 1 383 ? 24.283 0.447 -20.756 1.00 89.31 383 ASP A O 1
ATOM 3131 N N . GLU A 1 384 ? 26.184 1.039 -19.734 1.00 89.94 384 GLU A N 1
ATOM 3132 C CA . GLU A 1 384 ? 26.715 -0.333 -19.635 1.00 89.94 384 GLU A CA 1
ATOM 3133 C C . GLU A 1 384 ? 25.744 -1.305 -18.945 1.00 89.94 384 GLU A C 1
ATOM 3135 O O . GLU A 1 384 ? 25.503 -2.400 -19.454 1.00 89.94 384 GLU A O 1
ATOM 3140 N N . LEU A 1 385 ? 25.139 -0.898 -17.822 1.00 90.31 385 LEU A N 1
ATOM 3141 C CA . LEU A 1 385 ? 24.192 -1.731 -17.075 1.00 90.31 385 LEU A CA 1
ATOM 3142 C C . LEU A 1 385 ? 22.970 -2.088 -17.927 1.00 90.31 385 LEU A C 1
ATOM 3144 O O . LEU A 1 385 ? 22.563 -3.248 -17.947 1.00 90.31 385 LEU A O 1
ATOM 3148 N N . THR A 1 386 ? 22.411 -1.123 -18.660 1.00 90.44 386 THR A N 1
ATOM 3149 C CA . THR A 1 386 ? 21.240 -1.341 -19.519 1.00 90.44 386 THR A CA 1
ATOM 3150 C C . THR A 1 386 ? 21.506 -2.375 -20.606 1.00 90.44 386 THR A C 1
ATOM 3152 O O . THR A 1 386 ? 20.710 -3.300 -20.781 1.00 90.44 386 THR A O 1
ATOM 3155 N N . PHE A 1 387 ? 22.636 -2.286 -21.308 1.00 91.38 387 PHE A N 1
ATOM 3156 C CA . PHE A 1 387 ? 22.947 -3.227 -22.389 1.00 91.38 387 PHE A CA 1
ATOM 3157 C C . PHE A 1 387 ? 23.384 -4.606 -21.881 1.00 91.38 387 PHE A C 1
ATOM 3159 O O . PHE A 1 387 ? 23.011 -5.618 -22.478 1.00 91.38 387 PHE A O 1
ATOM 3166 N N . LEU A 1 388 ? 24.080 -4.682 -20.742 1.00 90.25 388 LEU A N 1
ATOM 3167 C CA . LEU A 1 388 ? 24.344 -5.963 -20.076 1.00 90.25 388 LEU A CA 1
ATOM 3168 C C . LEU A 1 388 ? 23.051 -6.605 -19.552 1.00 90.25 388 LEU A C 1
ATOM 3170 O O . LEU A 1 388 ? 22.897 -7.825 -19.577 1.00 90.25 388 LEU A O 1
ATOM 3174 N N . PHE A 1 389 ? 22.084 -5.799 -19.117 1.00 89.75 389 PHE A N 1
ATOM 3175 C CA . PHE A 1 389 ? 20.769 -6.290 -18.728 1.00 89.75 389 PHE A CA 1
ATOM 3176 C C . PHE A 1 389 ? 19.964 -6.804 -19.930 1.00 89.75 389 PHE A C 1
ATOM 3178 O O . PHE A 1 389 ? 19.351 -7.865 -19.830 1.00 89.75 389 PHE A O 1
ATOM 3185 N N . ILE A 1 390 ? 20.022 -6.129 -21.088 1.00 89.62 390 ILE A N 1
ATOM 3186 C CA . ILE A 1 390 ? 19.421 -6.612 -22.347 1.00 89.62 390 ILE A CA 1
ATOM 3187 C C . ILE A 1 390 ? 19.959 -8.002 -22.711 1.00 89.62 390 ILE A C 1
ATOM 3189 O O . ILE A 1 390 ? 19.171 -8.894 -23.032 1.00 89.62 390 ILE A O 1
ATOM 3193 N N . TRP A 1 391 ? 21.275 -8.209 -22.595 1.00 88.19 391 TRP A N 1
ATOM 3194 C CA . TRP A 1 391 ? 21.890 -9.526 -22.779 1.00 88.19 391 TRP A CA 1
ATOM 3195 C C . TRP A 1 391 ? 21.258 -10.593 -21.874 1.00 88.19 391 TRP A C 1
ATOM 3197 O O . TRP A 1 391 ? 20.894 -11.674 -22.342 1.00 88.19 391 TRP A O 1
ATOM 3207 N N . MET A 1 392 ? 21.095 -10.275 -20.586 1.00 85.25 392 MET A N 1
ATOM 3208 C CA . MET A 1 392 ? 20.548 -11.197 -19.588 1.00 85.25 392 MET A CA 1
ATOM 3209 C C . MET A 1 392 ? 19.088 -11.575 -19.843 1.00 85.25 392 MET A C 1
ATOM 3211 O O . MET A 1 392 ? 18.707 -12.717 -19.598 1.00 85.25 392 MET A O 1
ATOM 3215 N N . ILE A 1 393 ? 18.264 -10.639 -20.319 1.00 83.00 393 ILE A N 1
ATOM 3216 C CA . ILE A 1 393 ? 16.828 -10.881 -20.527 1.00 83.00 393 ILE A CA 1
ATOM 3217 C C . ILE A 1 393 ? 16.505 -11.459 -21.913 1.00 83.00 393 ILE A C 1
ATOM 3219 O O . ILE A 1 393 ? 15.496 -12.154 -22.052 1.00 83.00 393 ILE A O 1
ATOM 3223 N N . SER A 1 394 ? 17.314 -11.165 -22.942 1.00 84.56 394 SER A N 1
ATOM 3224 C CA . SER A 1 394 ? 17.088 -11.614 -24.323 1.00 84.56 394 SER A CA 1
ATOM 3225 C C . SER A 1 394 ? 18.368 -11.562 -25.171 1.00 84.56 394 SER A C 1
ATOM 3227 O O . SER A 1 394 ? 18.681 -10.544 -25.798 1.00 84.56 394 SER A O 1
ATOM 3229 N N . ARG A 1 395 ? 19.071 -12.700 -25.265 1.00 85.19 395 ARG A N 1
ATOM 3230 C CA . ARG A 1 395 ? 20.257 -12.855 -26.129 1.00 85.19 395 ARG A CA 1
ATOM 3231 C C . ARG A 1 395 ? 19.937 -12.566 -27.596 1.00 85.19 395 ARG A C 1
ATOM 3233 O O . ARG A 1 395 ? 20.655 -11.801 -28.223 1.00 85.19 395 ARG A O 1
ATOM 3240 N N . ASP A 1 396 ? 18.815 -13.069 -28.111 1.00 82.12 396 ASP A N 1
ATOM 3241 C CA . ASP A 1 396 ? 18.392 -12.839 -29.502 1.00 82.12 396 ASP A CA 1
ATOM 3242 C C . ASP A 1 396 ? 18.209 -11.346 -29.815 1.00 82.12 396 ASP A C 1
ATOM 3244 O O . ASP A 1 396 ? 18.572 -10.859 -30.889 1.00 82.12 396 ASP A O 1
ATOM 3248 N N . THR A 1 397 ? 17.653 -10.589 -28.863 1.00 85.75 397 THR A N 1
ATOM 3249 C CA . THR A 1 397 ? 17.507 -9.136 -29.002 1.00 85.75 397 THR A CA 1
ATOM 3250 C C . THR A 1 397 ? 18.872 -8.456 -29.014 1.00 85.75 397 THR A C 1
ATOM 3252 O O . THR A 1 397 ? 19.105 -7.587 -29.849 1.00 85.75 397 THR A O 1
ATOM 3255 N N . PHE A 1 398 ? 19.782 -8.858 -28.128 1.00 87.69 398 PHE A N 1
ATOM 3256 C CA . PHE A 1 398 ? 21.133 -8.308 -28.107 1.00 87.69 398 PHE A CA 1
ATOM 3257 C C . PHE A 1 398 ? 21.887 -8.608 -29.413 1.00 87.69 398 PHE A C 1
ATOM 3259 O O . PHE A 1 398 ? 22.456 -7.705 -30.021 1.00 87.69 398 PHE A O 1
ATOM 3266 N N . TYR A 1 399 ? 21.837 -9.858 -29.883 1.00 85.94 399 TYR A N 1
ATOM 3267 C CA . TYR A 1 399 ? 22.493 -10.314 -31.110 1.00 85.94 399 TYR A CA 1
ATOM 3268 C C . TYR A 1 399 ? 21.993 -9.585 -32.352 1.00 85.94 399 TYR A C 1
ATOM 3270 O O . TYR A 1 399 ? 22.799 -9.082 -33.131 1.00 85.94 399 TYR A O 1
ATOM 3278 N N . SER A 1 400 ? 20.676 -9.440 -32.501 1.00 84.62 400 SER A N 1
ATOM 3279 C CA . SER A 1 400 ? 20.094 -8.719 -33.641 1.00 84.62 400 SER A CA 1
ATOM 3280 C C . SER A 1 400 ? 20.532 -7.251 -33.738 1.00 84.62 400 SER A C 1
ATOM 3282 O O . SER A 1 400 ? 20.488 -6.684 -34.824 1.00 84.62 400 SER A O 1
ATOM 3284 N N . HIS A 1 401 ? 21.014 -6.649 -32.646 1.00 86.00 401 HIS A N 1
ATOM 3285 C CA . HIS A 1 401 ? 21.473 -5.255 -32.606 1.00 86.00 401 HIS A CA 1
ATOM 3286 C C . HIS A 1 401 ? 22.980 -5.130 -32.336 1.00 86.00 401 HIS A C 1
ATOM 3288 O O . HIS A 1 401 ? 23.478 -4.025 -32.111 1.00 86.00 401 HIS A O 1
ATOM 3294 N N . PHE A 1 402 ? 23.726 -6.241 -32.373 1.00 86.75 402 PHE A N 1
ATOM 3295 C CA . PHE A 1 402 ? 25.114 -6.288 -31.919 1.00 86.75 402 PHE A CA 1
ATOM 3296 C C . PHE A 1 402 ? 26.021 -5.298 -32.649 1.00 86.75 402 PHE A C 1
ATOM 3298 O O . PHE A 1 402 ? 26.829 -4.639 -32.007 1.00 86.75 402 PHE A O 1
ATOM 3305 N N . GLY A 1 403 ? 25.872 -5.142 -33.969 1.00 83.88 403 GLY A N 1
ATOM 3306 C CA . GLY A 1 403 ? 26.675 -4.190 -34.745 1.00 83.88 403 GLY A CA 1
ATOM 3307 C C . GLY A 1 403 ? 26.537 -2.744 -34.249 1.00 83.88 403 GLY A C 1
ATOM 3308 O O . GLY A 1 403 ? 27.537 -2.040 -34.112 1.00 83.88 403 GLY A O 1
ATOM 3309 N N . HIS A 1 404 ? 25.316 -2.327 -33.901 1.00 88.44 404 HIS A N 1
ATOM 3310 C CA . HIS A 1 404 ? 25.053 -1.001 -33.339 1.00 88.44 404 HIS A CA 1
ATOM 3311 C C . HIS A 1 404 ? 25.613 -0.866 -31.921 1.00 88.44 404 HIS A C 1
ATOM 3313 O O . HIS A 1 404 ? 26.300 0.109 -31.623 1.00 88.44 404 HIS A O 1
ATOM 3319 N N . ILE A 1 405 ? 25.384 -1.873 -31.071 1.00 88.62 405 ILE A N 1
ATOM 3320 C CA . ILE A 1 405 ? 25.909 -1.912 -29.698 1.00 88.62 405 ILE A CA 1
ATOM 3321 C C . ILE A 1 405 ? 27.440 -1.855 -29.723 1.00 88.62 405 ILE A C 1
ATOM 3323 O O . ILE A 1 405 ? 28.050 -1.078 -28.995 1.00 88.62 405 ILE A O 1
ATOM 3327 N N . ARG A 1 406 ? 28.078 -2.612 -30.618 1.00 86.94 406 ARG A N 1
ATOM 3328 C CA . ARG A 1 406 ? 29.528 -2.607 -30.801 1.00 86.94 406 ARG A CA 1
ATOM 3329 C C . ARG A 1 406 ? 30.048 -1.223 -31.156 1.00 86.94 406 ARG A C 1
ATOM 3331 O O . ARG A 1 406 ? 31.010 -0.777 -30.544 1.00 86.94 406 ARG A O 1
ATOM 3338 N N . ALA A 1 407 ? 29.410 -0.545 -32.106 1.00 87.06 407 ALA A N 1
ATOM 3339 C CA . ALA A 1 407 ? 29.802 0.806 -32.489 1.00 87.06 407 ALA A CA 1
ATOM 3340 C C . ALA A 1 407 ? 29.650 1.812 -31.332 1.00 87.06 407 ALA A C 1
ATOM 3342 O O . ALA A 1 407 ? 30.467 2.721 -31.205 1.00 87.06 407 ALA A O 1
ATOM 3343 N N . MET A 1 408 ? 28.636 1.645 -30.475 1.00 89.56 408 MET A N 1
ATOM 3344 C CA . MET A 1 408 ? 28.431 2.495 -29.295 1.00 89.56 408 MET A CA 1
ATOM 3345 C C . MET A 1 408 ? 29.483 2.253 -28.207 1.00 89.56 408 MET A C 1
ATOM 3347 O O . MET A 1 408 ? 30.017 3.207 -27.649 1.00 89.56 408 MET A O 1
ATOM 3351 N N . PHE A 1 409 ? 29.809 0.988 -27.931 1.00 87.62 409 PHE A N 1
ATOM 3352 C CA . PHE A 1 409 ? 30.685 0.592 -26.825 1.00 87.62 409 PHE A CA 1
ATOM 3353 C C . PHE A 1 409 ? 32.144 0.338 -27.243 1.00 87.62 409 PHE A C 1
ATOM 3355 O O . PHE A 1 409 ? 32.911 -0.181 -26.440 1.00 87.62 409 PHE A O 1
ATOM 3362 N N . ASP A 1 410 ? 32.577 0.716 -28.451 1.00 83.19 410 ASP A N 1
ATOM 3363 C CA . ASP A 1 410 ? 33.919 0.408 -28.995 1.00 83.19 410 ASP A CA 1
ATOM 3364 C C . ASP A 1 410 ? 35.074 0.785 -28.037 1.00 83.19 410 ASP A C 1
ATOM 3366 O O . ASP A 1 410 ? 36.075 0.083 -27.928 1.00 83.19 410 ASP A O 1
ATOM 3370 N N . ARG A 1 411 ? 34.898 1.855 -27.248 1.00 80.44 411 ARG A N 1
ATOM 3371 C CA . ARG A 1 411 ? 35.888 2.339 -26.262 1.00 80.44 411 ARG A CA 1
ATOM 3372 C C . ARG A 1 411 ? 35.585 1.971 -24.801 1.00 80.44 411 ARG A C 1
ATOM 3374 O O . ARG A 1 411 ? 36.312 2.397 -23.908 1.00 80.44 411 ARG A O 1
ATOM 3381 N N . HIS A 1 412 ? 34.533 1.199 -24.540 1.00 80.88 412 HIS A N 1
ATOM 3382 C CA . HIS A 1 412 ? 34.067 0.847 -23.194 1.00 80.88 412 HIS A CA 1
ATOM 3383 C C . HIS A 1 412 ? 34.609 -0.516 -22.746 1.00 80.88 412 HIS A C 1
ATOM 3385 O O . HIS A 1 412 ? 33.926 -1.536 -22.837 1.00 80.88 412 HIS A O 1
ATOM 3391 N N . SER A 1 413 ? 35.846 -0.551 -22.243 1.00 79.31 413 SER A N 1
ATOM 3392 C CA . SER A 1 413 ? 36.498 -1.798 -21.803 1.00 79.31 413 SER A CA 1
ATOM 3393 C C . SER A 1 413 ? 35.698 -2.550 -20.729 1.00 79.31 413 SER A C 1
ATOM 3395 O O . SER A 1 413 ? 35.555 -3.772 -20.812 1.00 79.31 413 SER A O 1
ATOM 3397 N N . THR A 1 414 ? 35.113 -1.832 -19.765 1.00 81.94 414 THR A N 1
ATOM 3398 C CA . THR A 1 414 ? 34.318 -2.408 -18.668 1.00 81.94 414 THR A CA 1
ATOM 3399 C C . THR A 1 414 ? 33.098 -3.179 -19.174 1.00 81.94 414 THR A C 1
ATOM 3401 O O . THR A 1 414 ? 32.844 -4.296 -18.714 1.00 81.94 414 THR A O 1
ATOM 3404 N N . PHE A 1 415 ? 32.378 -2.641 -20.161 1.00 85.44 415 PHE A N 1
ATOM 3405 C CA . PHE A 1 415 ? 31.227 -3.306 -20.775 1.00 85.44 415 PHE A CA 1
ATOM 3406 C C . PHE A 1 415 ? 31.597 -4.671 -21.372 1.00 85.44 415 PHE A C 1
ATOM 3408 O O . PHE A 1 415 ? 30.991 -5.688 -21.028 1.00 85.44 415 PHE A O 1
ATOM 3415 N N . TRP A 1 416 ? 32.630 -4.714 -22.219 1.00 84.44 416 TRP A N 1
ATOM 3416 C CA . TRP A 1 416 ? 33.048 -5.936 -22.914 1.00 84.44 416 TRP A CA 1
ATOM 3417 C C . TRP A 1 416 ? 33.527 -7.030 -21.963 1.00 84.44 416 TRP A C 1
ATOM 3419 O O . TRP A 1 416 ? 33.242 -8.210 -22.173 1.00 84.44 416 TRP A O 1
ATOM 3429 N N . ILE A 1 417 ? 34.214 -6.649 -20.886 1.00 79.06 417 ILE A N 1
ATOM 3430 C CA . ILE A 1 417 ? 34.688 -7.590 -19.867 1.00 79.06 417 ILE A CA 1
ATOM 3431 C C . ILE A 1 417 ? 33.515 -8.222 -19.125 1.00 79.06 417 ILE A C 1
ATOM 3433 O O . ILE A 1 417 ? 33.476 -9.444 -18.967 1.00 79.06 417 ILE A O 1
ATOM 3437 N N . ASN A 1 418 ? 32.542 -7.412 -18.703 1.00 81.81 418 ASN A N 1
ATOM 3438 C CA . ASN A 1 418 ? 31.353 -7.920 -18.027 1.00 81.81 418 ASN A CA 1
ATOM 3439 C C . ASN A 1 418 ? 30.520 -8.807 -18.958 1.00 81.81 418 ASN A C 1
ATOM 3441 O O . ASN A 1 418 ? 30.091 -9.878 -18.540 1.00 81.81 418 ASN A O 1
ATOM 3445 N N . LEU A 1 419 ? 30.368 -8.432 -20.231 1.00 84.75 419 LEU A N 1
ATOM 3446 C CA . LEU A 1 419 ? 29.671 -9.253 -21.221 1.00 84.75 419 LEU A CA 1
ATOM 3447 C C . LEU A 1 419 ? 30.354 -10.615 -21.415 1.00 84.75 419 LEU A C 1
ATOM 3449 O O . LEU A 1 419 ? 29.690 -11.650 -21.378 1.00 84.75 419 LEU A O 1
ATOM 3453 N N . LYS A 1 420 ? 31.686 -10.632 -21.544 1.00 79.88 420 LYS A N 1
ATOM 3454 C CA . LYS A 1 420 ? 32.474 -11.870 -21.617 1.00 79.88 420 LYS A CA 1
ATOM 3455 C C . LYS A 1 420 ? 32.300 -12.724 -20.359 1.00 79.88 420 LYS A C 1
ATOM 3457 O O . LYS A 1 420 ? 32.095 -13.929 -20.469 1.00 79.88 420 LYS A O 1
ATOM 3462 N N . GLY A 1 421 ? 32.340 -12.110 -19.176 1.00 75.75 421 GLY A N 1
ATOM 3463 C CA . GLY A 1 421 ? 32.078 -12.792 -17.908 1.00 75.75 421 GLY A CA 1
ATOM 3464 C C . GLY A 1 421 ? 30.679 -13.414 -17.847 1.00 75.75 421 GLY A C 1
ATOM 3465 O O . GLY A 1 421 ? 30.540 -14.554 -17.415 1.00 75.75 421 GLY A O 1
ATOM 3466 N N . LEU A 1 422 ? 29.652 -12.711 -18.334 1.00 77.38 422 LEU A N 1
ATOM 3467 C CA . LEU A 1 422 ? 28.279 -13.223 -18.403 1.00 77.38 422 LEU A CA 1
ATOM 3468 C C . LEU A 1 422 ? 28.119 -14.383 -19.394 1.00 77.38 422 LEU A C 1
ATOM 3470 O O . LEU A 1 422 ? 27.287 -15.255 -19.158 1.00 77.38 422 LEU A O 1
ATOM 3474 N N . ILE A 1 423 ? 28.890 -14.400 -20.485 1.00 77.94 423 ILE A N 1
ATOM 3475 C CA . ILE A 1 423 ? 28.890 -15.506 -21.455 1.00 77.94 423 ILE A CA 1
ATOM 3476 C C . ILE A 1 423 ? 29.565 -16.755 -20.880 1.00 77.94 423 ILE A C 1
ATOM 3478 O O . ILE A 1 423 ? 29.088 -17.856 -21.122 1.00 77.94 423 ILE A O 1
ATOM 3482 N N . LEU A 1 424 ? 30.677 -16.592 -20.156 1.00 73.00 424 LEU A N 1
ATOM 3483 C CA . LEU A 1 424 ? 31.497 -17.712 -19.677 1.00 73.00 424 LEU A CA 1
ATOM 3484 C C . LEU A 1 424 ? 31.005 -18.334 -18.359 1.00 73.00 424 LEU A C 1
ATOM 3486 O O . LEU A 1 424 ? 31.360 -19.472 -18.070 1.00 73.00 424 LEU A O 1
ATOM 3490 N N . ASN A 1 425 ? 30.227 -17.601 -17.555 1.00 63.94 425 ASN A N 1
ATOM 3491 C CA . ASN A 1 425 ? 29.741 -18.042 -16.238 1.00 63.94 425 ASN A CA 1
ATOM 3492 C C . ASN A 1 425 ? 28.292 -18.583 -16.251 1.00 63.94 425 ASN A C 1
ATOM 3494 O O . ASN A 1 425 ? 27.677 -18.697 -15.189 1.00 63.94 425 ASN A O 1
ATOM 3498 N N . GLN A 1 426 ? 27.732 -18.874 -17.428 1.00 56.22 426 GLN A N 1
ATOM 3499 C CA . GLN A 1 426 ? 26.421 -19.513 -17.629 1.00 56.22 426 GLN A CA 1
ATOM 3500 C C . GLN A 1 426 ? 26.599 -20.795 -18.427 1.00 56.22 426 GLN A C 1
ATOM 3502 O O . GLN A 1 426 ? 25.816 -21.736 -18.170 1.00 56.22 426 GLN A O 1
#

pLDDT: mean 78.6, std 17.06, range [26.44, 95.31]

Sequence (426 aa):
MPLVEFISSFVGKQDTVYDIFVEAWFELKEGRNIHNSITTIQECLKNEQIKNKHHRCLEYMIDNNVLYFVYKLGCVEHKHVAIDFLAKIMSFISYDKFMRLQKFFDMLFTSISSDELALALVYCERAVVFGLKPRHLLINYILRFFFNNGISGEHARACIVYMISCKDAYELLRSMHFIETVISKTNEIYTSDCFDECIPLYVSLLQFISYYSKKEIDIYNRINRASNIGSGIQVFNPKYTCHNPATSPILHTLVQKEGLLQPCDVLHLLKFPYIHSINTYIEILQNTGSSSIKAQIIDSIIKNIQNTNEHILFLRYCIEAHPRLIAPYLIGRCNGDWSAIDILQTMHGVNHQSQTIKVPHVCHIRRNKTSILMFLIDNKICDELTFLFIWMISRDTFYSHFGHIRAMFDRHSTFWINLKGLILNQ

Nearest PDB structures (foldseek):
  4zj7-assembly1_A  TM=2.762E-01  e=2.551E-01  Saccharomyces cerevisiae S288C
  6yaf-assembly1_B  TM=2.614E-01  e=1.111E+00  Homo sapiens

Foldseek 3Di:
DPVVVVVCVVVVPPVVLQVQLVVLLVCCVVVHPVLVSLVSNLVSQVVCVVVVDPNVSLVCCLVVVVLVVLCVVLVPPCVPSSLVSSLVSLLPDDPVSNVSCVVVVLVLLVDPDLSCLSVLLSVLVVCLVVLHQDDPSSLVSLVVLCQPPDDSNVSSLSSVLSQCSRPNSVVVCQVVVNLVVLLVVLQVLLPDPCVVVCLVSSLSSLQSLLSNLVSVVVVVVVVVVVVVVPPPDDDDDPVPPPPPPPDRVQQPDQDPDPPDGDGDGPLVSHDQAPDDFLVSLLSSLVSHPDPSNNLVNCVNDLVVDDPDPSSLVSLVSCQVPPVLSCLLQAADDFDADFDPVVLVVVLVPADDDDDADDGDADDADDNDDHHCNVVCLVSLVQDLNSLLNSCRHDVRRCRSCVVSNCVSCVPPRHSSVNSVVVVVVD

Radius of gyration: 31.85 Å; Cα contacts (8 Å, |Δi|>4): 379; chains: 1; bounding box: 80×52×109 Å